Protein AF-A0A847EED9-F1 (afdb_monomer)

Structure (mmCIF, N/CA/C/O backbone):
data_AF-A0A847EED9-F1
#
_entry.id   AF-A0A847EED9-F1
#
loop_
_atom_site.group_PDB
_atom_site.id
_atom_site.type_symbol
_atom_site.label_atom_id
_atom_site.label_alt_id
_atom_site.label_comp_id
_atom_site.label_asym_id
_atom_site.label_entity_id
_atom_site.label_seq_id
_atom_site.pdbx_PDB_ins_code
_atom_site.Cartn_x
_atom_site.Cartn_y
_atom_site.Cartn_z
_atom_site.occupancy
_atom_site.B_iso_or_equiv
_atom_site.auth_seq_id
_atom_site.auth_comp_id
_atom_site.auth_asym_id
_atom_site.auth_atom_id
_atom_site.pdbx_PDB_model_num
ATOM 1 N N . MET A 1 1 ? -28.167 33.997 -49.060 1.00 47.72 1 MET A N 1
ATOM 2 C CA . MET A 1 1 ? -26.849 33.319 -49.126 1.00 47.72 1 MET A CA 1
ATOM 3 C C . MET A 1 1 ? -26.841 32.091 -50.057 1.00 47.72 1 MET A C 1
ATOM 5 O O . MET A 1 1 ? -25.862 31.906 -50.761 1.00 47.72 1 MET A O 1
ATOM 9 N N . LEU A 1 2 ? -27.929 31.310 -50.173 1.00 43.69 2 LEU A N 1
ATOM 10 C CA . LEU A 1 2 ? -28.010 30.098 -51.025 1.00 43.69 2 LEU A CA 1
ATOM 11 C C . LEU A 1 2 ? -28.157 30.315 -52.550 1.00 43.69 2 LEU A C 1
ATOM 13 O O . LEU A 1 2 ? -27.978 29.383 -53.336 1.00 43.69 2 LEU A O 1
ATOM 17 N N . THR A 1 3 ? -28.448 31.530 -53.013 1.00 54.69 3 THR A N 1
ATOM 18 C CA . THR A 1 3 ? -28.672 31.795 -54.445 1.00 54.69 3 THR A CA 1
ATOM 19 C C . THR A 1 3 ? -27.392 31.742 -55.288 1.00 54.69 3 THR A C 1
ATOM 21 O O . THR A 1 3 ? -27.476 31.370 -56.456 1.00 54.69 3 THR A O 1
ATOM 24 N N . LYS A 1 4 ? -26.211 31.985 -54.698 1.00 59.56 4 LYS A N 1
ATOM 25 C CA . LYS A 1 4 ? -24.914 32.047 -55.406 1.00 59.56 4 LYS A CA 1
ATOM 26 C C . LYS A 1 4 ? -24.167 30.708 -55.564 1.00 59.56 4 LYS A C 1
ATOM 28 O O . LYS A 1 4 ? -23.092 30.692 -56.149 1.00 59.56 4 LYS A O 1
ATOM 33 N N . LEU A 1 5 ? -24.707 29.590 -55.073 1.00 63.22 5 LEU A N 1
ATOM 34 C CA . LEU A 1 5 ? -24.049 28.279 -55.188 1.00 63.22 5 LEU A CA 1
ATOM 35 C C . LEU A 1 5 ? -24.226 27.645 -56.581 1.00 63.22 5 LEU A C 1
ATOM 37 O O . LEU A 1 5 ? -25.315 27.699 -57.167 1.00 63.22 5 LEU A O 1
ATOM 41 N N . HIS A 1 6 ? -23.152 27.017 -57.073 1.00 77.81 6 HIS A N 1
ATOM 42 C CA . HIS A 1 6 ? -23.101 26.285 -58.342 1.00 77.81 6 HIS A CA 1
ATOM 43 C C . HIS A 1 6 ? -24.078 25.093 -58.328 1.00 77.81 6 HIS A C 1
ATOM 45 O O . HIS A 1 6 ? -24.335 24.492 -57.282 1.00 77.81 6 HIS A O 1
ATOM 51 N N . LYS A 1 7 ? -24.650 24.746 -59.490 1.00 65.56 7 LYS A N 1
ATOM 52 C CA . LYS A 1 7 ? -25.741 23.753 -59.604 1.00 65.56 7 LYS A CA 1
ATOM 53 C C . LYS A 1 7 ? -25.364 22.372 -59.040 1.00 65.56 7 LYS A C 1
ATOM 55 O O . LYS A 1 7 ? -26.192 21.744 -58.392 1.00 65.56 7 LYS A O 1
ATOM 60 N N . SER A 1 8 ? -24.116 21.940 -59.216 1.00 55.50 8 SER A N 1
ATOM 61 C CA . SER A 1 8 ? -23.589 20.680 -58.670 1.00 55.50 8 SER A CA 1
ATOM 62 C C . SER A 1 8 ? -23.522 20.681 -57.140 1.00 55.50 8 SER A C 1
ATOM 64 O O . SER A 1 8 ? -23.892 19.698 -56.508 1.00 55.50 8 SER A O 1
ATOM 66 N N . THR A 1 9 ? -23.142 21.802 -56.527 1.00 66.12 9 THR A N 1
ATOM 67 C CA . THR A 1 9 ? -23.072 21.943 -55.064 1.00 66.12 9 THR A CA 1
ATOM 68 C C . THR A 1 9 ? -24.460 21.972 -54.427 1.00 66.12 9 THR A C 1
ATOM 70 O O . THR A 1 9 ? -24.655 21.435 -53.341 1.00 66.12 9 THR A O 1
ATOM 73 N N . LYS A 1 10 ? -25.456 22.539 -55.122 1.00 67.56 10 LYS A N 1
ATOM 74 C CA . LYS A 1 10 ? -26.863 22.486 -54.691 1.00 67.56 10 LYS A CA 1
ATOM 75 C C . LYS A 1 10 ? -27.405 21.055 -54.712 1.00 67.56 10 LYS A C 1
ATOM 77 O O . LYS A 1 10 ? -28.091 20.666 -53.777 1.00 67.56 10 LYS A O 1
ATOM 82 N N . ILE A 1 11 ? -27.057 20.269 -55.732 1.00 71.06 11 ILE A N 1
ATOM 83 C CA . ILE A 1 11 ? -27.442 18.853 -55.816 1.00 71.06 11 ILE A CA 1
ATOM 84 C C . ILE A 1 11 ? -26.758 18.046 -54.705 1.00 71.06 11 ILE A C 1
ATOM 86 O O . ILE A 1 11 ? -27.435 17.292 -54.017 1.00 71.06 11 ILE A O 1
ATOM 90 N N . GLY A 1 12 ? -25.461 18.264 -54.462 1.00 77.25 12 GLY A N 1
ATOM 91 C CA . GLY A 1 12 ? -24.739 17.601 -53.369 1.00 77.25 12 GLY A CA 1
ATOM 92 C C . GLY A 1 12 ? -25.342 17.892 -51.993 1.00 77.25 12 GLY A C 1
ATOM 93 O O . GLY A 1 12 ? -25.563 16.973 -51.212 1.00 77.25 12 GLY A O 1
ATOM 94 N N . LEU A 1 13 ? -25.703 19.150 -51.719 1.00 71.25 13 LEU A N 1
ATOM 95 C CA . LEU A 1 13 ? -26.366 19.519 -50.465 1.00 71.25 13 LEU A CA 1
ATOM 96 C C . LEU A 1 13 ? -27.765 18.904 -50.339 1.00 71.25 13 LEU A C 1
ATOM 98 O O . LEU A 1 13 ? -28.113 18.445 -49.259 1.00 71.25 13 LEU A O 1
ATOM 102 N N . VAL A 1 14 ? -28.548 18.836 -51.420 1.00 75.31 14 VAL A N 1
ATOM 103 C CA . VAL A 1 14 ? -29.864 18.171 -51.403 1.00 75.31 14 VAL A CA 1
ATOM 104 C C . VAL A 1 14 ? -29.723 16.672 -51.140 1.00 75.31 14 VAL A C 1
ATOM 106 O O . VAL A 1 14 ? -30.485 16.128 -50.350 1.00 75.31 14 VAL A O 1
ATOM 109 N N . VAL A 1 15 ? -28.725 16.011 -51.730 1.00 77.19 15 VAL A N 1
ATOM 110 C CA . VAL A 1 15 ? -28.451 14.587 -51.483 1.00 77.19 15 VAL A CA 1
ATOM 111 C C . VAL A 1 15 ? -28.025 14.355 -50.033 1.00 77.19 15 VAL A C 1
ATOM 113 O O . VAL A 1 15 ? -28.544 13.446 -49.396 1.00 77.19 15 VAL A O 1
ATOM 116 N N . ILE A 1 16 ? -27.164 15.209 -49.474 1.00 76.75 16 ILE A N 1
ATOM 117 C CA . ILE A 1 16 ? -26.771 15.119 -48.061 1.00 76.75 16 ILE A CA 1
ATOM 118 C C . ILE A 1 16 ? -27.985 15.342 -47.152 1.00 76.75 16 ILE A C 1
ATOM 120 O O . ILE A 1 16 ? -28.212 14.543 -46.256 1.00 76.75 16 ILE A O 1
ATOM 124 N N . PHE A 1 17 ? -28.825 16.349 -47.412 1.00 74.19 17 PHE A N 1
ATOM 125 C CA . PHE A 1 17 ? -30.042 16.572 -46.623 1.00 74.19 17 PHE A CA 1
ATOM 126 C C . PHE A 1 17 ? -31.043 15.412 -46.723 1.00 74.19 17 PHE A C 1
ATOM 128 O O . PHE A 1 17 ? -31.693 15.095 -45.729 1.00 74.19 17 PHE A O 1
ATOM 135 N N . LEU A 1 18 ? -31.145 14.753 -47.880 1.00 74.75 18 LEU A N 1
ATOM 136 C CA . LEU A 1 18 ? -31.983 13.566 -48.051 1.00 74.75 18 LEU A CA 1
ATOM 137 C C . LEU A 1 18 ? -31.418 12.357 -47.300 1.00 74.75 18 LEU A C 1
ATOM 139 O O . LEU A 1 18 ? -32.183 11.648 -46.658 1.00 74.75 18 LEU A O 1
ATOM 143 N N . ILE A 1 19 ? -30.098 12.149 -47.315 1.00 73.69 19 ILE A N 1
ATOM 144 C CA . ILE A 1 19 ? -29.441 11.054 -46.585 1.00 73.69 19 ILE A CA 1
ATOM 145 C C . ILE A 1 19 ? -29.543 11.282 -45.072 1.00 73.69 19 ILE A C 1
ATOM 147 O O . ILE A 1 19 ? -29.953 10.381 -44.345 1.00 73.69 19 ILE A O 1
ATOM 151 N N . THR A 1 20 ? -29.254 12.491 -44.586 1.00 70.62 20 THR A N 1
ATOM 152 C CA . THR A 1 20 ? -29.360 12.813 -43.156 1.00 70.62 20 THR A CA 1
ATOM 153 C C . THR A 1 20 ? -30.815 12.774 -42.688 1.00 70.62 20 THR A C 1
ATOM 155 O O . THR A 1 20 ? -31.099 12.248 -41.616 1.00 70.62 20 THR A O 1
ATOM 158 N N . GLY A 1 21 ? -31.757 13.246 -43.514 1.00 74.56 21 GLY A N 1
ATOM 159 C CA . GLY A 1 21 ? -33.190 13.108 -43.259 1.00 74.56 21 GLY A CA 1
ATOM 160 C C . GLY A 1 21 ? -33.637 11.647 -43.201 1.00 74.56 21 GLY A C 1
ATOM 161 O O . GLY A 1 21 ? -34.423 11.292 -42.331 1.00 74.56 21 GLY A O 1
ATOM 162 N N . PHE A 1 22 ? -33.087 10.783 -44.057 1.00 66.19 22 PHE A N 1
ATOM 163 C CA . PHE A 1 22 ? -33.380 9.350 -44.067 1.00 66.19 22 PHE A CA 1
ATOM 164 C C . PHE A 1 22 ? -32.791 8.615 -42.855 1.00 66.19 22 PHE A C 1
ATOM 166 O O . PHE A 1 22 ? -33.440 7.722 -42.325 1.00 66.19 22 PHE A O 1
ATOM 173 N N . ILE A 1 23 ? -31.611 9.015 -42.368 1.00 63.31 23 ILE A N 1
ATOM 174 C CA . ILE A 1 23 ? -30.997 8.456 -41.150 1.00 63.31 23 ILE A CA 1
ATOM 175 C C . ILE A 1 23 ? -31.768 8.892 -39.897 1.00 63.31 23 ILE A C 1
ATOM 177 O O . ILE A 1 23 ? -32.034 8.079 -39.016 1.00 63.31 23 ILE A O 1
ATOM 181 N N . ILE A 1 24 ? -32.191 10.157 -39.825 1.00 58.66 24 ILE A N 1
ATOM 182 C CA . ILE A 1 24 ? -33.009 10.652 -38.707 1.00 58.66 24 ILE A CA 1
ATOM 183 C C . ILE A 1 24 ? -34.399 9.998 -38.735 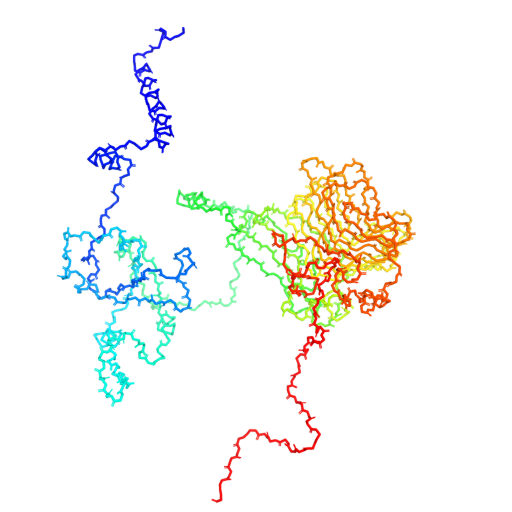1.00 58.66 24 ILE A C 1
ATOM 185 O O . ILE A 1 24 ? -34.910 9.596 -37.688 1.00 58.66 24 ILE A O 1
ATOM 189 N N . PHE A 1 25 ? -34.989 9.830 -39.924 1.00 51.91 25 PHE A N 1
ATOM 190 C CA . PHE A 1 25 ? -36.268 9.143 -40.107 1.00 51.91 25 PHE A CA 1
ATOM 191 C C . PHE A 1 25 ? -36.166 7.638 -39.822 1.00 51.91 25 PHE A C 1
ATOM 193 O O . PHE A 1 25 ? -37.082 7.080 -39.229 1.00 51.91 25 PHE A O 1
ATOM 200 N N . SER A 1 26 ? -35.057 6.969 -40.159 1.00 55.72 26 SER A N 1
ATOM 201 C CA . SER A 1 26 ? -34.864 5.548 -39.842 1.00 55.72 26 SER A CA 1
ATOM 202 C C . SER A 1 26 ? -34.646 5.322 -38.346 1.00 55.72 26 SER A C 1
ATOM 204 O O . SER A 1 26 ? -35.225 4.393 -37.793 1.00 55.72 26 SER A O 1
ATOM 206 N N . GLN A 1 27 ? -33.924 6.206 -37.650 1.00 45.62 27 GLN A N 1
ATOM 207 C CA . GLN A 1 27 ? -33.760 6.104 -36.196 1.00 45.62 27 GLN A CA 1
ATOM 208 C C . GLN A 1 27 ? -35.048 6.406 -35.416 1.00 45.62 27 GLN A C 1
ATOM 210 O O . GLN A 1 27 ? -35.273 5.810 -34.366 1.00 45.62 27 GLN A O 1
ATOM 215 N N . THR A 1 28 ? -35.938 7.256 -35.940 1.00 47.09 28 THR A N 1
ATOM 216 C CA . THR A 1 28 ? -37.274 7.472 -35.348 1.00 47.09 28 THR A CA 1
ATOM 217 C C . THR A 1 28 ? -38.296 6.402 -35.756 1.00 47.09 28 THR A C 1
ATOM 219 O O . THR A 1 28 ? -39.158 6.053 -34.951 1.00 47.09 28 THR A O 1
ATOM 222 N N . ALA A 1 29 ? -38.176 5.807 -36.947 1.00 48.16 29 ALA A N 1
ATOM 223 C CA . ALA A 1 29 ? -39.041 4.719 -37.413 1.00 48.16 29 ALA A CA 1
ATOM 224 C C . ALA A 1 29 ? -38.691 3.347 -36.807 1.00 48.16 29 ALA A C 1
ATOM 226 O O . ALA A 1 29 ? -39.570 2.502 -36.700 1.00 48.16 29 ALA A O 1
ATOM 227 N N . VAL A 1 30 ? -37.466 3.116 -36.322 1.00 49.12 30 VAL A N 1
ATOM 228 C CA . VAL A 1 30 ? -37.114 1.883 -35.580 1.00 49.12 30 VAL A CA 1
ATOM 229 C C . VAL A 1 30 ? -37.884 1.765 -34.246 1.00 49.12 30 VAL A C 1
ATOM 231 O O . VAL A 1 30 ? -38.036 0.666 -33.717 1.00 49.12 30 VAL A O 1
ATOM 234 N N . GLY A 1 31 ? -38.486 2.856 -33.755 1.00 46.38 31 GLY A N 1
ATOM 235 C CA . GLY A 1 31 ? -39.439 2.846 -32.637 1.00 46.38 31 GLY A CA 1
ATOM 236 C C . GLY A 1 31 ? -40.894 2.499 -33.002 1.00 46.38 31 GLY A C 1
ATOM 237 O O . GLY A 1 31 ? -41.704 2.286 -32.101 1.00 46.38 31 GLY A O 1
ATOM 238 N N . GLN A 1 32 ? -41.261 2.410 -34.288 1.00 42.72 32 GLN A N 1
ATOM 239 C CA . GLN A 1 32 ? -42.608 2.018 -34.726 1.00 42.72 32 GLN A CA 1
ATOM 240 C C . GLN A 1 32 ? -42.547 0.946 -35.822 1.00 42.72 32 GLN A C 1
ATOM 242 O O . GLN A 1 32 ? -42.030 1.174 -36.908 1.00 42.72 32 GLN A O 1
ATOM 247 N N . LYS A 1 33 ? -43.118 -0.236 -35.541 1.00 50.81 33 LYS A N 1
ATOM 248 C CA . LYS A 1 33 ? -43.182 -1.398 -36.448 1.00 50.81 33 LYS A CA 1
ATOM 249 C C . LYS A 1 33 ? -43.760 -1.038 -37.827 1.00 50.81 33 LYS A C 1
ATOM 251 O O . LYS A 1 33 ? -44.968 -1.119 -38.041 1.00 50.81 33 LYS A O 1
ATOM 256 N N . LEU A 1 34 ? -42.894 -0.715 -38.780 1.00 47.31 34 LEU A N 1
ATOM 257 C CA . LEU A 1 34 ? -43.220 -0.661 -40.201 1.00 47.31 34 LEU A CA 1
ATOM 258 C C . LEU A 1 34 ? -42.873 -2.012 -40.836 1.00 47.31 34 LEU A C 1
ATOM 260 O O . LEU A 1 34 ? -41.707 -2.389 -40.920 1.00 47.31 34 LEU A O 1
ATOM 264 N N . ASN A 1 35 ? -43.900 -2.741 -41.284 1.00 52.31 35 ASN A N 1
ATOM 265 C CA . ASN A 1 35 ? -43.751 -3.930 -42.128 1.00 52.31 35 ASN A CA 1
ATOM 266 C C . ASN A 1 35 ? -43.331 -3.488 -43.533 1.00 52.31 35 ASN A C 1
ATOM 268 O O . ASN A 1 35 ? -44.175 -3.274 -44.405 1.00 52.31 35 ASN A O 1
ATOM 272 N N . LEU A 1 36 ? -42.029 -3.319 -43.745 1.00 62.88 36 LEU A N 1
ATOM 273 C CA . LEU A 1 36 ? -41.502 -3.157 -45.092 1.00 62.88 36 LEU A CA 1
ATOM 274 C C . LEU A 1 36 ? -41.515 -4.511 -45.822 1.00 62.88 36 LEU A C 1
ATOM 276 O O . LEU A 1 36 ? -41.181 -5.532 -45.218 1.00 62.88 36 LEU A O 1
ATOM 280 N N . PRO A 1 37 ? -41.881 -4.532 -47.113 1.00 69.62 37 PRO A N 1
ATOM 281 C CA . PRO A 1 37 ? -41.704 -5.695 -47.973 1.00 69.62 37 PRO A CA 1
ATOM 282 C C . PRO A 1 37 ? -40.252 -6.209 -47.955 1.00 69.62 37 PRO A C 1
ATOM 284 O O . PRO A 1 37 ? -39.299 -5.427 -48.032 1.00 69.62 37 PRO A O 1
ATOM 287 N N . ASN A 1 38 ? -40.083 -7.531 -47.830 1.00 53.31 38 ASN A N 1
ATOM 288 C CA . ASN A 1 38 ? -38.775 -8.185 -47.672 1.00 53.31 38 ASN A CA 1
ATOM 289 C C . ASN A 1 38 ? -37.797 -7.886 -48.822 1.00 53.31 38 ASN A C 1
ATOM 291 O O . ASN A 1 38 ? -36.589 -7.875 -48.613 1.00 53.31 38 ASN A O 1
ATOM 295 N N . ASP A 1 39 ? -38.296 -7.630 -50.026 1.00 59.59 39 ASP A N 1
ATOM 296 C CA . ASP A 1 39 ? -37.507 -7.292 -51.212 1.00 59.59 39 ASP A CA 1
ATOM 297 C C . ASP A 1 39 ? -36.807 -5.928 -51.096 1.00 59.59 39 ASP A C 1
ATOM 299 O O . ASP A 1 39 ? -35.653 -5.792 -51.511 1.00 59.59 39 ASP A O 1
ATOM 303 N N . ILE A 1 40 ? -37.443 -4.937 -50.464 1.00 56.53 40 ILE A N 1
ATOM 304 C CA . ILE A 1 40 ? -36.841 -3.619 -50.200 1.00 56.53 40 ILE A CA 1
ATOM 305 C C . ILE A 1 40 ? -35.755 -3.743 -49.130 1.00 56.53 40 ILE A C 1
ATOM 307 O O . ILE A 1 40 ? -34.655 -3.219 -49.316 1.00 56.53 40 ILE A O 1
ATOM 311 N N . VAL A 1 41 ? -36.026 -4.480 -48.047 1.00 60.09 41 VAL A N 1
ATOM 312 C CA . VAL A 1 41 ? -35.033 -4.748 -46.991 1.00 60.09 41 VAL A CA 1
ATOM 313 C C . VAL A 1 41 ? -33.804 -5.430 -47.588 1.00 60.09 41 VAL A C 1
ATOM 315 O O . VAL A 1 41 ? -32.681 -4.997 -47.335 1.00 60.09 41 VAL A O 1
ATOM 318 N N . GLN A 1 42 ? -34.006 -6.420 -48.458 1.00 49.91 42 GLN A N 1
ATOM 319 C CA . GLN A 1 42 ? -32.907 -7.168 -49.057 1.00 49.91 42 GLN A CA 1
ATOM 320 C C . GLN A 1 42 ? -32.124 -6.375 -50.100 1.00 49.91 42 GLN A C 1
ATOM 322 O O . GLN A 1 42 ? -30.905 -6.502 -50.184 1.00 49.91 42 GLN A O 1
ATOM 327 N N . THR A 1 43 ? -32.792 -5.502 -50.851 1.00 60.53 43 THR A N 1
ATOM 328 C CA . THR A 1 43 ? -32.127 -4.612 -51.811 1.00 60.53 43 THR A CA 1
ATOM 329 C C . THR A 1 43 ? -31.258 -3.576 -51.098 1.00 60.53 43 THR A C 1
ATOM 331 O O . THR A 1 43 ? -30.122 -3.341 -51.505 1.00 60.53 43 THR A O 1
ATOM 334 N N . VAL A 1 44 ? -31.751 -3.001 -49.996 1.00 53.34 44 VAL A N 1
ATOM 335 C CA . VAL A 1 44 ? -30.980 -2.068 -49.160 1.00 53.34 44 VAL A CA 1
ATOM 336 C C . VAL A 1 44 ? -29.819 -2.790 -48.470 1.00 53.34 44 VAL A C 1
ATOM 338 O O . VAL A 1 44 ? -28.706 -2.270 -48.442 1.00 53.34 44 VAL A O 1
ATOM 341 N N . TRP A 1 45 ? -30.038 -4.015 -47.987 1.00 48.31 45 TRP A N 1
ATOM 342 C CA . TRP A 1 45 ? -28.999 -4.831 -47.354 1.00 48.31 45 TRP A CA 1
ATOM 343 C C . TRP A 1 45 ? -27.865 -5.199 -48.324 1.00 48.31 45 TRP A C 1
ATOM 345 O O . TRP A 1 45 ? -26.691 -5.059 -47.984 1.00 48.31 45 TRP A O 1
ATOM 355 N N . ASN A 1 46 ? -28.206 -5.572 -49.560 1.00 51.22 46 ASN A N 1
ATOM 356 C CA . ASN A 1 46 ? -27.239 -5.889 -50.616 1.00 51.22 46 ASN A CA 1
ATOM 357 C C . ASN A 1 46 ? -26.479 -4.655 -51.136 1.00 51.22 46 ASN A C 1
ATOM 359 O O . ASN A 1 46 ? -25.416 -4.797 -51.731 1.00 51.22 46 ASN A O 1
ATOM 363 N N . PHE A 1 47 ? -27.015 -3.447 -50.936 1.00 51.94 47 PHE A N 1
ATOM 364 C CA . PHE A 1 47 ? -26.365 -2.198 -51.341 1.00 51.94 47 PHE A CA 1
ATOM 365 C C . PHE A 1 47 ? -25.381 -1.671 -50.284 1.00 51.94 47 PHE A C 1
ATOM 367 O O . PHE A 1 47 ? -24.392 -1.031 -50.632 1.00 51.94 47 PHE A O 1
ATOM 374 N N . ILE A 1 48 ? -25.639 -1.934 -48.997 1.00 47.00 48 ILE A N 1
ATOM 375 C CA . ILE A 1 48 ? -24.824 -1.427 -47.879 1.00 47.00 48 ILE A CA 1
ATOM 376 C C . ILE A 1 48 ? -23.645 -2.360 -47.557 1.00 47.00 48 ILE A C 1
ATOM 378 O O . ILE A 1 48 ? -22.623 -1.893 -47.054 1.00 47.00 48 ILE A O 1
ATOM 382 N N . VAL A 1 49 ? -23.746 -3.658 -47.862 1.00 44.50 49 VAL A N 1
ATOM 383 C CA . VAL A 1 49 ? -22.710 -4.649 -47.530 1.00 44.50 49 VAL A CA 1
ATOM 384 C C . VAL A 1 49 ? -22.188 -5.313 -48.810 1.00 44.50 49 VAL A C 1
ATOM 386 O O . VAL A 1 49 ? -22.894 -6.147 -49.377 1.00 44.50 49 VAL A O 1
ATOM 389 N N . PRO A 1 50 ? -20.968 -4.993 -49.284 1.00 41.38 50 PRO A N 1
ATOM 390 C CA . PRO A 1 50 ? -20.366 -5.713 -50.399 1.00 41.38 50 PRO A CA 1
ATOM 391 C C . PRO A 1 50 ? -20.122 -7.171 -49.993 1.00 41.38 50 PRO A C 1
ATOM 393 O O . PRO A 1 50 ? -19.541 -7.439 -48.942 1.00 41.38 50 PRO A O 1
ATOM 396 N N . THR A 1 51 ? -20.568 -8.116 -50.816 1.00 42.41 51 THR A N 1
ATOM 397 C CA . THR A 1 51 ? -20.267 -9.544 -50.661 1.00 42.41 51 THR A CA 1
ATOM 398 C C . THR A 1 51 ? -18.808 -9.812 -51.039 1.00 42.41 51 THR A C 1
ATOM 400 O O . THR A 1 51 ? -18.448 -9.658 -52.207 1.00 42.41 51 THR A O 1
ATOM 403 N N . ASP A 1 52 ? -17.983 -10.214 -50.071 1.00 43.00 52 ASP A N 1
ATOM 404 C CA . ASP A 1 52 ? -16.708 -10.908 -50.326 1.00 43.00 52 ASP A CA 1
ATOM 405 C C . ASP A 1 52 ? -16.997 -12.334 -50.865 1.00 43.00 52 ASP A C 1
ATOM 407 O O . ASP A 1 52 ? -18.101 -12.844 -50.644 1.00 43.00 52 ASP A O 1
ATOM 411 N N . PRO A 1 53 ? -16.076 -12.982 -51.607 1.00 48.38 53 PRO A N 1
ATOM 412 C CA . PRO A 1 53 ? -16.384 -14.145 -52.434 1.00 48.38 53 PRO A CA 1
ATOM 413 C C . PRO A 1 53 ? -16.696 -15.407 -51.610 1.00 48.38 53 PRO A C 1
ATOM 415 O O . PRO A 1 53 ? -16.038 -15.714 -50.619 1.00 48.38 53 PRO A O 1
ATOM 418 N N . ASP A 1 54 ? -17.716 -16.138 -52.062 1.00 54.00 54 ASP A N 1
ATOM 419 C CA . ASP A 1 54 ? -18.362 -17.279 -51.405 1.00 54.00 54 ASP A CA 1
ATOM 420 C C . ASP A 1 54 ? -17.424 -18.454 -51.051 1.00 54.00 54 ASP A C 1
ATOM 422 O O . ASP A 1 54 ? -16.746 -19.000 -51.921 1.00 54.00 54 ASP A O 1
ATOM 426 N N . PHE A 1 55 ? -17.486 -18.928 -49.799 1.00 57.53 55 PHE A N 1
ATOM 427 C CA . PHE A 1 55 ? -16.906 -20.206 -49.355 1.00 57.53 55 PHE A CA 1
ATOM 428 C C . PHE A 1 55 ? -17.740 -21.395 -49.868 1.00 57.53 55 PHE A C 1
ATOM 430 O O . PHE A 1 55 ? -18.903 -21.552 -49.473 1.00 57.53 55 PHE A O 1
ATOM 437 N N . LYS A 1 56 ? -17.168 -22.270 -50.707 1.00 66.31 56 LYS A N 1
ATOM 438 C CA . LYS A 1 56 ? -17.865 -23.449 -51.252 1.00 66.31 56 LYS A CA 1
ATOM 439 C C . LYS A 1 56 ? -17.407 -24.736 -50.574 1.00 66.31 56 LYS A C 1
ATOM 441 O O . LYS A 1 56 ? -16.240 -24.916 -50.246 1.00 66.31 56 LYS A O 1
ATOM 446 N N . ALA A 1 57 ? -18.324 -25.693 -50.422 1.00 58.31 57 ALA A N 1
ATOM 447 C CA . ALA A 1 57 ? -18.032 -26.983 -49.786 1.00 58.31 57 ALA A CA 1
ATOM 448 C C . ALA A 1 57 ? -16.917 -27.782 -50.495 1.00 58.31 57 ALA A C 1
ATOM 450 O O . ALA A 1 57 ? -16.226 -28.582 -49.867 1.00 58.31 57 ALA A O 1
ATOM 451 N N . CYS A 1 58 ? -16.728 -27.561 -51.796 1.00 66.75 58 CYS A N 1
ATOM 452 C CA . CYS A 1 58 ? -15.730 -28.244 -52.615 1.00 66.75 58 CYS A CA 1
ATOM 453 C C . CYS A 1 58 ? -14.339 -27.599 -52.629 1.00 66.75 58 CYS A C 1
ATOM 455 O O . CYS A 1 58 ? -13.406 -28.209 -53.159 1.00 66.75 58 CYS A O 1
ATOM 457 N N . ASP A 1 59 ? -14.168 -26.451 -51.970 1.00 66.31 59 ASP A N 1
ATOM 458 C CA . ASP A 1 59 ? -12.857 -25.824 -51.779 1.00 66.31 59 ASP A CA 1
ATOM 459 C C . ASP A 1 59 ? -11.962 -26.621 -50.801 1.00 66.31 59 ASP A C 1
ATOM 461 O O . ASP A 1 59 ? -10.764 -26.369 -50.717 1.00 66.31 59 ASP A O 1
ATOM 465 N N . TYR A 1 60 ? -12.520 -27.627 -50.107 1.00 60.66 60 TYR A N 1
ATOM 466 C CA . TYR A 1 60 ? -11.861 -28.426 -49.060 1.00 60.66 60 TYR A CA 1
ATOM 467 C C . TYR A 1 60 ? -11.611 -29.900 -49.438 1.00 60.66 60 TYR A C 1
ATOM 469 O O . TYR A 1 60 ? -11.561 -30.779 -48.574 1.00 60.66 60 TYR A O 1
ATOM 477 N N . LYS A 1 61 ? -11.496 -30.218 -50.731 1.00 55.66 61 LYS A N 1
ATOM 478 C CA . LYS A 1 61 ? -11.096 -31.565 -51.185 1.00 55.66 61 LYS A CA 1
ATOM 479 C C . LYS A 1 61 ? -9.591 -31.813 -50.957 1.00 55.66 61 LYS A C 1
ATOM 481 O O . LYS A 1 61 ? -8.846 -30.891 -50.661 1.00 55.66 61 LYS A O 1
ATOM 486 N N . ASP A 1 62 ? -9.144 -33.061 -51.113 1.00 58.06 62 ASP A N 1
ATOM 487 C CA . ASP A 1 62 ? -7.728 -33.483 -51.038 1.00 58.06 62 ASP A CA 1
ATOM 488 C C . ASP A 1 62 ? -7.089 -33.536 -49.634 1.00 58.06 62 ASP A C 1
ATOM 490 O O . ASP A 1 62 ? -5.966 -33.089 -49.414 1.00 58.06 62 ASP A O 1
ATOM 494 N N . GLY A 1 63 ? -7.761 -34.193 -48.684 1.00 50.34 63 GLY A N 1
ATOM 495 C CA . GLY A 1 63 ? -7.165 -34.550 -47.385 1.00 50.34 63 GLY A CA 1
ATOM 496 C C . GLY A 1 63 ? -7.318 -33.493 -46.290 1.00 50.34 63 GLY A C 1
ATOM 497 O O . GLY A 1 63 ? -6.742 -33.653 -45.217 1.00 50.34 63 GLY A O 1
ATOM 498 N N . MET A 1 64 ? -8.116 -32.450 -46.532 1.00 55.31 64 MET A N 1
ATOM 499 C CA . MET A 1 64 ? -8.491 -31.474 -45.511 1.00 55.31 64 MET A CA 1
ATOM 500 C C . MET A 1 64 ? -9.574 -32.040 -44.581 1.00 55.31 64 MET A C 1
ATOM 502 O O . MET A 1 64 ? -10.581 -32.602 -45.024 1.00 55.31 64 MET A O 1
ATOM 506 N N . ILE A 1 65 ? -9.359 -31.872 -43.277 1.00 54.41 65 ILE A N 1
ATOM 507 C CA . ILE A 1 65 ? -10.306 -32.227 -42.220 1.00 54.41 65 ILE A CA 1
ATOM 508 C C . ILE A 1 65 ? -10.929 -30.934 -41.686 1.00 54.41 65 ILE A C 1
ATOM 510 O O . ILE A 1 65 ? -10.215 -29.996 -41.342 1.00 54.41 65 ILE A O 1
ATOM 514 N N . LEU A 1 66 ? -12.260 -30.884 -41.602 1.00 57.78 66 LEU A N 1
ATOM 515 C CA . LEU A 1 66 ? -12.993 -29.746 -41.043 1.00 57.78 66 LEU A CA 1
ATOM 516 C C . LEU A 1 66 ? -13.414 -30.041 -39.603 1.00 57.78 66 LEU A C 1
ATOM 518 O O . LEU A 1 66 ? -14.041 -31.069 -39.343 1.00 57.78 66 LEU A O 1
ATOM 522 N N . LEU A 1 67 ? -13.097 -29.123 -38.687 1.00 52.34 67 LEU A N 1
ATOM 523 C CA . LEU A 1 67 ? -13.559 -29.146 -37.300 1.00 52.34 67 LEU A CA 1
ATOM 524 C C . LEU A 1 67 ? -14.745 -28.188 -37.148 1.00 52.34 67 LEU A C 1
ATOM 526 O O . LEU A 1 67 ? -14.653 -27.003 -37.470 1.00 52.34 67 LEU A O 1
ATOM 530 N N . VAL A 1 68 ? -15.877 -28.716 -36.687 1.00 54.00 68 VAL A N 1
ATOM 531 C CA . VAL A 1 68 ? -17.146 -27.991 -36.549 1.00 54.00 68 VAL A CA 1
ATOM 532 C C . VAL A 1 68 ? -17.547 -27.969 -35.079 1.00 54.00 68 VAL A C 1
ATOM 534 O O . VAL A 1 68 ? -17.694 -29.029 -34.476 1.00 54.00 68 VAL A O 1
ATOM 537 N N . LYS A 1 69 ? -17.767 -26.790 -34.486 1.00 43.78 69 LYS A N 1
ATOM 538 C CA . LYS A 1 69 ? -18.310 -26.681 -33.120 1.00 43.78 69 LYS A CA 1
ATOM 539 C C . LYS A 1 69 ? -19.848 -26.667 -33.191 1.00 43.78 69 LYS A C 1
ATOM 541 O O . LYS A 1 69 ? -20.415 -25.690 -33.693 1.00 43.78 69 LYS A O 1
ATOM 546 N N . PRO A 1 70 ? -20.568 -27.711 -32.738 1.00 40.34 70 PRO A N 1
ATOM 547 C CA . PRO A 1 70 ? -22.017 -27.621 -32.598 1.00 40.34 70 PRO A CA 1
ATOM 548 C C . PRO A 1 70 ? -22.335 -26.611 -31.485 1.00 40.34 70 PRO A C 1
ATOM 550 O O . PRO A 1 70 ? -21.765 -26.655 -30.400 1.00 40.34 70 PRO A O 1
ATOM 553 N N . VAL A 1 71 ? -23.186 -25.628 -31.772 1.00 38.91 71 VAL A N 1
ATOM 554 C CA . VAL A 1 71 ? -23.366 -24.465 -30.892 1.00 38.91 71 VAL A CA 1
ATOM 555 C C . VAL A 1 71 ? -24.262 -24.739 -29.685 1.00 38.91 71 VAL A C 1
ATOM 557 O O . VAL A 1 71 ? -25.361 -25.259 -29.838 1.00 38.91 71 VAL A O 1
ATOM 560 N N . ALA A 1 72 ? -23.782 -24.187 -28.563 1.00 39.41 72 ALA A N 1
ATOM 561 C CA . ALA A 1 72 ? -24.457 -23.700 -27.357 1.00 39.41 72 ALA A CA 1
ATOM 562 C C . ALA A 1 72 ? -24.894 -24.713 -26.292 1.00 39.41 72 ALA A C 1
ATOM 564 O O . ALA A 1 72 ? -26.036 -25.154 -26.286 1.00 39.41 72 ALA A O 1
ATOM 565 N N . THR A 1 73 ? -24.049 -24.841 -25.265 1.00 33.78 73 THR A N 1
ATOM 566 C CA . THR A 1 73 ? -24.418 -24.460 -23.889 1.00 33.78 73 THR A CA 1
ATOM 567 C C . THR A 1 73 ? -23.180 -23.893 -23.180 1.00 33.78 73 THR A C 1
ATOM 569 O O . THR A 1 73 ? -22.243 -24.643 -22.936 1.00 33.78 73 THR A O 1
ATOM 572 N N . GLY A 1 74 ? -23.166 -22.598 -22.848 1.00 35.19 74 GLY A N 1
ATOM 573 C CA . GLY A 1 74 ? -22.187 -22.019 -21.912 1.00 35.19 74 GLY A CA 1
ATOM 574 C C . GLY A 1 74 ? -21.291 -20.915 -22.483 1.00 35.19 74 GLY A C 1
ATOM 575 O O . GLY A 1 74 ? -20.487 -21.156 -23.373 1.00 35.19 74 GLY A O 1
ATOM 576 N N . VAL A 1 75 ? -21.503 -19.705 -21.957 1.00 39.12 75 VAL A N 1
ATOM 577 C CA . VAL A 1 75 ? -20.623 -18.521 -21.874 1.00 39.12 75 VAL A CA 1
ATOM 578 C C . VAL A 1 75 ? -19.204 -18.654 -22.454 1.00 39.12 75 VAL A C 1
ATOM 580 O O . VAL A 1 75 ? -18.294 -19.130 -21.796 1.00 39.12 75 VAL A O 1
ATOM 583 N N . GLY A 1 76 ? -18.982 -18.145 -23.663 1.00 37.56 76 GLY A N 1
ATOM 584 C CA . GLY A 1 76 ? -17.628 -17.968 -24.187 1.00 37.56 76 GLY A CA 1
ATOM 585 C C . GLY A 1 76 ? -17.643 -17.264 -25.536 1.00 37.56 76 GLY A C 1
ATOM 586 O O . GLY A 1 76 ? -18.335 -17.695 -26.458 1.00 37.56 76 GLY A O 1
ATOM 587 N N . GLU A 1 77 ? -16.895 -16.170 -25.653 1.00 38.97 77 GLU A N 1
ATOM 588 C CA . GLU A 1 77 ? -16.793 -15.270 -26.813 1.00 38.97 77 GLU A CA 1
ATOM 589 C C . GLU A 1 77 ? -16.091 -15.909 -28.035 1.00 38.97 77 GLU A C 1
ATOM 591 O O . GLU A 1 77 ? -15.157 -15.356 -28.611 1.00 38.97 77 GLU A O 1
ATOM 596 N N . GLY A 1 78 ? -16.500 -17.113 -28.443 1.00 42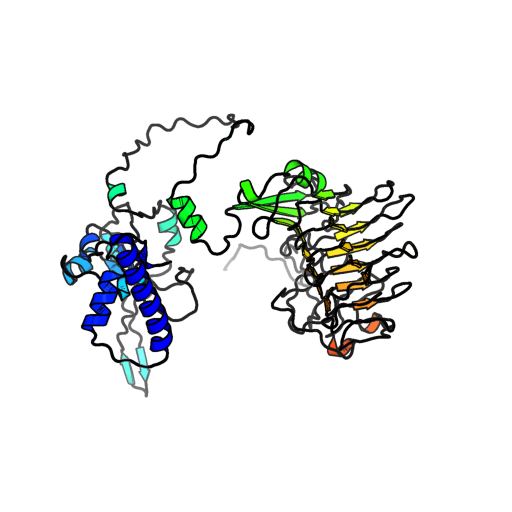.97 78 GLY A N 1
ATOM 597 C CA . GLY A 1 78 ? -15.960 -17.786 -29.629 1.00 42.97 78 GLY A CA 1
ATOM 598 C C . GLY A 1 78 ? -14.538 -18.343 -29.480 1.00 42.97 78 GLY A C 1
ATOM 599 O O . GLY A 1 78 ? -13.919 -18.671 -30.492 1.00 42.97 78 GLY A O 1
ATOM 600 N N . ARG A 1 79 ? -14.012 -18.479 -28.255 1.00 41.25 79 ARG A N 1
ATOM 601 C CA . ARG A 1 79 ? -12.736 -19.168 -27.988 1.00 41.25 79 ARG A CA 1
ATOM 602 C C . ARG A 1 79 ? -12.955 -20.681 -27.809 1.00 41.25 79 ARG A C 1
ATOM 604 O O . ARG A 1 79 ? -14.038 -21.108 -27.405 1.00 41.25 79 ARG A O 1
ATOM 611 N N . TYR A 1 80 ? -11.946 -21.479 -28.172 1.00 45.28 80 TYR A N 1
ATOM 612 C CA . TYR A 1 80 ? -11.897 -22.914 -27.869 1.00 45.28 80 TYR A CA 1
ATOM 613 C C . TYR A 1 80 ? -11.222 -23.110 -26.512 1.00 45.28 80 TYR A C 1
ATOM 615 O O . TYR A 1 80 ? -10.139 -22.567 -26.300 1.00 45.28 80 TYR A O 1
ATOM 623 N N . GLU A 1 81 ? -11.831 -23.892 -25.628 1.00 45.94 81 GLU A N 1
ATOM 624 C CA . GLU A 1 81 ? -11.263 -24.243 -24.322 1.00 45.94 81 GLU A CA 1
ATOM 625 C C . GLU A 1 81 ? -10.959 -25.743 -24.241 1.00 45.94 81 GLU A C 1
ATOM 627 O O . GLU A 1 81 ? -11.523 -26.567 -24.972 1.00 45.94 81 GLU A O 1
ATOM 632 N N . ALA A 1 82 ? -10.033 -26.118 -23.355 1.00 38.22 82 ALA A N 1
ATOM 633 C CA . ALA A 1 82 ? -9.708 -27.517 -23.115 1.00 38.22 82 ALA A CA 1
ATOM 634 C C . ALA A 1 82 ? -10.953 -28.259 -22.594 1.00 38.22 82 ALA A C 1
ATOM 636 O O . ALA A 1 82 ? -11.435 -27.985 -21.502 1.00 38.22 82 ALA A O 1
ATOM 637 N N . GLY A 1 83 ? -11.472 -29.204 -23.386 1.00 41.69 83 GLY A N 1
ATOM 638 C CA . GLY A 1 83 ? -12.702 -29.945 -23.071 1.00 41.69 83 GLY A CA 1
ATOM 639 C C . GLY A 1 83 ? -13.849 -29.735 -24.062 1.00 41.69 83 GLY A C 1
ATOM 640 O O . GLY A 1 83 ? -14.818 -30.490 -24.017 1.00 41.69 83 GLY A O 1
ATOM 641 N N . ASP A 1 84 ? -13.724 -28.788 -24.998 1.00 47.50 84 ASP A N 1
ATOM 642 C CA . ASP A 1 84 ? -14.741 -28.542 -26.023 1.00 47.50 84 ASP A CA 1
ATOM 643 C C . ASP A 1 84 ? -15.023 -29.768 -26.917 1.00 47.50 84 ASP A C 1
ATOM 645 O O . ASP A 1 84 ? -14.120 -30.493 -27.351 1.00 47.50 84 ASP A O 1
ATOM 649 N N . ILE A 1 85 ? -16.304 -29.967 -27.249 1.00 46.22 85 ILE A N 1
ATOM 650 C CA . ILE A 1 85 ? -16.756 -30.987 -28.202 1.00 46.22 85 ILE A CA 1
ATOM 651 C C . ILE A 1 85 ? -16.688 -30.406 -29.616 1.00 46.22 85 ILE A C 1
ATOM 653 O O . ILE A 1 85 ? -17.363 -29.425 -29.932 1.00 46.22 85 ILE A O 1
ATOM 657 N N . VAL A 1 86 ? -15.913 -31.050 -30.488 1.00 51.28 86 VAL A N 1
ATOM 658 C CA . VAL A 1 86 ? -15.829 -30.720 -31.916 1.00 51.28 86 VAL A CA 1
ATOM 659 C C . VAL A 1 86 ? -16.258 -31.911 -32.766 1.00 51.28 86 VAL A C 1
ATOM 661 O O . VAL A 1 86 ? -15.911 -33.059 -32.489 1.00 51.28 86 VAL A O 1
ATOM 664 N N . GLU A 1 87 ? -17.028 -31.645 -33.814 1.00 54.47 87 GLU A N 1
ATOM 665 C CA . GLU A 1 87 ? -17.376 -32.618 -34.841 1.00 54.47 87 GLU A CA 1
ATOM 666 C C . GLU A 1 87 ? -16.329 -32.570 -35.960 1.00 54.47 87 GLU A C 1
ATOM 668 O O . GLU A 1 87 ? -16.063 -31.515 -36.532 1.00 54.47 87 GLU A O 1
ATOM 673 N N . ILE A 1 88 ? -15.751 -33.723 -36.295 1.00 58.72 88 ILE A N 1
ATOM 674 C CA . ILE A 1 88 ? -14.775 -33.863 -37.378 1.00 58.72 88 ILE A CA 1
ATOM 675 C C . ILE A 1 88 ? -15.493 -34.321 -38.653 1.00 58.72 88 ILE A C 1
ATOM 677 O O . ILE A 1 88 ? -16.182 -35.346 -38.642 1.00 58.72 88 ILE A O 1
ATOM 681 N N . ARG A 1 89 ? -15.336 -33.588 -39.763 1.00 62.59 89 ARG A N 1
ATOM 682 C CA . ARG A 1 89 ? -15.924 -33.935 -41.069 1.00 62.59 89 ARG A CA 1
ATOM 683 C C . ARG A 1 89 ? -14.866 -34.084 -42.164 1.00 62.59 89 ARG A C 1
ATOM 685 O O . ARG A 1 89 ? -13.892 -33.340 -42.225 1.00 62.59 89 ARG A O 1
ATOM 692 N N . ASP A 1 90 ? -15.107 -35.041 -43.059 1.00 66.38 90 ASP A N 1
ATOM 693 C CA . ASP A 1 90 ? -14.307 -35.286 -44.266 1.00 66.38 90 ASP A CA 1
ATOM 694 C C . ASP A 1 90 ? -14.733 -34.314 -45.378 1.00 66.38 90 ASP A C 1
ATOM 696 O O . ASP A 1 90 ? -15.875 -34.367 -45.854 1.00 66.38 90 ASP A O 1
ATOM 700 N N . GLY A 1 91 ? -13.813 -33.441 -45.799 1.00 65.69 91 GLY A N 1
ATOM 701 C CA . GLY A 1 91 ? -14.059 -32.439 -46.839 1.00 65.69 91 GLY A CA 1
ATOM 702 C C . GLY A 1 91 ? -14.472 -33.038 -48.188 1.00 65.69 91 GLY A C 1
ATOM 703 O O . GLY A 1 91 ? -15.294 -32.463 -48.901 1.00 65.69 91 GLY A O 1
ATOM 704 N N . THR A 1 92 ? -14.019 -34.254 -48.508 1.00 66.75 92 THR A N 1
ATOM 705 C CA . THR A 1 92 ? -14.404 -34.958 -49.743 1.00 66.75 92 THR A CA 1
ATOM 706 C C . THR A 1 92 ? -15.873 -35.378 -49.703 1.00 66.75 92 THR A C 1
ATOM 708 O O . THR A 1 92 ? -16.591 -35.247 -50.695 1.00 66.75 92 THR A O 1
ATOM 711 N N . LYS A 1 93 ? -16.356 -35.855 -48.547 1.00 69.94 93 LYS A N 1
ATOM 712 C CA . LYS A 1 93 ? -17.772 -36.220 -48.371 1.00 69.94 93 LYS A CA 1
ATOM 713 C C . LYS A 1 93 ? -18.678 -34.991 -48.406 1.00 69.94 93 LYS A C 1
ATOM 715 O O . LYS A 1 93 ? -19.719 -35.043 -49.054 1.00 69.94 93 LYS A O 1
ATOM 720 N N . LEU A 1 94 ? -18.261 -33.891 -47.777 1.00 64.88 94 LEU A N 1
ATOM 721 C CA . LEU A 1 94 ? -18.965 -32.603 -47.819 1.00 64.88 94 LEU A CA 1
ATOM 722 C C . LEU A 1 94 ? -19.082 -32.063 -49.250 1.00 64.88 94 LEU A C 1
ATOM 724 O O . LEU A 1 94 ? -20.181 -31.724 -49.687 1.00 64.88 94 LEU A O 1
ATOM 728 N N . CYS A 1 95 ? -17.982 -32.059 -50.006 1.00 68.31 95 CYS A N 1
ATOM 729 C CA . CYS A 1 95 ? -17.994 -31.657 -51.412 1.00 68.31 95 CYS A CA 1
ATOM 730 C C . CYS A 1 95 ? -18.952 -32.520 -52.247 1.00 68.31 95 CYS A C 1
ATOM 732 O O . CYS A 1 95 ? -19.771 -31.992 -52.995 1.00 68.31 95 CYS A O 1
ATOM 734 N N . ASN A 1 96 ? -18.915 -33.845 -52.075 1.00 73.25 96 ASN A N 1
ATOM 735 C CA . ASN A 1 96 ? -19.811 -34.749 -52.800 1.00 73.25 96 ASN A CA 1
ATOM 736 C C . ASN A 1 96 ? -21.291 -34.559 -52.423 1.00 73.25 96 ASN A C 1
ATOM 738 O O . ASN A 1 96 ? -22.161 -34.782 -53.261 1.00 73.25 96 ASN A O 1
ATOM 742 N N . GLN A 1 97 ? -21.583 -34.159 -51.181 1.00 68.06 97 GLN A N 1
ATOM 743 C CA . GLN A 1 97 ? -22.947 -33.960 -50.690 1.00 68.06 97 GLN A CA 1
ATOM 744 C C . GLN A 1 97 ? -23.556 -32.625 -51.143 1.00 68.06 97 GLN A C 1
ATOM 746 O O . GLN A 1 97 ? -24.729 -32.587 -51.508 1.00 68.06 97 GLN A O 1
ATOM 751 N N . PHE A 1 98 ? -22.784 -31.535 -51.114 1.00 65.00 98 PHE A N 1
ATOM 752 C CA . PHE A 1 98 ? -23.303 -30.181 -51.349 1.00 65.00 98 PHE A CA 1
ATOM 753 C C . PHE A 1 98 ? -22.930 -29.601 -52.724 1.00 65.00 98 PHE A C 1
ATOM 755 O O . PHE A 1 98 ? -23.606 -28.691 -53.211 1.00 65.00 98 PHE A O 1
ATOM 762 N N . GLY A 1 99 ? -21.913 -30.161 -53.385 1.00 66.44 99 GLY A N 1
ATOM 763 C CA . GLY A 1 99 ? -21.424 -29.730 -54.693 1.00 66.44 99 GLY A CA 1
ATOM 764 C C . GLY A 1 99 ? -20.801 -28.325 -54.707 1.00 66.44 99 GLY A C 1
ATOM 765 O O . GLY A 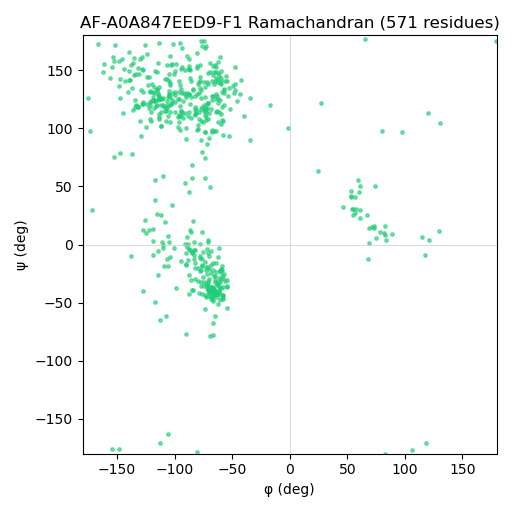1 99 ? -20.809 -27.590 -53.726 1.00 66.44 99 GLY A O 1
ATOM 766 N N . ASP A 1 100 ? -20.289 -27.922 -55.873 1.00 63.62 100 ASP A N 1
ATOM 767 C CA . ASP A 1 100 ? -19.589 -26.638 -56.101 1.00 63.62 100 ASP A CA 1
ATOM 768 C C . ASP A 1 100 ? -20.516 -25.407 -56.236 1.00 63.62 100 ASP A C 1
ATOM 770 O O . ASP A 1 100 ? -20.072 -24.289 -56.531 1.00 63.62 100 ASP A O 1
ATOM 774 N N . ARG A 1 101 ? -21.834 -25.615 -56.126 1.00 51.16 101 ARG A N 1
ATOM 775 C CA . ARG A 1 101 ? -22.849 -24.604 -56.473 1.00 51.16 101 ARG A CA 1
ATOM 776 C C . ARG A 1 101 ? -23.576 -24.007 -55.276 1.00 51.16 101 ARG A C 1
ATOM 778 O O . ARG A 1 101 ? -24.151 -22.937 -55.437 1.00 51.16 101 ARG A O 1
ATOM 785 N N . ASN A 1 102 ? -23.542 -24.661 -54.117 1.00 52.12 102 ASN A N 1
ATOM 786 C CA . ASN A 1 102 ? -24.209 -24.167 -52.919 1.00 52.12 102 ASN A CA 1
ATOM 787 C C . ASN A 1 102 ? -23.157 -23.684 -51.910 1.00 52.12 102 ASN A C 1
ATOM 789 O O . ASN A 1 102 ? -22.369 -24.507 -51.436 1.00 52.12 102 ASN A O 1
ATOM 793 N N . PRO A 1 103 ? -23.110 -22.378 -51.585 1.00 56.69 103 PRO A N 1
ATOM 794 C CA . PRO A 1 103 ? -22.296 -21.901 -50.476 1.00 56.69 103 PRO A CA 1
ATOM 795 C C . PRO A 1 103 ? -22.791 -22.540 -49.174 1.00 56.69 103 PRO A C 1
ATOM 797 O O . PRO A 1 103 ? -23.992 -22.784 -49.011 1.00 56.69 103 PRO A O 1
ATOM 800 N N . LEU A 1 104 ? -21.870 -22.822 -48.250 1.00 56.38 104 LEU A N 1
ATOM 801 C CA . LEU A 1 104 ? -22.250 -23.232 -46.896 1.00 56.38 104 LEU A CA 1
ATOM 802 C C . LEU A 1 104 ? -23.148 -22.143 -46.294 1.00 56.38 104 LEU A C 1
ATOM 804 O O . LEU A 1 104 ? -22.936 -20.950 -46.532 1.00 56.38 104 LEU A O 1
ATOM 808 N N . SER A 1 105 ? -24.186 -22.532 -45.553 1.00 53.94 105 SER A N 1
ATOM 809 C CA . SER A 1 105 ? -25.135 -21.550 -45.023 1.00 53.94 105 SER A CA 1
ATOM 810 C C . SER A 1 105 ? -24.413 -20.549 -44.107 1.00 53.94 105 SER A C 1
ATOM 812 O O . SER A 1 105 ? -23.440 -20.901 -43.439 1.00 53.94 105 SER A O 1
ATOM 814 N N . ARG A 1 106 ? -24.885 -19.293 -44.020 1.00 46.44 106 ARG A N 1
ATOM 815 C CA . ARG A 1 106 ? -24.237 -18.271 -43.167 1.00 46.44 106 ARG A CA 1
ATOM 816 C C . ARG A 1 106 ? -24.175 -18.687 -41.691 1.00 46.44 106 ARG A C 1
ATOM 818 O O . ARG A 1 106 ? -23.377 -18.136 -40.957 1.00 46.44 106 ARG A O 1
ATOM 825 N N . LEU A 1 107 ? -24.987 -19.657 -41.253 1.00 46.34 107 LEU A N 1
ATOM 826 C CA . LEU A 1 107 ? -24.926 -20.224 -39.903 1.00 46.34 107 LEU A CA 1
ATOM 827 C C . LEU A 1 107 ? -23.737 -21.184 -39.714 1.00 46.34 107 LEU A C 1
ATOM 829 O O . LEU A 1 107 ? -23.255 -21.330 -38.595 1.00 46.34 107 LEU A O 1
ATOM 833 N N . GLU A 1 108 ? -23.286 -21.837 -40.784 1.00 51.19 108 GLU A N 1
ATOM 834 C CA . GLU A 1 108 ? -22.152 -22.763 -40.793 1.00 51.19 108 GLU A CA 1
ATOM 835 C C . GLU A 1 108 ? -20.828 -22.008 -40.946 1.00 51.19 108 GLU A C 1
ATOM 837 O O . GLU A 1 108 ? -19.879 -22.312 -40.233 1.00 51.19 108 GLU A O 1
ATOM 842 N N . THR A 1 109 ? -20.761 -20.957 -41.769 1.00 51.56 109 THR A N 1
ATOM 843 C CA . THR A 1 109 ? -19.513 -20.195 -41.975 1.00 51.56 109 THR A CA 1
ATOM 844 C C . THR A 1 109 ? -19.015 -19.447 -40.735 1.00 51.56 109 THR A C 1
ATOM 846 O O . THR A 1 109 ? -17.811 -19.276 -40.591 1.00 51.56 109 THR A O 1
ATOM 849 N N . VAL A 1 110 ? -19.890 -19.057 -39.798 1.00 44.91 110 VAL A N 1
ATOM 850 C CA . VAL A 1 110 ? -19.465 -18.453 -38.510 1.00 44.91 110 VAL A CA 1
ATOM 851 C C . VAL A 1 110 ? -19.076 -19.491 -37.449 1.00 44.91 110 VAL A C 1
ATOM 853 O O . VAL A 1 110 ? -18.526 -19.124 -36.417 1.00 44.91 110 VAL A O 1
ATOM 856 N N . LYS A 1 111 ? -19.384 -20.777 -37.669 1.00 48.00 111 LYS A N 1
ATOM 857 C CA . LYS A 1 111 ? -19.170 -21.878 -36.704 1.00 48.00 111 LYS A CA 1
ATOM 858 C C . LYS A 1 111 ? -18.062 -22.847 -37.125 1.00 48.00 111 LYS A C 1
ATOM 860 O O . LYS A 1 111 ? -17.759 -23.794 -36.399 1.00 48.00 111 LYS A O 1
ATOM 865 N N . LEU A 1 112 ? -17.487 -22.629 -38.303 1.00 48.28 112 LEU A N 1
ATOM 866 C CA . LEU A 1 112 ? -16.451 -23.456 -38.901 1.00 48.28 112 LEU A CA 1
ATOM 867 C C . LEU A 1 112 ? -15.117 -22.721 -38.826 1.00 48.28 112 LEU A C 1
ATOM 869 O O . LEU A 1 112 ? -14.982 -21.623 -39.361 1.00 48.28 112 LEU A O 1
ATOM 873 N N . LEU A 1 113 ? -14.118 -23.347 -38.205 1.00 47.28 113 LEU A N 1
ATOM 874 C CA . LEU A 1 113 ? -12.730 -22.925 -38.349 1.00 47.28 113 LEU A CA 1
ATOM 875 C C . LEU A 1 113 ? -12.024 -23.972 -39.225 1.00 47.28 113 LEU A C 1
ATOM 877 O O . LEU A 1 113 ? -11.800 -25.092 -38.761 1.00 47.28 113 LEU A O 1
ATOM 881 N N . PRO A 1 114 ? -11.707 -23.677 -40.497 1.00 49.75 114 PRO A N 1
ATOM 882 C CA . PRO A 1 114 ? -10.940 -24.607 -41.309 1.00 49.75 114 PRO A CA 1
ATOM 883 C C . PRO A 1 114 ? -9.495 -24.637 -40.798 1.00 49.75 114 PRO A C 1
ATOM 885 O O . PRO A 1 114 ? -8.823 -23.607 -40.753 1.00 49.75 114 PRO A O 1
ATOM 888 N N . LEU A 1 115 ? -9.016 -25.816 -40.408 1.00 46.44 115 LEU A N 1
ATOM 889 C CA . LEU A 1 115 ? -7.619 -26.056 -40.052 1.00 46.44 115 LEU A CA 1
ATOM 890 C C . LEU A 1 115 ? -6.957 -26.842 -41.187 1.00 46.44 115 LEU A C 1
ATOM 892 O O . LEU A 1 115 ? -7.477 -27.867 -41.628 1.00 46.44 115 LEU A O 1
ATOM 896 N N . TYR A 1 116 ? -5.828 -26.339 -41.689 1.00 44.81 116 TYR A N 1
ATOM 897 C CA . TYR A 1 116 ? -5.037 -27.023 -42.709 1.00 44.81 116 TYR A CA 1
ATOM 898 C C . TYR A 1 116 ? -3.976 -27.889 -42.038 1.00 44.81 116 TYR A C 1
ATOM 900 O O . TYR A 1 116 ? -3.249 -27.417 -41.169 1.00 44.81 116 TYR A O 1
ATOM 908 N N . TYR A 1 117 ? -3.884 -29.150 -42.456 1.00 46.16 117 TYR A N 1
ATOM 909 C CA . TYR A 1 117 ? -2.849 -30.065 -41.993 1.00 46.16 117 TYR A CA 1
ATOM 910 C C . TYR A 1 117 ? -1.930 -30.404 -43.180 1.00 46.16 117 TYR A C 1
ATOM 912 O O . TYR A 1 117 ? -2.370 -31.087 -44.108 1.00 46.16 117 TYR A O 1
ATOM 920 N N . PRO A 1 118 ? -0.682 -29.900 -43.210 1.00 37.97 118 PRO A N 1
ATOM 921 C CA . PRO A 1 118 ? 0.167 -29.958 -44.404 1.00 37.97 118 PRO A CA 1
ATOM 922 C C . PRO A 1 118 ? 0.715 -31.361 -44.717 1.00 37.97 118 PRO A C 1
ATOM 924 O O . PRO A 1 118 ? 1.089 -31.637 -45.859 1.00 37.97 118 PRO A O 1
ATOM 927 N N . ALA A 1 119 ? 0.736 -32.279 -43.746 1.00 48.91 119 ALA A N 1
ATOM 928 C CA . ALA A 1 119 ? 1.154 -33.661 -43.962 1.00 48.91 119 ALA A CA 1
ATOM 929 C C . ALA A 1 119 ? -0.056 -34.553 -44.285 1.00 48.91 119 ALA A C 1
ATOM 931 O O . ALA A 1 119 ? -1.001 -34.643 -43.507 1.00 48.91 119 ALA A O 1
ATOM 932 N N . LYS A 1 120 ? -0.037 -35.257 -45.426 1.00 53.50 120 LYS A N 1
ATOM 933 C CA . LYS A 1 120 ? -1.114 -36.191 -45.800 1.00 53.50 120 LYS A CA 1
ATOM 934 C C . LYS A 1 120 ? -1.263 -37.280 -44.732 1.00 53.50 120 LYS A C 1
ATOM 936 O O . LYS A 1 120 ? -0.442 -38.195 -44.676 1.00 53.50 120 LYS A O 1
ATOM 941 N N . LEU A 1 121 ? -2.330 -37.216 -43.935 1.00 52.41 121 LEU A N 1
ATOM 942 C CA . LEU A 1 121 ? -2.729 -38.330 -43.080 1.00 52.41 121 LEU A CA 1
ATOM 943 C C . LEU A 1 121 ? -2.951 -39.565 -43.959 1.00 52.41 121 LEU A C 1
ATOM 945 O O . LEU A 1 121 ? -3.587 -39.505 -45.016 1.00 52.41 121 LEU A O 1
ATOM 949 N N . THR A 1 122 ? -2.405 -40.703 -43.543 1.00 61.88 122 THR A N 1
ATOM 950 C CA . THR A 1 122 ? -2.639 -41.965 -44.246 1.00 61.88 122 THR A CA 1
ATOM 951 C C . THR A 1 122 ? -4.118 -42.346 -44.149 1.00 61.88 122 THR A C 1
ATOM 953 O O . THR A 1 122 ? -4.805 -41.999 -43.187 1.00 61.88 122 THR A O 1
ATOM 956 N N . LYS A 1 123 ? -4.628 -43.122 -45.116 1.00 56.81 123 LYS A N 1
ATOM 957 C CA . LYS A 1 123 ? -6.017 -43.621 -45.074 1.00 56.81 123 LYS A CA 1
ATOM 958 C C . LYS A 1 123 ? -6.341 -44.366 -43.768 1.00 56.81 123 LYS A C 1
ATOM 960 O O . LYS A 1 123 ? -7.482 -44.313 -43.329 1.00 56.81 123 LYS A O 1
ATOM 965 N N . GLY A 1 124 ? -5.348 -45.015 -43.148 1.00 60.19 124 GLY A N 1
ATOM 966 C CA . GLY A 1 124 ? -5.484 -45.672 -41.844 1.00 60.19 124 GLY A CA 1
ATOM 967 C C . GLY A 1 124 ? -5.680 -44.685 -40.691 1.00 60.19 124 GLY A C 1
ATOM 968 O O . GLY A 1 124 ? -6.594 -44.863 -39.901 1.00 60.19 124 GLY A O 1
ATOM 969 N N . GLN A 1 125 ? -4.909 -43.594 -40.649 1.00 57.38 125 GLN A N 1
ATOM 970 C CA . GLN A 1 125 ? -5.058 -42.543 -39.629 1.00 57.38 125 GLN A CA 1
ATOM 971 C C . GLN A 1 125 ? -6.393 -41.800 -39.752 1.00 57.38 125 GLN A C 1
ATOM 973 O O . GLN A 1 125 ? -7.026 -41.498 -38.745 1.00 57.38 125 GLN A O 1
ATOM 978 N N . ILE A 1 126 ? -6.849 -41.548 -40.984 1.00 55.06 126 ILE A N 1
ATOM 979 C CA . ILE A 1 126 ? -8.174 -40.963 -41.237 1.00 55.06 126 ILE A CA 1
ATOM 980 C C . ILE A 1 126 ? -9.279 -41.929 -40.783 1.00 55.06 126 ILE A C 1
ATOM 982 O O . ILE A 1 126 ? -10.251 -41.501 -40.165 1.00 55.06 126 ILE A O 1
ATOM 986 N N . ALA A 1 127 ? -9.137 -43.230 -41.058 1.00 59.72 127 ALA A N 1
ATOM 987 C CA . ALA A 1 127 ? -10.098 -44.239 -40.621 1.00 59.72 127 ALA A CA 1
ATOM 988 C C . ALA A 1 127 ? -10.142 -44.380 -39.091 1.00 59.72 127 ALA A C 1
ATOM 990 O O . ALA A 1 127 ? -11.235 -44.454 -38.539 1.00 59.72 127 ALA A O 1
ATOM 991 N N . ASP A 1 128 ? -8.994 -44.341 -38.409 1.00 59.78 128 ASP A N 1
ATOM 992 C CA . ASP A 1 128 ? -8.923 -44.375 -36.943 1.00 59.78 128 ASP A CA 1
ATOM 993 C C . ASP A 1 128 ? -9.569 -43.133 -36.311 1.00 59.78 128 ASP A C 1
ATOM 995 O O . ASP A 1 128 ? -10.373 -43.276 -35.390 1.00 59.78 128 ASP A O 1
ATOM 999 N N . LEU A 1 129 ? -9.303 -41.935 -36.853 1.00 53.06 129 LEU A N 1
ATOM 1000 C CA . LEU A 1 129 ? -9.924 -40.671 -36.421 1.00 53.06 129 LEU A CA 1
ATOM 1001 C C . LEU A 1 129 ? -11.451 -40.660 -36.590 1.00 53.06 129 LEU A C 1
ATOM 1003 O O . LEU A 1 129 ? -12.151 -40.022 -35.808 1.00 53.06 129 LEU A O 1
ATOM 1007 N N . MET A 1 130 ? -11.962 -41.348 -37.613 1.00 51.50 130 MET A N 1
ATOM 1008 C CA . MET A 1 130 ? -13.385 -41.366 -37.968 1.00 51.50 130 MET A CA 1
ATOM 1009 C C . MET A 1 130 ? -14.126 -42.619 -37.478 1.00 51.50 130 MET A C 1
ATOM 1011 O O . MET A 1 130 ? -15.339 -42.720 -37.681 1.00 51.50 130 MET A O 1
ATOM 1015 N N . SER A 1 131 ? -13.432 -43.579 -36.859 1.00 53.03 131 SER A N 1
ATOM 1016 C CA . SER A 1 131 ? -14.046 -44.802 -36.343 1.00 53.03 131 SER A CA 1
ATOM 1017 C C . SER A 1 131 ? -14.843 -44.499 -35.070 1.00 53.03 131 SER A C 1
ATOM 1019 O O . SER A 1 131 ? -14.288 -44.146 -34.034 1.00 53.03 131 SER A O 1
ATOM 1021 N N . SER A 1 132 ? -16.170 -44.600 -35.149 1.00 48.06 132 SER A N 1
ATOM 1022 C CA . SER A 1 132 ? -17.042 -44.589 -33.973 1.00 48.06 132 SER A CA 1
ATOM 1023 C C . SER A 1 132 ? -17.193 -46.014 -33.447 1.00 48.06 132 SER A C 1
ATOM 1025 O O . SER A 1 132 ? -17.535 -46.911 -34.220 1.00 48.06 132 SER A O 1
ATOM 1027 N N . GLU A 1 133 ? -16.975 -46.220 -32.152 1.00 45.59 133 GLU A N 1
ATOM 1028 C CA . GLU A 1 133 ? -17.302 -47.476 -31.474 1.00 45.59 133 GLU A CA 1
ATOM 1029 C C . GLU A 1 133 ? -18.794 -47.461 -31.105 1.00 45.59 133 GLU A C 1
ATOM 1031 O O . GLU A 1 133 ? -19.287 -46.483 -30.542 1.00 45.59 133 GLU A O 1
ATOM 1036 N N . VAL A 1 134 ? -19.538 -48.505 -31.484 1.00 44.88 134 VAL A N 1
ATOM 1037 C CA . VAL A 1 134 ? -20.942 -48.661 -31.080 1.00 44.88 134 VAL A CA 1
ATOM 1038 C C . VAL A 1 134 ? -20.938 -49.261 -29.681 1.00 44.88 134 VAL A C 1
ATOM 1040 O O . VAL A 1 134 ? -20.531 -50.407 -29.507 1.00 44.88 134 VAL A O 1
ATOM 1043 N N . VAL A 1 135 ? -21.363 -48.485 -28.686 1.00 44.50 135 VAL A N 1
ATOM 1044 C CA . VAL A 1 135 ? -21.567 -48.986 -27.325 1.00 44.50 135 VAL A CA 1
ATOM 1045 C C . VAL A 1 135 ? -23.044 -49.330 -27.179 1.00 44.50 135 VAL A C 1
ATOM 1047 O O . VAL A 1 135 ? -23.899 -48.448 -27.189 1.00 44.50 135 VAL A O 1
ATOM 1050 N N . THR A 1 136 ? -23.352 -50.619 -27.074 1.00 45.03 136 THR A N 1
ATOM 1051 C CA . THR A 1 136 ? -24.681 -51.099 -26.681 1.00 45.03 136 THR A CA 1
ATOM 1052 C C . THR A 1 136 ? -24.789 -51.059 -25.162 1.00 45.03 136 THR A C 1
ATOM 1054 O O . THR A 1 136 ? -24.110 -51.826 -24.477 1.00 45.03 136 THR A O 1
ATOM 1057 N N . GLU A 1 137 ? -25.634 -50.177 -24.633 1.00 51.28 137 GLU A N 1
ATOM 1058 C CA . GLU A 1 137 ? -26.031 -50.193 -23.224 1.00 51.28 137 GLU A CA 1
ATOM 1059 C C . GLU A 1 137 ? -27.355 -50.950 -23.076 1.00 51.28 137 GLU A C 1
ATOM 1061 O O . GLU A 1 137 ? -28.277 -50.793 -23.880 1.00 51.28 137 GLU A O 1
ATOM 1066 N N . ARG A 1 138 ? -27.439 -51.792 -22.043 1.00 47.97 138 ARG A N 1
ATOM 1067 C CA . ARG A 1 138 ? -28.668 -52.492 -21.661 1.00 47.97 138 ARG A CA 1
ATOM 1068 C C . ARG A 1 138 ? -29.267 -51.794 -20.457 1.00 47.97 138 ARG A C 1
ATOM 1070 O O . ARG A 1 138 ? -28.596 -51.658 -19.436 1.00 47.97 138 ARG A O 1
ATOM 1077 N N . GLU A 1 139 ? -30.520 -51.385 -20.578 1.00 50.31 139 GLU A N 1
ATOM 1078 C CA . GLU A 1 139 ? -31.273 -50.782 -19.486 1.00 50.31 139 GLU A CA 1
ATOM 1079 C C . GLU A 1 139 ? -32.480 -51.675 -19.179 1.00 50.31 139 GLU A C 1
ATOM 1081 O O . GLU A 1 139 ? -33.201 -52.107 -20.081 1.00 50.31 139 GLU A O 1
ATOM 1086 N N . VAL A 1 140 ? -32.671 -52.012 -17.901 1.00 45.69 140 VAL A N 1
ATOM 1087 C CA . VAL A 1 140 ? -33.815 -52.815 -17.449 1.00 45.69 140 VAL A CA 1
ATOM 1088 C C . VAL A 1 140 ? -34.888 -51.856 -16.965 1.00 45.69 140 VAL A C 1
ATOM 1090 O O . VAL A 1 140 ? -34.722 -51.210 -15.929 1.00 45.69 140 VAL A O 1
ATOM 1093 N N . VAL A 1 141 ? -35.997 -51.784 -17.694 1.00 48.09 141 VAL A N 1
ATOM 1094 C CA . VAL A 1 141 ? -37.154 -50.961 -17.330 1.00 48.09 141 VAL A CA 1
ATOM 1095 C C . VAL A 1 141 ? -38.334 -51.901 -17.101 1.00 48.09 141 VAL A C 1
ATOM 1097 O O . VAL A 1 141 ? -38.656 -52.720 -17.951 1.00 48.09 141 VAL A O 1
ATOM 1100 N N . GLU A 1 142 ? -38.939 -51.835 -15.912 1.00 53.25 142 GLU A N 1
ATOM 1101 C CA . GLU A 1 142 ? -40.087 -52.672 -15.503 1.00 53.25 142 GLU A CA 1
ATOM 1102 C C . GLU A 1 142 ? -39.876 -54.201 -15.587 1.00 53.25 142 GLU A C 1
ATOM 1104 O O . GLU A 1 142 ? -40.828 -54.970 -15.684 1.00 53.25 142 GLU A O 1
ATOM 1109 N N . GLY A 1 143 ? -38.632 -54.670 -15.466 1.00 58.56 143 GLY A N 1
ATOM 1110 C CA . GLY A 1 143 ? -38.323 -56.105 -15.412 1.00 58.56 143 GLY A CA 1
ATOM 1111 C C . GLY A 1 143 ? -38.206 -56.793 -16.774 1.00 58.56 143 GLY A C 1
ATOM 1112 O O . GLY A 1 143 ? -37.961 -57.998 -16.806 1.00 58.56 143 GLY A O 1
ATOM 1113 N N . GLU A 1 144 ? -38.301 -56.045 -17.876 1.00 38.94 144 GLU A N 1
ATOM 1114 C CA . GLU A 1 144 ? -37.882 -56.498 -19.204 1.00 38.94 144 GLU A CA 1
ATOM 1115 C C . GLU A 1 144 ? -36.554 -55.824 -19.595 1.00 38.94 144 GLU A C 1
ATOM 1117 O O . GLU A 1 144 ? -36.365 -54.616 -19.428 1.00 38.94 144 GLU A O 1
ATOM 1122 N N . GLU A 1 145 ? -35.597 -56.623 -20.079 1.00 45.91 145 GLU A N 1
ATOM 1123 C CA . GLU A 1 145 ? -34.360 -56.111 -20.679 1.00 45.91 145 GLU A CA 1
ATOM 1124 C C . GLU A 1 145 ? -34.687 -55.521 -22.052 1.00 45.91 145 GLU A C 1
ATOM 1126 O O . GLU A 1 145 ? -35.090 -56.249 -22.961 1.00 45.91 145 GLU A O 1
ATOM 1131 N N . ILE A 1 146 ? -34.482 -54.213 -22.218 1.00 48.41 146 ILE A N 1
ATOM 1132 C CA . ILE A 1 146 ? -34.614 -53.550 -23.515 1.00 48.41 146 ILE A CA 1
ATOM 1133 C C . ILE A 1 146 ? -33.221 -53.093 -23.954 1.00 48.41 146 ILE A C 1
ATOM 1135 O O . ILE A 1 146 ? -32.538 -52.331 -23.268 1.00 48.41 146 ILE A O 1
ATOM 1139 N N . GLU A 1 147 ? -32.778 -53.595 -25.105 1.00 42.69 147 GLU A N 1
ATOM 1140 C CA . GLU A 1 147 ? -31.490 -53.246 -25.703 1.00 42.69 147 GLU A CA 1
ATOM 1141 C C . GLU A 1 147 ? -31.680 -52.001 -26.582 1.00 42.69 147 GLU A C 1
ATOM 1143 O O . GLU A 1 147 ? -32.402 -52.038 -27.580 1.00 42.69 147 GLU A O 1
ATOM 1148 N N . PHE A 1 148 ? -31.065 -50.879 -26.200 1.00 42.50 148 PHE A N 1
ATOM 1149 C CA . PHE A 1 148 ? -31.090 -49.651 -26.994 1.00 42.50 148 PHE A CA 1
ATOM 1150 C C . PHE A 1 148 ? -29.727 -49.431 -27.655 1.00 42.50 148 PHE A C 1
ATOM 1152 O O . PHE A 1 148 ? -28.718 -49.200 -26.989 1.00 42.50 148 PHE A O 1
ATOM 1159 N N . GLU A 1 149 ? -29.691 -49.435 -28.990 1.00 40.75 149 GLU A N 1
ATOM 1160 C CA . GLU A 1 149 ? -28.525 -48.961 -29.738 1.00 40.75 149 GLU A CA 1
ATOM 1161 C C . GLU A 1 149 ? -28.462 -47.429 -29.674 1.00 40.75 149 GLU A C 1
ATOM 1163 O O . GLU A 1 149 ? -29.117 -46.714 -30.436 1.00 40.75 149 GLU A O 1
ATOM 1168 N N . LYS A 1 150 ? -27.659 -46.901 -28.748 1.00 42.94 150 LYS A N 1
ATOM 1169 C CA . LYS A 1 150 ? -27.292 -45.484 -28.724 1.00 42.94 150 LYS A CA 1
ATOM 1170 C C . LYS A 1 150 ? -25.990 -45.296 -29.497 1.00 42.94 150 LYS A C 1
ATOM 1172 O O . LYS A 1 150 ? -24.913 -45.644 -29.023 1.00 42.94 150 LYS A O 1
ATOM 1177 N N . THR A 1 151 ? -26.057 -44.679 -30.674 1.00 34.94 151 THR A N 1
ATOM 1178 C CA . THR A 1 151 ? -24.855 -44.266 -31.416 1.00 34.94 151 THR A CA 1
ATOM 1179 C C . THR A 1 151 ? -24.216 -43.040 -30.747 1.00 34.94 151 THR A C 1
ATOM 1181 O O . THR A 1 151 ? -24.345 -41.916 -31.231 1.00 34.94 151 THR A O 1
ATOM 1184 N N . LEU A 1 152 ? -23.540 -43.221 -29.607 1.00 36.12 152 LEU A N 1
ATOM 1185 C CA . LEU A 1 152 ? -22.705 -42.178 -29.005 1.00 36.12 152 LEU A CA 1
ATOM 1186 C C . LEU A 1 152 ? -21.330 -42.155 -29.685 1.00 36.12 152 LEU A C 1
ATOM 1188 O O . LEU A 1 152 ? -20.543 -43.087 -29.564 1.00 36.12 152 LEU A O 1
ATOM 1192 N N . LYS A 1 153 ? -20.999 -41.051 -30.362 1.00 39.94 153 LYS A N 1
ATOM 1193 C CA . LYS A 1 153 ? -19.624 -40.774 -30.805 1.00 39.94 153 LYS A CA 1
ATOM 1194 C C . LYS A 1 153 ? -18.792 -40.301 -29.604 1.00 39.94 153 LYS A C 1
ATOM 1196 O O . LYS A 1 153 ? -18.605 -39.100 -29.433 1.00 39.94 153 LYS A O 1
ATOM 1201 N N . MET A 1 154 ? -18.316 -41.217 -28.759 1.00 33.97 154 MET A N 1
ATOM 1202 C CA . MET A 1 154 ? -17.340 -40.905 -27.705 1.00 33.97 154 MET A CA 1
ATOM 1203 C C . MET A 1 154 ? -16.014 -41.648 -27.894 1.00 33.97 154 MET A C 1
ATOM 1205 O O . MET A 1 154 ? -15.952 -42.717 -28.494 1.00 33.97 154 MET A O 1
ATOM 1209 N N . ARG A 1 155 ? -14.946 -40.985 -27.431 1.00 36.38 155 ARG A N 1
ATOM 1210 C CA . ARG A 1 155 ? -13.521 -41.251 -27.680 1.00 36.38 155 ARG A CA 1
ATOM 1211 C C . ARG A 1 155 ? -13.134 -42.720 -27.482 1.00 36.38 155 ARG A C 1
ATOM 1213 O O . ARG A 1 155 ? -13.300 -43.266 -26.394 1.00 36.38 155 ARG A O 1
ATOM 1220 N N . LYS A 1 156 ? -12.436 -43.290 -28.468 1.00 32.47 156 LYS A N 1
ATOM 1221 C CA . LYS A 1 156 ? -11.521 -44.411 -28.220 1.00 32.47 156 LYS A CA 1
ATOM 1222 C C . LYS A 1 156 ? -10.454 -43.903 -27.238 1.00 32.47 156 LYS A C 1
ATOM 1224 O O . LYS A 1 156 ? -9.861 -42.853 -27.477 1.00 32.47 156 LYS A O 1
ATOM 1229 N N . LYS A 1 157 ? -10.290 -44.594 -26.108 1.00 31.50 157 LYS A N 1
ATOM 1230 C CA . LYS A 1 157 ? -9.307 -44.345 -25.033 1.00 31.50 157 LYS A CA 1
ATOM 1231 C C . LYS A 1 157 ? -8.131 -43.433 -25.420 1.00 31.50 157 LYS A C 1
ATOM 1233 O O . LYS A 1 157 ? -7.311 -43.811 -26.249 1.00 31.50 157 LYS A O 1
ATOM 1238 N N . GLY A 1 158 ? -7.995 -42.310 -24.713 1.00 34.16 158 GLY A N 1
ATOM 1239 C CA . GLY A 1 158 ? -6.691 -41.723 -24.383 1.00 34.16 158 GLY A CA 1
ATOM 1240 C C . GLY A 1 158 ? -5.754 -41.367 -25.539 1.00 34.16 158 GLY A C 1
ATOM 1241 O O . GLY A 1 158 ? -4.545 -41.413 -25.339 1.00 34.16 158 GLY A O 1
ATOM 1242 N N . ILE A 1 159 ? -6.262 -41.006 -26.720 1.00 36.34 159 ILE A N 1
ATOM 1243 C CA . ILE A 1 159 ? -5.427 -40.288 -27.687 1.00 36.34 159 ILE A CA 1
ATOM 1244 C C . ILE A 1 159 ? -5.412 -38.828 -27.247 1.00 36.34 159 ILE A C 1
ATOM 1246 O O . ILE A 1 159 ? -6.360 -38.079 -27.477 1.00 36.34 159 ILE A O 1
ATOM 1250 N N . ASP A 1 160 ? -4.344 -38.454 -26.552 1.00 40.16 160 ASP A N 1
ATOM 1251 C CA . ASP A 1 160 ? -4.010 -37.061 -26.311 1.00 40.16 160 ASP A CA 1
ATOM 1252 C C . ASP A 1 160 ? -3.627 -36.412 -27.649 1.00 40.16 160 ASP A C 1
ATOM 1254 O O . ASP A 1 160 ? -2.504 -36.537 -28.145 1.00 40.16 160 ASP A O 1
ATOM 1258 N N . TYR A 1 161 ? -4.600 -35.745 -28.267 1.00 40.31 161 TYR A N 1
ATOM 1259 C CA . TYR A 1 161 ? -4.424 -35.057 -29.544 1.00 40.31 161 TYR A CA 1
ATOM 1260 C C . TYR A 1 161 ? -3.349 -33.968 -29.471 1.00 40.31 161 TYR A C 1
ATOM 1262 O O . TYR A 1 161 ? -2.749 -33.649 -30.493 1.00 40.31 161 TYR A O 1
ATOM 1270 N N . THR A 1 162 ? -3.039 -33.467 -28.274 1.00 40.59 162 THR A N 1
ATOM 1271 C CA . THR A 1 162 ? -1.970 -32.496 -28.027 1.00 40.59 162 THR A CA 1
ATOM 1272 C C . THR A 1 162 ? -0.606 -33.064 -28.417 1.00 40.59 162 THR A C 1
ATOM 1274 O O . THR A 1 162 ? 0.197 -32.356 -29.007 1.00 40.59 162 THR A O 1
ATOM 1277 N N . THR A 1 163 ? -0.358 -34.364 -28.227 1.00 40.19 163 THR A N 1
ATOM 1278 C CA . THR A 1 163 ? 0.911 -35.000 -28.626 1.00 40.19 163 THR A CA 1
ATOM 1279 C C . THR A 1 163 ? 1.053 -35.122 -30.155 1.00 40.19 163 THR A C 1
ATOM 1281 O O . THR A 1 163 ? 2.142 -34.945 -30.697 1.00 40.19 163 THR A O 1
ATOM 1284 N N . ILE A 1 164 ? -0.045 -35.369 -30.880 1.00 41.84 164 ILE A N 1
ATOM 1285 C CA . ILE A 1 164 ? -0.050 -35.450 -32.357 1.00 41.84 164 ILE A CA 1
ATOM 1286 C C . ILE A 1 164 ? 0.061 -34.051 -32.988 1.00 41.84 164 ILE A C 1
ATOM 1288 O O . ILE A 1 164 ? 0.709 -33.885 -34.026 1.00 41.84 164 ILE A O 1
ATOM 1292 N N . LEU A 1 165 ? -0.565 -33.055 -32.354 1.00 43.59 165 LEU A N 1
ATOM 1293 C CA . LEU A 1 165 ? -0.590 -31.659 -32.790 1.00 43.59 165 LEU A CA 1
ATOM 1294 C C . LEU A 1 165 ? 0.695 -30.901 -32.415 1.00 43.59 165 LEU A C 1
ATOM 1296 O O . LEU A 1 165 ? 1.122 -30.060 -33.188 1.00 43.59 165 LEU A O 1
ATOM 1300 N N . ASN A 1 166 ? 1.358 -31.232 -31.301 1.00 42.94 166 ASN A N 1
ATOM 1301 C CA . ASN A 1 166 ? 2.636 -30.623 -30.899 1.00 42.94 166 ASN A CA 1
ATOM 1302 C C . ASN A 1 166 ? 3.846 -31.213 -31.639 1.00 42.94 166 ASN A C 1
ATOM 1304 O O . ASN A 1 166 ? 4.899 -30.585 -31.689 1.00 42.94 166 ASN A O 1
ATOM 1308 N N . ALA A 1 167 ? 3.722 -32.418 -32.204 1.00 39.50 167 ALA A N 1
ATOM 1309 C CA . ALA A 1 167 ? 4.796 -33.052 -32.969 1.00 39.50 167 ALA A CA 1
ATOM 1310 C C . ALA A 1 167 ? 4.941 -32.496 -34.399 1.00 39.50 167 ALA A C 1
ATOM 1312 O O . ALA A 1 167 ? 5.897 -32.853 -35.083 1.00 39.50 167 ALA A O 1
ATOM 1313 N N . ASN A 1 168 ? 4.002 -31.668 -34.875 1.00 41.16 168 ASN A N 1
ATOM 1314 C CA . ASN A 1 168 ? 4.018 -31.120 -36.232 1.00 41.16 168 ASN A CA 1
ATOM 1315 C C . ASN A 1 168 ? 3.508 -29.673 -36.252 1.00 41.16 168 ASN A C 1
ATOM 1317 O O . ASN A 1 168 ? 2.543 -29.341 -35.578 1.00 41.16 168 ASN A O 1
ATOM 1321 N N . GLU A 1 169 ? 4.139 -28.823 -37.057 1.00 36.00 169 GLU A N 1
ATOM 1322 C CA . GLU A 1 169 ? 3.836 -27.391 -37.133 1.00 36.00 169 GLU A CA 1
ATOM 1323 C C . GLU A 1 169 ? 2.437 -27.145 -37.737 1.00 36.00 169 GLU A C 1
ATOM 1325 O O . GLU A 1 169 ? 2.120 -27.627 -38.829 1.00 36.00 169 GLU A O 1
ATOM 1330 N N . ILE A 1 170 ? 1.578 -26.415 -37.016 1.00 37.59 170 ILE A N 1
ATOM 1331 C CA . ILE A 1 170 ? 0.232 -26.038 -37.471 1.00 37.59 170 ILE A CA 1
ATOM 1332 C C . ILE A 1 170 ? 0.266 -24.571 -37.894 1.00 37.59 170 ILE A C 1
ATOM 1334 O O . ILE A 1 170 ? 0.270 -23.675 -37.051 1.00 37.59 170 ILE A O 1
ATOM 1338 N N . GLU A 1 171 ? 0.243 -24.312 -39.199 1.00 39.69 171 GLU A N 1
ATOM 1339 C CA . GLU A 1 171 ? 0.141 -22.949 -39.722 1.00 39.69 171 GLU A CA 1
ATOM 1340 C C . GLU A 1 171 ? -1.311 -22.551 -40.015 1.00 39.69 171 GLU A C 1
ATOM 1342 O O . GLU A 1 171 ? -2.058 -23.233 -40.724 1.00 39.69 171 GLU A O 1
ATOM 1347 N N . LYS A 1 172 ? -1.709 -21.380 -39.507 1.00 40.31 172 LYS A N 1
ATOM 1348 C CA . LYS A 1 172 ? -2.988 -20.749 -39.840 1.00 40.31 172 LYS A CA 1
ATOM 1349 C C . LYS A 1 172 ? -2.875 -20.047 -41.194 1.00 40.31 172 LYS A C 1
ATOM 1351 O O . LYS A 1 172 ? -2.359 -18.935 -41.286 1.00 40.31 172 LYS A O 1
ATOM 1356 N N . VAL A 1 173 ? -3.413 -20.663 -42.241 1.00 36.78 173 VAL A N 1
ATOM 1357 C CA . VAL A 1 173 ? -3.429 -20.067 -43.584 1.00 36.78 173 VAL A CA 1
ATOM 1358 C C . VAL A 1 173 ? -4.554 -19.033 -43.669 1.00 36.78 173 VAL A C 1
ATOM 1360 O O . VAL A 1 173 ? -5.731 -19.371 -43.564 1.00 36.78 173 VAL A O 1
ATOM 1363 N N . SER A 1 174 ? -4.199 -17.758 -43.828 1.00 41.28 174 SER A N 1
ATOM 1364 C CA . SER A 1 174 ? -5.166 -16.649 -43.852 1.00 41.28 174 SER A CA 1
ATOM 1365 C C . SER A 1 174 ? -5.617 -16.244 -45.264 1.00 41.28 174 SER A C 1
ATOM 1367 O O . SER A 1 174 ? -6.641 -15.573 -45.383 1.00 41.28 174 SER A O 1
ATOM 1369 N N . LYS A 1 175 ? -4.924 -16.689 -46.330 1.00 40.09 175 LYS A N 1
ATOM 1370 C CA . LYS A 1 175 ? -5.325 -16.537 -47.745 1.00 40.09 175 LYS A CA 1
ATOM 1371 C C . LYS A 1 175 ? -4.853 -17.723 -48.601 1.00 40.09 175 LYS A C 1
ATOM 1373 O O . LYS A 1 175 ? -3.749 -18.224 -48.426 1.00 40.09 175 LYS A O 1
ATOM 1378 N N . LEU A 1 176 ? -5.669 -18.152 -49.570 1.00 38.22 176 LEU A N 1
ATOM 1379 C CA . LEU A 1 176 ? -5.391 -19.320 -50.432 1.00 38.22 176 LEU A CA 1
ATOM 1380 C C . LEU A 1 176 ? -4.212 -19.100 -51.409 1.00 38.22 176 LEU A C 1
ATOM 1382 O O . LEU A 1 176 ? -3.580 -20.045 -51.874 1.00 38.22 176 LEU A O 1
ATOM 1386 N N . GLU A 1 177 ? -3.914 -17.847 -51.742 1.00 42.47 177 GLU A N 1
ATOM 1387 C CA . GLU A 1 177 ? -2.883 -17.457 -52.713 1.00 42.47 177 GLU A CA 1
ATOM 1388 C C . GLU A 1 177 ? -1.443 -17.566 -52.179 1.00 42.47 177 GLU A C 1
ATOM 1390 O O . GLU A 1 177 ? -0.510 -17.729 -52.972 1.00 42.47 177 GLU A O 1
ATOM 1395 N N . ASP A 1 178 ? -1.269 -17.631 -50.857 1.00 41.34 178 ASP A N 1
ATOM 1396 C CA . ASP A 1 178 ? 0.033 -17.824 -50.206 1.00 41.34 178 ASP A C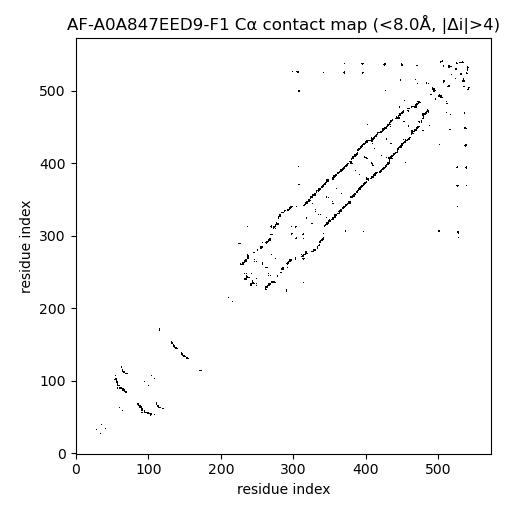A 1
ATOM 1397 C C . ASP A 1 178 ? 0.524 -19.286 -50.281 1.00 41.34 178 ASP A C 1
ATOM 1399 O O . ASP A 1 178 ? 1.726 -19.548 -50.238 1.00 41.34 178 ASP A O 1
ATOM 1403 N N . ILE A 1 179 ? -0.375 -20.244 -50.548 1.00 44.50 179 ILE A N 1
ATOM 1404 C CA . ILE A 1 179 ? -0.052 -21.677 -50.712 1.00 44.50 179 ILE A CA 1
ATOM 1405 C C . ILE A 1 179 ? 0.831 -21.927 -51.950 1.00 44.50 179 ILE A C 1
ATOM 1407 O O . ILE A 1 179 ? 1.608 -22.879 -51.991 1.00 44.50 179 ILE A O 1
ATOM 1411 N N . LYS A 1 180 ? 0.754 -21.071 -52.978 1.00 37.91 180 LYS A N 1
ATOM 1412 C CA . LYS A 1 180 ? 1.513 -21.244 -54.233 1.00 37.91 180 LYS A CA 1
ATOM 1413 C C . LYS A 1 180 ? 2.925 -20.647 -54.201 1.00 37.91 180 LYS A C 1
ATOM 1415 O O . LYS A 1 180 ? 3.642 -20.780 -55.192 1.00 37.91 180 LYS A O 1
ATOM 1420 N N . ARG A 1 181 ? 3.318 -19.959 -53.122 1.00 34.16 181 ARG A N 1
ATOM 1421 C CA . ARG A 1 181 ? 4.568 -19.177 -53.052 1.00 34.16 181 ARG A CA 1
ATOM 1422 C C . ARG A 1 181 ? 5.497 -19.530 -51.894 1.00 34.16 181 ARG A C 1
ATOM 1424 O O . ARG A 1 181 ? 6.485 -18.826 -51.714 1.00 34.16 181 ARG A O 1
ATOM 1431 N N . LEU A 1 182 ? 5.257 -20.614 -51.163 1.00 34.16 182 LEU A N 1
ATOM 1432 C CA . LEU A 1 182 ? 6.257 -21.111 -50.219 1.00 34.16 182 LEU A CA 1
ATOM 1433 C C . LEU A 1 182 ? 7.387 -21.803 -51.005 1.00 34.16 182 LEU A C 1
ATOM 1435 O O . LEU A 1 182 ? 7.125 -22.798 -51.688 1.00 34.16 182 LEU A O 1
ATOM 1439 N N . PRO A 1 183 ? 8.633 -21.286 -50.990 1.00 29.50 183 PRO A N 1
ATOM 1440 C CA . PRO A 1 183 ? 9.753 -22.014 -51.562 1.00 29.50 183 PRO A CA 1
ATOM 1441 C C . PRO A 1 183 ? 9.996 -23.277 -50.732 1.00 29.50 183 PRO A C 1
ATOM 1443 O O . PRO A 1 183 ? 9.958 -23.245 -49.504 1.00 29.50 183 PRO A O 1
ATOM 1446 N N . VAL A 1 184 ? 10.272 -24.390 -51.409 1.00 34.06 184 VAL A N 1
ATOM 1447 C CA . VAL A 1 184 ? 10.782 -25.603 -50.763 1.00 34.06 184 VAL A CA 1
ATOM 1448 C C . VAL A 1 184 ? 12.134 -25.247 -50.145 1.00 34.06 184 VAL A C 1
ATOM 1450 O O . VAL A 1 184 ? 13.110 -25.045 -50.867 1.00 34.06 184 VAL A O 1
ATOM 1453 N N . ILE A 1 185 ? 12.180 -25.108 -48.822 1.00 26.88 185 ILE A N 1
ATOM 1454 C CA . ILE A 1 185 ? 13.430 -24.916 -48.088 1.00 26.88 185 ILE A CA 1
ATOM 1455 C C . ILE A 1 185 ? 14.159 -26.262 -48.073 1.00 26.88 185 ILE A C 1
ATOM 1457 O O . ILE A 1 185 ? 13.668 -27.244 -47.518 1.00 26.88 185 ILE A O 1
ATOM 1461 N N . ASP A 1 186 ? 15.326 -26.311 -48.714 1.00 32.91 186 ASP A N 1
ATOM 1462 C CA . ASP A 1 186 ? 16.252 -27.438 -48.624 1.00 32.91 186 ASP A CA 1
ATOM 1463 C C . ASP A 1 186 ? 16.915 -27.430 -47.238 1.00 32.91 186 ASP A C 1
ATOM 1465 O O . ASP A 1 186 ? 17.729 -26.559 -46.920 1.00 32.91 186 ASP A O 1
ATOM 1469 N N . LEU A 1 187 ? 16.550 -28.399 -46.398 1.00 37.31 187 LEU A N 1
ATOM 1470 C CA . LEU A 1 187 ? 17.031 -28.528 -45.019 1.00 37.31 187 LEU A CA 1
ATOM 1471 C C . LEU A 1 187 ? 18.511 -28.956 -44.913 1.00 37.31 187 LEU A C 1
ATOM 1473 O O . LEU A 1 187 ? 19.024 -29.084 -43.805 1.00 37.31 187 LEU A O 1
ATOM 1477 N N . ASN A 1 188 ? 19.234 -29.130 -46.027 1.00 35.47 188 ASN A N 1
ATOM 1478 C CA . ASN A 1 188 ? 20.665 -29.466 -46.016 1.00 35.47 188 ASN A CA 1
ATOM 1479 C C . ASN A 1 188 ? 21.611 -28.254 -45.852 1.00 35.47 188 ASN A C 1
ATOM 1481 O O . ASN A 1 188 ? 22.831 -28.430 -45.860 1.00 35.47 188 ASN A O 1
ATOM 1485 N N . ILE A 1 189 ? 21.096 -27.027 -45.689 1.00 40.94 189 ILE A N 1
ATOM 1486 C CA . ILE A 1 189 ? 21.907 -25.802 -45.523 1.00 40.94 189 ILE A CA 1
ATOM 1487 C C . ILE A 1 189 ? 21.667 -25.153 -44.150 1.00 40.94 189 ILE A C 1
ATOM 1489 O O . ILE A 1 189 ? 21.361 -23.968 -44.044 1.00 40.94 189 ILE A O 1
ATOM 1493 N N . ILE A 1 190 ? 21.852 -25.911 -43.070 1.00 31.70 190 ILE A N 1
ATOM 1494 C CA . ILE A 1 190 ? 22.032 -25.330 -41.733 1.00 31.70 190 ILE A CA 1
ATOM 1495 C C . ILE A 1 190 ? 23.469 -25.612 -41.299 1.00 31.70 190 ILE A C 1
ATOM 1497 O O . ILE A 1 190 ? 23.816 -26.724 -40.912 1.00 31.70 190 ILE A O 1
ATOM 1501 N N . LYS A 1 191 ? 24.332 -24.596 -41.399 1.00 39.03 191 LYS A N 1
ATOM 1502 C CA . LYS A 1 191 ? 25.606 -24.589 -40.671 1.00 39.03 191 LYS A CA 1
ATOM 1503 C C . LYS A 1 191 ? 25.314 -24.186 -39.229 1.00 39.03 191 LYS A C 1
ATOM 1505 O O . LYS A 1 191 ? 24.641 -23.183 -39.004 1.00 39.03 191 LYS A O 1
ATOM 1510 N N . GLU A 1 192 ? 25.826 -24.967 -38.283 1.00 40.31 192 GLU A N 1
ATOM 1511 C CA . GLU A 1 192 ? 25.721 -24.721 -36.844 1.00 40.31 192 GLU A CA 1
ATOM 1512 C C . GLU A 1 192 ? 26.078 -23.271 -36.478 1.00 40.31 192 GLU A C 1
ATOM 1514 O O . GLU A 1 192 ? 27.094 -22.717 -36.914 1.00 40.31 192 GLU A O 1
ATOM 1519 N N . LYS A 1 193 ? 25.226 -22.655 -35.656 1.00 31.05 193 LYS A N 1
ATOM 1520 C CA . LYS A 1 193 ? 25.427 -21.315 -35.104 1.00 31.05 193 LYS A CA 1
ATOM 1521 C C . LYS A 1 193 ? 26.497 -21.402 -34.008 1.00 31.05 193 LYS A C 1
ATOM 1523 O O . LYS A 1 193 ? 26.318 -22.130 -33.036 1.00 31.05 193 LYS A O 1
ATOM 1528 N N . LYS A 1 194 ? 27.611 -20.679 -34.160 1.00 43.84 194 LYS A N 1
ATOM 1529 C CA . LYS A 1 194 ? 28.637 -20.571 -33.108 1.00 43.84 194 LYS A CA 1
ATOM 1530 C C . LYS A 1 194 ? 28.117 -19.752 -31.919 1.00 43.84 194 LYS A C 1
ATOM 1532 O O . LYS A 1 194 ? 27.302 -18.847 -32.092 1.00 43.84 194 LYS A O 1
ATOM 1537 N N . SER A 1 195 ? 28.590 -20.090 -30.721 1.00 37.91 195 SER A N 1
ATOM 1538 C CA . SER A 1 195 ? 28.087 -19.634 -29.417 1.00 37.91 195 SER A CA 1
ATOM 1539 C C . SER A 1 195 ? 28.466 -18.197 -29.018 1.00 37.91 195 SER A C 1
ATOM 1541 O O . SER A 1 195 ? 28.280 -17.823 -27.865 1.00 37.91 195 SER A O 1
ATOM 1543 N N . ASP A 1 196 ? 29.020 -17.388 -29.921 1.00 46.16 196 ASP A N 1
ATOM 1544 C CA . ASP A 1 196 ? 29.720 -16.141 -29.586 1.00 46.16 196 ASP A CA 1
ATOM 1545 C C . ASP A 1 196 ? 29.236 -14.879 -30.331 1.00 46.16 196 ASP A C 1
ATOM 1547 O O . ASP A 1 196 ? 29.858 -13.823 -30.224 1.00 46.16 196 ASP A O 1
ATOM 1551 N N . GLN A 1 197 ? 28.087 -14.906 -31.015 1.00 35.03 197 GLN A N 1
ATOM 1552 C CA . GLN A 1 197 ? 27.505 -13.686 -31.598 1.00 35.03 197 GLN A CA 1
ATOM 1553 C C . GLN A 1 197 ? 26.451 -13.037 -30.688 1.00 35.03 197 GLN A C 1
ATOM 1555 O O . GLN A 1 197 ? 25.280 -13.412 -30.707 1.00 35.03 197 GLN A O 1
ATOM 1560 N N . LYS A 1 198 ? 26.861 -12.002 -29.939 1.00 40.59 198 LYS A N 1
ATOM 1561 C CA . LYS A 1 198 ? 25.948 -10.994 -29.375 1.00 40.59 198 LYS A CA 1
ATOM 1562 C C . LYS A 1 198 ? 25.525 -10.022 -30.479 1.00 40.59 198 LYS A C 1
ATOM 1564 O O . LYS A 1 198 ? 26.377 -9.422 -31.133 1.00 40.59 198 LYS A O 1
ATOM 1569 N N . ALA A 1 199 ? 24.219 -9.842 -30.667 1.00 32.34 199 ALA A N 1
ATOM 1570 C CA . ALA A 1 199 ? 23.688 -8.760 -31.484 1.00 32.34 199 ALA A CA 1
ATOM 1571 C C . ALA A 1 199 ? 23.848 -7.443 -30.712 1.00 32.34 199 ALA A C 1
ATOM 1573 O O . ALA A 1 199 ? 23.044 -7.116 -29.847 1.00 32.34 199 ALA A O 1
ATOM 1574 N N . VAL A 1 200 ? 24.919 -6.704 -30.996 1.00 38.97 200 VAL A N 1
ATOM 1575 C CA . VAL A 1 200 ? 25.010 -5.290 -30.629 1.00 38.97 200 VAL A CA 1
ATOM 1576 C C . VAL A 1 200 ? 24.438 -4.510 -31.802 1.00 38.97 200 VAL A C 1
ATOM 1578 O O . VAL A 1 200 ? 25.112 -4.322 -32.813 1.00 38.97 200 VAL A O 1
ATOM 1581 N N . VAL A 1 201 ? 23.187 -4.078 -31.680 1.00 32.97 201 VAL A N 1
ATOM 1582 C CA . VAL A 1 201 ? 22.672 -2.973 -32.489 1.00 32.97 201 VAL A CA 1
ATOM 1583 C C . VAL A 1 201 ? 22.545 -1.783 -31.548 1.00 32.97 201 VAL A C 1
ATOM 1585 O O . VAL A 1 201 ? 21.801 -1.820 -30.576 1.00 32.97 201 VAL A O 1
ATOM 1588 N N . SER A 1 202 ? 23.346 -0.752 -31.805 1.00 36.34 202 SER A N 1
ATOM 1589 C CA . SER A 1 202 ? 23.241 0.550 -31.149 1.00 36.34 202 SER A CA 1
ATOM 1590 C C . SER A 1 202 ? 21.878 1.168 -31.478 1.00 36.34 202 SER A C 1
ATOM 1592 O O . SER A 1 202 ? 21.573 1.384 -32.649 1.00 36.34 202 SER A O 1
ATOM 1594 N N . MET A 1 203 ? 21.077 1.470 -30.451 1.00 46.75 203 MET A N 1
ATOM 1595 C CA . MET A 1 203 ? 19.710 2.005 -30.571 1.00 46.75 203 MET A CA 1
ATOM 1596 C C . MET A 1 203 ? 19.636 3.444 -31.120 1.00 46.75 203 MET A C 1
ATOM 1598 O O . MET A 1 203 ? 18.543 3.950 -31.354 1.00 46.75 203 MET A O 1
ATOM 1602 N N . ALA A 1 204 ? 20.774 4.115 -31.328 1.00 37.06 204 ALA A N 1
ATOM 1603 C CA . ALA A 1 204 ? 20.817 5.532 -31.696 1.00 37.06 204 ALA A CA 1
ATOM 1604 C C . ALA A 1 204 ? 20.287 5.846 -33.113 1.00 37.06 204 ALA A C 1
ATOM 1606 O O . ALA A 1 204 ? 19.933 6.991 -33.371 1.00 37.06 204 ALA A O 1
ATOM 1607 N N . ASP A 1 205 ? 20.177 4.844 -33.996 1.00 33.25 205 ASP A N 1
ATOM 1608 C CA . ASP A 1 205 ? 19.768 5.022 -35.401 1.00 33.25 205 ASP A CA 1
ATOM 1609 C C . ASP A 1 205 ? 18.519 4.200 -35.796 1.00 33.25 205 ASP A C 1
ATOM 1611 O O . ASP A 1 205 ? 18.209 4.057 -36.982 1.00 33.25 205 ASP A O 1
ATOM 1615 N N . TYR A 1 206 ? 17.788 3.625 -34.830 1.00 44.88 206 TYR A N 1
ATOM 1616 C CA . TYR A 1 206 ? 16.596 2.828 -35.140 1.00 44.88 206 TYR A CA 1
ATOM 1617 C C . TYR A 1 206 ? 15.415 3.727 -35.528 1.00 44.88 206 TYR A C 1
ATOM 1619 O O . TYR A 1 206 ? 14.770 4.347 -34.685 1.00 44.88 206 TYR A O 1
ATOM 1627 N N . VAL A 1 207 ? 15.106 3.760 -36.824 1.00 38.94 207 VAL A N 1
ATOM 1628 C CA . VAL A 1 207 ? 13.835 4.279 -37.339 1.00 38.94 207 VAL A CA 1
ATOM 1629 C C . VAL A 1 207 ? 12.892 3.084 -37.503 1.00 38.94 207 VAL A C 1
ATOM 1631 O O . VAL A 1 207 ? 13.141 2.253 -38.383 1.00 38.94 207 VAL A O 1
ATOM 1634 N N . PRO A 1 208 ? 11.831 2.948 -36.684 1.00 47.53 208 PRO A N 1
ATOM 1635 C CA . PRO A 1 208 ? 10.888 1.852 -36.846 1.00 47.53 208 PRO A CA 1
ATOM 1636 C C . PRO A 1 208 ? 10.246 1.922 -38.240 1.00 47.53 208 PRO A C 1
ATOM 1638 O O . PRO A 1 208 ? 9.913 3.018 -38.707 1.00 47.53 208 PRO A O 1
ATOM 1641 N N . PRO A 1 209 ? 10.070 0.783 -38.932 1.00 49.75 209 PRO A N 1
ATOM 1642 C CA . PRO A 1 209 ? 9.425 0.774 -40.235 1.00 49.75 209 PRO A CA 1
ATOM 1643 C C . PRO A 1 209 ? 8.003 1.331 -40.125 1.00 49.75 209 PRO A C 1
ATOM 1645 O O . PRO A 1 209 ? 7.295 1.105 -39.141 1.00 49.75 209 PRO A O 1
ATOM 1648 N N . GLU A 1 210 ? 7.580 2.066 -41.153 1.00 52.75 210 GLU A N 1
ATOM 1649 C CA . GLU A 1 210 ? 6.249 2.659 -41.201 1.00 52.75 210 GLU A CA 1
ATOM 1650 C C . GLU A 1 210 ? 5.186 1.554 -41.063 1.00 52.75 210 GLU A C 1
ATOM 1652 O O . GLU A 1 210 ? 5.142 0.618 -41.867 1.00 52.75 210 GLU A O 1
ATOM 1657 N N . LYS A 1 211 ? 4.339 1.639 -40.024 1.00 59.72 211 LYS A N 1
ATOM 1658 C CA . LYS A 1 211 ? 3.280 0.647 -39.780 1.00 59.72 211 LYS A CA 1
ATOM 1659 C C . LYS A 1 211 ? 2.426 0.487 -41.040 1.00 59.72 211 LYS A C 1
ATOM 1661 O O . LYS A 1 211 ? 1.895 1.470 -41.572 1.00 59.72 211 LYS A O 1
ATOM 1666 N N . THR A 1 212 ? 2.249 -0.753 -41.490 1.00 77.38 212 THR A N 1
ATOM 1667 C CA . THR A 1 212 ? 1.375 -1.065 -42.627 1.00 77.38 212 THR A CA 1
ATOM 1668 C C . THR A 1 212 ? -0.074 -0.680 -42.313 1.00 77.38 212 THR A C 1
ATOM 1670 O O . THR A 1 212 ? -0.486 -0.616 -41.152 1.00 77.38 212 THR A O 1
ATOM 1673 N N . ASN A 1 213 ? -0.889 -0.461 -43.349 1.00 55.06 213 ASN A N 1
ATOM 1674 C CA . ASN A 1 213 ? -2.317 -0.152 -43.181 1.00 55.06 213 ASN A CA 1
ATOM 1675 C C . ASN A 1 213 ? -3.072 -1.242 -42.399 1.00 55.06 213 ASN A C 1
ATOM 1677 O O . ASN A 1 213 ? -4.063 -0.944 -41.741 1.00 55.06 213 ASN A O 1
ATOM 1681 N N . TRP A 1 214 ? -2.575 -2.483 -42.424 1.00 45.19 214 TRP A N 1
ATOM 1682 C CA . TRP A 1 214 ? -3.122 -3.582 -41.637 1.00 45.19 214 TRP A CA 1
ATOM 1683 C C . TRP A 1 214 ? -2.801 -3.453 -40.145 1.00 45.19 214 TRP A C 1
ATOM 1685 O O . TRP A 1 214 ? -3.705 -3.579 -39.330 1.00 45.19 214 TRP A O 1
ATOM 1695 N N . GLN A 1 215 ? -1.559 -3.124 -39.775 1.00 54.22 215 GLN A N 1
ATOM 1696 C CA . GLN A 1 215 ? -1.197 -2.872 -38.372 1.00 54.22 215 GLN A CA 1
ATOM 1697 C C . GLN A 1 215 ? -1.977 -1.683 -37.801 1.00 54.22 215 GLN A C 1
ATOM 1699 O O . GLN A 1 215 ? -2.522 -1.784 -36.712 1.00 54.22 215 GLN A O 1
ATOM 1704 N N . LYS A 1 216 ? -2.153 -0.611 -38.583 1.00 62.88 216 LYS A N 1
ATOM 1705 C CA . LYS A 1 216 ? -2.999 0.531 -38.194 1.00 62.88 216 LYS A CA 1
ATOM 1706 C C . LYS A 1 216 ? -4.465 0.126 -37.984 1.00 62.88 216 LYS A C 1
ATOM 1708 O O . LYS A 1 216 ? -5.096 0.594 -37.048 1.00 62.88 216 LYS A O 1
ATOM 1713 N N . PHE A 1 217 ? -5.010 -0.748 -38.832 1.00 50.50 217 PHE A N 1
ATOM 1714 C CA . PHE A 1 217 ? -6.385 -1.245 -38.709 1.00 50.50 217 PHE A CA 1
ATOM 1715 C C . PHE A 1 217 ? -6.568 -2.202 -37.519 1.00 50.50 217 PHE A C 1
ATOM 1717 O O . PHE A 1 217 ? -7.564 -2.107 -36.810 1.00 50.50 217 PHE A O 1
ATOM 1724 N N . VAL A 1 218 ? -5.597 -3.081 -37.257 1.00 54.66 218 VAL A N 1
ATOM 1725 C CA . VAL A 1 218 ? -5.584 -3.962 -36.077 1.00 54.66 218 VAL A CA 1
ATOM 1726 C C . VAL A 1 218 ? -5.476 -3.147 -34.783 1.00 54.66 218 VAL A C 1
ATOM 1728 O O . VAL A 1 218 ? -6.194 -3.444 -33.831 1.00 54.66 218 VAL A O 1
ATOM 1731 N N . ASP A 1 219 ? -4.663 -2.089 -34.772 1.00 52.88 219 ASP A N 1
ATOM 1732 C CA . ASP A 1 219 ? -4.541 -1.159 -33.641 1.00 52.88 219 ASP A CA 1
ATOM 1733 C C . ASP A 1 219 ? -5.855 -0.383 -33.391 1.00 52.88 219 ASP A C 1
ATOM 1735 O O . ASP A 1 219 ? -6.197 -0.110 -32.246 1.00 52.88 219 ASP A O 1
ATOM 1739 N N . ILE A 1 220 ? -6.637 -0.084 -34.441 1.00 53.06 220 ILE A N 1
ATOM 1740 C CA . ILE A 1 220 ? -7.955 0.581 -34.344 1.00 53.06 220 ILE A CA 1
ATOM 1741 C C . ILE A 1 220 ? -9.066 -0.377 -33.878 1.00 53.06 220 ILE A C 1
ATOM 1743 O O . ILE A 1 220 ? -10.011 0.048 -33.217 1.00 53.06 220 ILE A O 1
ATOM 1747 N N . MET A 1 221 ? -8.982 -1.661 -34.236 1.00 43.75 221 MET A N 1
ATOM 1748 C CA . MET A 1 221 ? -10.020 -2.664 -33.946 1.00 43.75 221 MET A CA 1
ATOM 1749 C C . MET A 1 221 ? -9.827 -3.384 -32.604 1.00 43.75 221 MET A C 1
ATOM 1751 O O . MET A 1 221 ? -10.695 -4.155 -32.194 1.00 43.75 221 MET A O 1
ATOM 1755 N N . ARG A 1 222 ? -8.706 -3.155 -31.913 1.00 48.06 222 ARG A N 1
ATOM 1756 C CA . ARG A 1 222 ? -8.476 -3.656 -30.556 1.00 48.06 222 ARG A CA 1
ATOM 1757 C C . ARG A 1 222 ? -9.150 -2.719 -29.540 1.00 48.06 222 ARG A C 1
ATOM 1759 O O . ARG A 1 222 ? -8.762 -1.556 -29.462 1.00 48.06 222 ARG A O 1
ATOM 1766 N N . PRO A 1 223 ? -10.129 -3.182 -28.741 1.00 44.81 223 PRO A N 1
ATOM 1767 C CA . PRO A 1 223 ? -10.657 -2.381 -27.641 1.00 44.81 223 PRO A CA 1
ATOM 1768 C C . PRO A 1 223 ? -9.524 -2.176 -26.634 1.00 44.81 223 PRO A C 1
ATOM 1770 O O . PRO A 1 223 ? -9.046 -3.175 -26.108 1.00 44.81 223 PRO A O 1
ATOM 1773 N N . THR A 1 224 ? -9.053 -0.929 -26.456 1.00 51.16 224 THR A N 1
ATOM 1774 C CA . THR A 1 224 ? -7.991 -0.514 -25.504 1.00 51.16 224 THR A CA 1
ATOM 1775 C C . THR A 1 224 ? -7.053 -1.664 -25.148 1.00 51.16 224 THR A C 1
ATOM 1777 O O . THR A 1 224 ? -7.077 -2.167 -24.026 1.00 51.16 224 THR A O 1
ATOM 1780 N N . ALA A 1 225 ? -6.329 -2.177 -26.148 1.00 51.00 225 ALA A N 1
ATOM 1781 C CA . ALA A 1 225 ? -5.499 -3.344 -25.913 1.00 51.00 225 ALA A CA 1
ATOM 1782 C C . ALA A 1 225 ? -4.436 -2.981 -24.882 1.00 51.00 225 ALA A C 1
ATOM 1784 O O . ALA A 1 225 ? -3.702 -2.003 -25.038 1.00 51.00 225 ALA A O 1
ATOM 1785 N N . TYR A 1 226 ? -4.395 -3.782 -23.822 1.00 61.19 226 TYR A N 1
ATOM 1786 C CA . TYR A 1 226 ? -3.222 -3.915 -22.979 1.00 61.19 226 TYR A CA 1
ATOM 1787 C C . TYR A 1 226 ? -1.978 -4.111 -23.852 1.00 61.19 226 TYR A C 1
ATOM 1789 O O . TYR A 1 226 ? -2.088 -4.618 -24.974 1.00 61.19 226 TYR A O 1
ATOM 1797 N N . ALA A 1 227 ? -0.831 -3.688 -23.326 1.00 64.94 227 ALA A N 1
ATOM 1798 C CA . ALA A 1 227 ? 0.458 -3.813 -23.986 1.00 64.94 227 ALA A CA 1
ATOM 1799 C C . ALA A 1 227 ? 0.651 -5.186 -24.658 1.00 64.94 227 ALA A C 1
ATOM 1801 O O . ALA A 1 227 ? 0.232 -6.218 -24.121 1.00 64.94 227 ALA A O 1
ATOM 1802 N N . LEU A 1 228 ? 1.275 -5.202 -25.836 1.00 65.88 228 LEU A N 1
ATOM 1803 C CA . LEU A 1 228 ? 1.502 -6.418 -26.619 1.00 65.88 228 LEU A CA 1
ATOM 1804 C C . LEU A 1 228 ? 2.359 -7.461 -25.898 1.00 65.88 228 LEU A C 1
ATOM 1806 O O . LEU A 1 228 ? 2.203 -8.655 -26.169 1.00 65.88 228 LEU A O 1
ATOM 1810 N N . THR A 1 229 ? 3.254 -7.030 -25.010 1.00 85.50 229 THR A N 1
ATOM 1811 C CA . THR A 1 229 ? 4.158 -7.915 -24.267 1.00 85.50 229 THR A CA 1
ATOM 1812 C C . THR A 1 229 ? 4.183 -7.612 -22.769 1.00 85.50 229 THR A C 1
ATOM 1814 O O . THR A 1 229 ? 3.976 -6.482 -22.337 1.00 85.50 229 THR A O 1
ATOM 1817 N N . ALA A 1 230 ? 4.463 -8.632 -21.959 1.00 90.44 230 ALA A N 1
ATOM 1818 C CA . ALA A 1 230 ? 4.740 -8.482 -20.534 1.00 90.44 230 ALA A CA 1
ATOM 1819 C C . ALA A 1 230 ? 6.173 -8.947 -20.265 1.00 90.44 230 ALA A C 1
ATOM 1821 O O . ALA A 1 230 ? 6.532 -10.075 -20.607 1.00 90.44 230 ALA A O 1
ATOM 1822 N N . THR A 1 231 ? 6.968 -8.070 -19.666 1.00 96.12 231 THR A N 1
ATOM 1823 C CA . THR A 1 231 ? 8.346 -8.328 -19.253 1.00 96.12 231 THR A CA 1
ATOM 1824 C C . THR A 1 231 ? 8.358 -8.507 -17.739 1.00 96.12 231 THR A C 1
ATOM 1826 O O . THR A 1 231 ? 7.814 -7.673 -17.012 1.00 96.12 231 THR A O 1
ATOM 1829 N N . VAL A 1 232 ? 8.958 -9.597 -17.263 1.00 97.00 232 VAL A N 1
ATOM 1830 C CA . VAL A 1 232 ? 9.163 -9.863 -15.835 1.00 97.00 232 VAL A CA 1
ATOM 1831 C C . VAL A 1 232 ? 10.660 -9.854 -15.571 1.00 97.00 232 VAL A C 1
ATOM 1833 O O . VAL A 1 232 ? 11.413 -10.487 -16.307 1.00 97.00 232 VAL A O 1
ATOM 1836 N N . VAL A 1 233 ? 11.055 -9.108 -14.548 1.00 97.81 233 VAL A N 1
ATOM 1837 C CA . VAL A 1 233 ? 12.416 -8.985 -14.040 1.00 97.81 233 VAL A CA 1
ATOM 1838 C C . VAL A 1 233 ? 12.394 -9.440 -12.591 1.00 97.81 233 VAL A C 1
ATOM 1840 O O . VAL A 1 233 ? 11.631 -8.891 -11.790 1.00 97.81 233 VAL A O 1
ATOM 1843 N N . THR A 1 234 ? 13.222 -10.422 -12.252 1.00 97.75 234 THR A N 1
ATOM 1844 C CA . THR A 1 234 ? 13.308 -10.923 -10.878 1.00 97.75 234 THR A CA 1
ATOM 1845 C C . THR A 1 234 ? 14.363 -10.145 -10.102 1.00 97.75 234 THR A C 1
ATOM 1847 O O . THR A 1 234 ? 15.511 -10.003 -10.531 1.00 97.75 234 THR A O 1
ATOM 1850 N N . VAL A 1 235 ? 13.977 -9.647 -8.935 1.00 98.19 235 VAL A N 1
ATOM 1851 C CA . VAL A 1 235 ? 14.853 -8.997 -7.967 1.00 98.19 235 VAL A CA 1
ATOM 1852 C C . VAL A 1 235 ? 14.992 -9.929 -6.778 1.00 98.19 235 VAL A C 1
ATOM 1854 O O . VAL A 1 235 ? 14.004 -10.189 -6.107 1.00 98.19 235 VAL A O 1
ATOM 1857 N N . ASP A 1 236 ? 16.205 -10.386 -6.487 1.00 96.75 236 ASP A N 1
ATOM 1858 C CA . ASP A 1 236 ? 16.468 -11.215 -5.310 1.00 96.75 236 ASP A CA 1
ATOM 1859 C C . ASP A 1 236 ? 17.704 -10.723 -4.565 1.00 96.75 236 ASP A C 1
ATOM 1861 O O . ASP A 1 236 ? 18.810 -10.724 -5.109 1.00 96.75 236 ASP A O 1
ATOM 1865 N N . THR A 1 237 ? 17.534 -10.342 -3.301 1.00 93.25 237 THR A N 1
ATOM 1866 C CA . THR A 1 237 ? 18.631 -9.860 -2.447 1.00 93.25 237 THR A CA 1
ATOM 1867 C C . THR A 1 237 ? 19.692 -10.926 -2.172 1.00 93.25 237 THR A C 1
ATOM 1869 O O . THR A 1 237 ? 20.854 -10.574 -1.960 1.00 93.25 237 THR A O 1
ATOM 1872 N N . GLY A 1 238 ? 19.337 -12.212 -2.276 1.00 89.88 238 GLY A N 1
ATOM 1873 C CA . GLY A 1 238 ? 20.276 -13.337 -2.226 1.00 89.88 238 GLY A CA 1
ATOM 1874 C C . GLY A 1 238 ? 21.098 -13.524 -3.511 1.00 89.88 238 GLY A C 1
ATOM 1875 O O . GLY A 1 238 ? 22.029 -14.333 -3.548 1.00 89.88 238 GLY A O 1
ATOM 1876 N N . GLY A 1 239 ? 20.798 -12.756 -4.565 1.00 87.94 239 GLY A N 1
ATOM 1877 C CA . GLY A 1 239 ? 21.549 -12.712 -5.818 1.00 87.94 239 GLY A CA 1
ATOM 1878 C C . GLY A 1 239 ? 21.210 -13.816 -6.820 1.00 87.94 239 GLY A C 1
ATOM 1879 O O . GLY A 1 239 ? 22.003 -14.038 -7.738 1.00 87.94 239 GLY A O 1
ATOM 1880 N N . THR A 1 240 ? 20.082 -14.521 -6.663 1.00 90.75 240 THR A N 1
ATOM 1881 C CA . THR A 1 240 ? 19.653 -15.560 -7.620 1.00 90.75 240 THR A CA 1
ATOM 1882 C C . THR A 1 240 ? 18.766 -15.032 -8.754 1.00 90.75 240 THR A C 1
ATOM 1884 O O . THR A 1 240 ? 18.646 -15.698 -9.783 1.00 90.75 240 THR A O 1
ATOM 1887 N N . GLY A 1 241 ? 18.205 -13.829 -8.594 1.00 93.44 241 GLY A N 1
ATOM 1888 C CA . GLY A 1 241 ? 17.412 -13.116 -9.598 1.00 93.44 241 GLY A CA 1
ATOM 1889 C C . GLY A 1 241 ? 18.258 -12.384 -10.647 1.00 93.44 241 GLY A C 1
ATOM 1890 O O . GLY A 1 241 ? 19.491 -12.400 -10.608 1.00 93.44 241 GLY A O 1
ATOM 1891 N N . ASP A 1 242 ? 17.590 -11.695 -11.576 1.00 97.56 242 ASP A N 1
ATOM 1892 C CA . ASP A 1 242 ? 18.237 -10.870 -12.608 1.00 97.56 242 ASP A CA 1
ATOM 1893 C C . ASP A 1 242 ? 19.033 -9.708 -11.992 1.00 97.56 242 ASP A C 1
ATOM 1895 O O . ASP A 1 242 ? 20.079 -9.302 -12.512 1.00 97.56 242 ASP A O 1
ATOM 1899 N N . TYR A 1 243 ? 18.551 -9.191 -10.858 1.00 98.00 243 TYR A N 1
ATOM 1900 C CA . TYR A 1 243 ? 19.175 -8.114 -10.094 1.00 98.00 243 TYR A CA 1
ATOM 1901 C C . TYR A 1 243 ? 19.216 -8.436 -8.601 1.00 98.00 243 TYR A C 1
ATOM 1903 O O . TYR A 1 243 ? 18.287 -9.018 -8.049 1.00 98.00 243 TYR A O 1
ATOM 1911 N N . ALA A 1 244 ? 20.275 -7.973 -7.932 1.00 95.75 244 ALA A N 1
ATOM 1912 C CA . ALA A 1 244 ? 20.462 -8.141 -6.489 1.00 95.75 244 ALA A CA 1
ATOM 1913 C C . ALA A 1 244 ? 19.759 -7.068 -5.628 1.00 95.75 244 ALA A C 1
ATOM 1915 O O . ALA A 1 244 ? 19.796 -7.131 -4.403 1.00 95.75 244 ALA A O 1
ATOM 1916 N N . SER A 1 245 ? 19.176 -6.038 -6.249 1.00 96.94 245 SER A N 1
ATOM 1917 C CA . SER A 1 245 ? 18.380 -5.018 -5.559 1.00 96.94 245 SER A CA 1
ATOM 1918 C C . SER A 1 245 ? 17.363 -4.385 -6.497 1.00 96.94 245 SER A C 1
ATOM 1920 O O . SER A 1 245 ? 17.580 -4.287 -7.712 1.00 96.94 245 SER A O 1
ATOM 1922 N N . LEU A 1 246 ? 16.259 -3.909 -5.926 1.00 98.12 246 LEU A N 1
ATOM 1923 C CA . LEU A 1 246 ? 15.190 -3.265 -6.679 1.00 98.12 246 LEU A CA 1
ATOM 1924 C C . LEU A 1 246 ? 15.668 -1.945 -7.276 1.00 98.12 246 LEU A C 1
ATOM 1926 O O . LEU A 1 246 ? 15.324 -1.630 -8.411 1.00 98.12 246 LEU A O 1
ATOM 1930 N N . ASN A 1 247 ? 16.514 -1.198 -6.559 1.00 97.56 247 ASN A N 1
ATOM 1931 C CA . ASN A 1 247 ? 17.122 0.018 -7.096 1.00 97.56 247 ASN A CA 1
ATOM 1932 C C . ASN A 1 247 ? 17.912 -0.273 -8.386 1.00 97.56 247 ASN A C 1
ATOM 1934 O O . ASN A 1 247 ? 17.726 0.422 -9.385 1.00 97.56 247 ASN A O 1
ATOM 1938 N N . ALA A 1 248 ? 18.744 -1.322 -8.393 1.00 97.75 248 ALA A N 1
ATOM 1939 C CA . ALA A 1 248 ? 19.534 -1.682 -9.567 1.00 97.75 248 ALA A CA 1
ATOM 1940 C C . ALA A 1 248 ? 18.647 -2.073 -10.758 1.00 97.75 248 ALA A C 1
ATOM 1942 O O . ALA A 1 248 ? 18.904 -1.623 -11.876 1.00 97.75 248 ALA A O 1
ATOM 1943 N N . ALA A 1 249 ? 17.589 -2.851 -10.510 1.00 98.25 249 ALA A N 1
ATOM 1944 C CA . ALA A 1 249 ? 16.626 -3.242 -11.535 1.00 98.25 249 ALA A CA 1
ATOM 1945 C C . ALA A 1 249 ? 15.893 -2.024 -12.117 1.00 98.25 249 ALA A C 1
ATOM 1947 O O . ALA A 1 249 ? 15.892 -1.810 -13.327 1.00 98.25 249 ALA A O 1
ATOM 1948 N N . VAL A 1 250 ? 15.340 -1.169 -11.252 1.00 97.94 250 VAL A N 1
ATOM 1949 C CA . VAL A 1 250 ? 14.591 0.032 -11.649 1.00 97.94 250 VAL A CA 1
ATOM 1950 C C . VAL A 1 250 ? 15.449 0.996 -12.470 1.00 97.94 250 VAL A C 1
ATOM 1952 O O . VAL A 1 250 ? 14.945 1.596 -13.417 1.00 97.94 250 VAL A O 1
ATOM 1955 N N . VAL A 1 251 ? 16.736 1.144 -12.153 1.00 97.50 251 VAL A N 1
ATOM 1956 C CA . VAL A 1 251 ? 17.643 2.006 -12.924 1.00 97.50 251 VAL A CA 1
ATOM 1957 C C . VAL A 1 251 ? 18.009 1.379 -14.270 1.00 97.50 251 VAL A C 1
ATOM 1959 O O . VAL A 1 251 ? 18.033 2.079 -15.282 1.00 97.50 251 VAL A O 1
ATOM 1962 N N . ALA A 1 252 ? 18.309 0.079 -14.299 1.00 97.88 252 ALA A N 1
ATOM 1963 C CA . ALA A 1 252 ? 18.762 -0.604 -15.510 1.00 97.88 252 ALA A CA 1
ATOM 1964 C C . ALA A 1 252 ? 17.653 -0.772 -16.558 1.00 97.88 252 ALA A C 1
ATOM 1966 O O . ALA A 1 252 ? 17.932 -0.736 -17.756 1.00 97.88 252 ALA A O 1
ATOM 1967 N N . GLU A 1 253 ? 16.408 -0.917 -16.109 1.00 97.69 253 GLU A N 1
ATOM 1968 C CA . GLU A 1 253 ? 15.252 -1.179 -16.966 1.00 97.69 253 GLU A CA 1
ATOM 1969 C C . GLU A 1 253 ? 14.539 0.102 -17.449 1.00 97.69 253 GLU A C 1
ATOM 1971 O O . GLU A 1 253 ? 13.570 0.023 -18.207 1.00 97.69 253 GLU A O 1
ATOM 1976 N N . ALA A 1 254 ? 15.010 1.294 -17.068 1.00 96.69 254 ALA A N 1
ATOM 1977 C CA . ALA A 1 254 ? 14.368 2.566 -17.403 1.00 96.69 254 ALA A CA 1
ATOM 1978 C C . ALA A 1 254 ? 14.236 2.799 -18.922 1.00 96.69 254 ALA A C 1
ATOM 1980 O O . ALA A 1 254 ? 15.233 2.889 -19.644 1.00 96.69 254 ALA A O 1
ATOM 1981 N N . ARG A 1 255 ? 12.991 2.922 -19.409 1.00 95.50 255 ARG A N 1
ATOM 1982 C CA . ARG A 1 255 ? 12.653 3.184 -20.822 1.00 95.50 255 ARG A CA 1
ATOM 1983 C C . ARG A 1 255 ? 11.194 3.604 -21.017 1.00 95.50 255 ARG A C 1
ATOM 1985 O O . ARG A 1 255 ? 10.369 3.540 -20.108 1.00 95.50 255 ARG A O 1
ATOM 1992 N N . ASP A 1 256 ? 10.857 4.004 -22.240 1.00 95.88 256 ASP A N 1
ATOM 1993 C CA . ASP A 1 256 ? 9.474 4.254 -22.648 1.00 95.88 256 ASP A CA 1
ATOM 1994 C C . ASP A 1 256 ? 8.740 2.925 -22.911 1.00 95.88 256 ASP A C 1
ATOM 1996 O O . ASP A 1 256 ? 8.968 2.260 -23.929 1.00 95.88 256 ASP A O 1
ATOM 2000 N N . LEU A 1 257 ? 7.852 2.542 -21.987 1.00 95.00 257 LEU A N 1
ATOM 2001 C CA . LEU A 1 257 ? 7.072 1.306 -22.088 1.00 95.00 257 LEU A CA 1
ATOM 2002 C C . LEU A 1 257 ? 5.977 1.410 -23.156 1.00 95.00 257 LEU A C 1
ATOM 2004 O O . LEU A 1 257 ? 5.540 0.397 -23.691 1.00 95.00 257 LEU A O 1
ATOM 2008 N N . THR A 1 258 ? 5.557 2.627 -23.511 1.00 93.69 258 THR A N 1
ATOM 2009 C CA . THR A 1 258 ? 4.532 2.866 -24.536 1.00 93.69 258 THR A CA 1
ATOM 2010 C C . THR A 1 258 ? 5.088 2.697 -25.947 1.00 93.69 258 THR A C 1
ATOM 2012 O O . THR A 1 258 ? 4.405 2.178 -26.826 1.00 93.69 258 THR A O 1
ATOM 2015 N N . VAL A 1 259 ? 6.349 3.082 -26.163 1.00 94.50 259 VAL A N 1
ATOM 2016 C CA . VAL A 1 259 ? 7.069 2.825 -27.421 1.00 94.50 259 VAL A CA 1
ATOM 2017 C C . VAL A 1 259 ? 7.421 1.347 -27.553 1.00 94.50 259 VAL A C 1
ATOM 2019 O O . VAL A 1 259 ? 7.361 0.801 -28.655 1.00 94.50 259 VAL A O 1
ATOM 2022 N N . SER A 1 260 ? 7.771 0.714 -26.434 1.00 91.69 260 SER A N 1
ATOM 2023 C CA . SER A 1 260 ? 8.113 -0.711 -26.378 1.00 91.69 260 SER A CA 1
ATOM 2024 C C . SER A 1 260 ? 6.882 -1.623 -26.412 1.00 91.69 260 SER A C 1
ATOM 2026 O O . SER A 1 260 ? 7.033 -2.821 -26.630 1.00 91.69 260 SER A O 1
ATOM 2028 N N . ASP A 1 261 ? 5.679 -1.056 -26.256 1.00 93.06 261 ASP A N 1
ATOM 2029 C CA . ASP A 1 261 ? 4.398 -1.770 -26.209 1.00 93.06 261 ASP A CA 1
ATOM 2030 C C . ASP A 1 261 ? 4.409 -2.901 -25.163 1.00 93.06 261 ASP A C 1
ATOM 2032 O O . ASP A 1 261 ? 4.010 -4.039 -25.426 1.00 93.06 261 ASP A O 1
ATOM 2036 N N . GLU A 1 262 ? 4.921 -2.591 -23.962 1.00 93.25 262 GLU A N 1
ATOM 2037 C CA . GLU A 1 262 ? 5.070 -3.555 -22.871 1.00 93.25 262 GLU A CA 1
ATOM 2038 C C . GLU A 1 262 ? 4.506 -3.108 -21.507 1.00 93.25 262 GLU A C 1
ATOM 2040 O O . GLU A 1 262 ? 4.342 -1.924 -21.207 1.00 93.25 262 GLU A O 1
ATOM 2045 N N . GLN A 1 263 ? 4.260 -4.093 -20.645 1.00 95.00 263 GLN A N 1
ATOM 2046 C CA . GLN A 1 263 ? 4.177 -3.921 -19.194 1.00 95.00 263 GLN A CA 1
ATOM 2047 C C . GLN A 1 263 ? 5.443 -4.475 -18.552 1.00 95.00 263 GLN A C 1
ATOM 2049 O O . GLN A 1 263 ? 5.908 -5.544 -18.946 1.00 95.00 263 GLN A O 1
ATOM 2054 N N . LEU A 1 264 ? 5.959 -3.790 -17.535 1.00 97.50 264 LEU A N 1
ATOM 2055 C CA . LEU A 1 264 ? 7.154 -4.216 -16.816 1.00 97.50 264 LEU A CA 1
ATOM 2056 C C . LEU A 1 264 ? 6.796 -4.608 -15.385 1.00 97.50 264 LEU A C 1
ATOM 2058 O O . LEU A 1 264 ? 6.204 -3.820 -14.648 1.00 97.50 264 LEU A O 1
ATOM 2062 N N . THR A 1 265 ? 7.168 -5.821 -14.995 1.00 98.25 265 THR A N 1
ATOM 2063 C CA . THR A 1 265 ? 7.004 -6.333 -13.636 1.00 98.25 265 THR A CA 1
ATOM 2064 C C . THR A 1 265 ? 8.366 -6.554 -12.994 1.00 98.25 265 THR A C 1
ATOM 2066 O O . THR A 1 265 ? 9.180 -7.285 -13.541 1.00 98.25 265 THR A O 1
ATOM 2069 N N . PHE A 1 266 ? 8.580 -5.960 -11.826 1.00 98.56 266 PHE A N 1
ATOM 2070 C CA . PHE A 1 266 ? 9.648 -6.302 -10.896 1.00 98.56 266 PHE A CA 1
ATOM 2071 C C . PHE A 1 266 ? 9.069 -7.254 -9.849 1.00 98.56 266 PHE A C 1
ATOM 2073 O O . PHE A 1 266 ? 8.270 -6.832 -9.009 1.00 98.56 266 PHE A O 1
ATOM 2080 N N . GLU A 1 267 ? 9.410 -8.537 -9.951 1.00 98.19 267 GLU A N 1
ATOM 2081 C CA . GLU A 1 267 ? 9.042 -9.573 -8.983 1.00 98.19 267 GLU A CA 1
ATOM 2082 C C . GLU A 1 267 ? 10.142 -9.673 -7.930 1.00 98.19 267 GLU A C 1
ATOM 2084 O O . GLU A 1 267 ? 11.280 -10.000 -8.253 1.00 98.19 267 GLU A O 1
ATOM 2089 N N . CYS A 1 268 ? 9.815 -9.303 -6.694 1.00 98.38 268 CYS A N 1
ATOM 2090 C CA . CYS A 1 268 ? 10.777 -9.192 -5.609 1.00 98.38 268 CYS A CA 1
ATOM 2091 C C . CYS A 1 268 ? 10.748 -10.422 -4.694 1.00 98.38 268 CYS A C 1
ATOM 2093 O O . CYS A 1 268 ? 9.689 -10.811 -4.201 1.00 98.38 268 CYS A O 1
ATOM 2095 N N . GLU A 1 269 ? 11.929 -10.963 -4.416 1.00 96.81 269 GLU A N 1
ATOM 2096 C CA . GLU A 1 269 ? 12.187 -12.171 -3.632 1.00 96.81 269 GLU A CA 1
ATOM 2097 C C . GLU A 1 269 ? 13.365 -11.934 -2.670 1.00 96.81 269 GLU A C 1
ATOM 2099 O O . GLU A 1 269 ? 14.195 -11.050 -2.889 1.00 96.81 269 GLU A O 1
ATOM 2104 N N . ALA A 1 270 ? 13.448 -12.696 -1.581 1.00 94.31 270 ALA A N 1
ATOM 2105 C CA . ALA A 1 270 ? 14.588 -12.673 -0.665 1.00 94.31 270 ALA A CA 1
ATOM 2106 C C . ALA A 1 270 ? 14.970 -14.100 -0.274 1.00 94.31 270 ALA A C 1
ATOM 2108 O O . ALA A 1 270 ? 14.685 -14.566 0.831 1.00 94.31 270 ALA A O 1
ATOM 2109 N N . SER A 1 271 ? 15.665 -14.787 -1.179 1.00 90.88 271 SER A N 1
ATOM 2110 C CA . SER A 1 271 ? 16.000 -16.209 -1.038 1.00 90.88 271 SER A CA 1
ATOM 2111 C C . SER A 1 271 ? 16.858 -16.536 0.195 1.00 90.88 271 SER A C 1
ATOM 2113 O O . SER A 1 271 ? 16.840 -17.668 0.684 1.00 90.88 271 SER A O 1
ATOM 2115 N N . ASP A 1 272 ? 17.588 -15.554 0.730 1.00 89.81 272 ASP A N 1
ATOM 2116 C CA . ASP A 1 272 ? 18.411 -15.664 1.938 1.00 89.81 272 ASP A CA 1
ATOM 2117 C C . ASP A 1 272 ? 17.864 -14.865 3.140 1.00 89.81 272 ASP A C 1
ATOM 2119 O O . ASP A 1 272 ? 18.490 -14.834 4.204 1.00 89.81 272 ASP A O 1
ATOM 2123 N N . GLY A 1 273 ? 16.706 -14.215 2.986 1.00 91.50 273 GLY A N 1
ATOM 2124 C CA . GLY A 1 273 ? 16.119 -13.334 3.992 1.00 91.50 273 GLY A CA 1
ATOM 2125 C C . GLY A 1 273 ? 16.896 -12.032 4.222 1.00 91.50 273 GLY A C 1
ATOM 2126 O O . GLY A 1 273 ? 16.650 -11.350 5.222 1.00 91.50 273 GLY A O 1
ATOM 2127 N N . THR A 1 274 ? 17.826 -11.642 3.348 1.00 94.06 274 THR A N 1
ATOM 2128 C CA . THR A 1 274 ? 18.526 -10.354 3.437 1.00 94.06 274 THR A CA 1
ATOM 2129 C C . THR A 1 274 ? 17.599 -9.210 3.018 1.00 94.06 274 THR A C 1
ATOM 2131 O O . THR A 1 274 ? 16.884 -9.297 2.022 1.00 94.06 274 THR A O 1
ATOM 2134 N N . ALA A 1 275 ? 17.604 -8.111 3.779 1.00 95.56 275 ALA A N 1
ATOM 2135 C CA . ALA A 1 275 ? 16.843 -6.912 3.428 1.00 95.56 275 ALA A CA 1
ATOM 2136 C C . ALA A 1 275 ? 17.467 -6.181 2.230 1.00 95.56 275 ALA A C 1
ATOM 2138 O O . ALA A 1 275 ? 18.685 -6.001 2.179 1.00 95.56 275 ALA A O 1
ATOM 2139 N N . ASP A 1 276 ? 16.630 -5.670 1.328 1.00 96.81 276 ASP A N 1
ATOM 2140 C CA . ASP A 1 276 ? 17.052 -4.679 0.341 1.00 96.81 276 ASP A CA 1
ATOM 2141 C C . ASP A 1 276 ? 17.151 -3.327 1.049 1.00 96.81 276 ASP A C 1
ATOM 2143 O O . ASP A 1 276 ? 16.160 -2.829 1.585 1.00 96.81 276 ASP A O 1
ATOM 2147 N N . THR A 1 277 ? 18.349 -2.750 1.126 1.00 95.31 277 THR A N 1
ATOM 2148 C CA . THR A 1 277 ? 18.589 -1.530 1.912 1.00 95.31 277 THR A CA 1
ATOM 2149 C C . THR A 1 277 ? 18.739 -0.264 1.079 1.00 95.31 277 THR A C 1
ATOM 2151 O O . THR A 1 277 ? 18.993 0.814 1.618 1.00 95.31 277 THR A O 1
ATOM 2154 N N . THR A 1 278 ? 18.599 -0.372 -0.244 1.00 93.25 278 THR A N 1
ATOM 2155 C CA . THR A 1 278 ? 18.853 0.756 -1.142 1.00 93.25 278 THR A CA 1
ATOM 2156 C C . THR A 1 278 ? 17.555 1.480 -1.469 1.00 93.25 278 THR A C 1
ATOM 2158 O O . THR A 1 278 ? 16.669 0.908 -2.094 1.00 93.25 278 THR A O 1
ATOM 2161 N N . SER A 1 279 ? 17.464 2.763 -1.109 1.00 93.88 279 SER A N 1
ATOM 2162 C CA . SER A 1 279 ? 16.350 3.642 -1.495 1.00 93.88 279 SER A CA 1
ATOM 2163 C C . SER A 1 279 ? 16.055 3.564 -3.003 1.00 93.88 279 SER A C 1
ATOM 2165 O O . SER A 1 279 ? 16.979 3.581 -3.820 1.00 93.88 279 SER A O 1
ATOM 2167 N N . VAL A 1 280 ? 14.780 3.498 -3.394 1.00 96.12 280 VAL A N 1
ATOM 2168 C CA . VAL A 1 280 ? 14.368 3.302 -4.798 1.00 96.12 280 VAL A CA 1
ATOM 2169 C C . VAL A 1 280 ? 13.730 4.564 -5.371 1.00 96.12 280 VAL A C 1
ATOM 2171 O O . VAL A 1 280 ? 12.746 5.064 -4.833 1.00 96.12 280 VAL A O 1
ATOM 2174 N N . ASP A 1 281 ? 14.246 5.035 -6.506 1.00 95.62 281 ASP A N 1
ATOM 2175 C CA . ASP A 1 281 ? 13.665 6.122 -7.299 1.00 95.62 281 ASP A CA 1
ATOM 2176 C C . ASP A 1 281 ? 13.142 5.573 -8.636 1.00 95.62 281 ASP A C 1
ATOM 2178 O O . ASP A 1 281 ? 13.905 5.353 -9.579 1.00 95.62 281 ASP A O 1
ATOM 2182 N N . VAL A 1 282 ? 11.827 5.374 -8.744 1.00 95.62 282 VAL A N 1
ATOM 2183 C CA . VAL A 1 282 ? 11.165 4.923 -9.976 1.00 95.62 282 VAL A CA 1
ATOM 2184 C C . VAL A 1 282 ? 11.052 6.106 -10.931 1.00 95.62 282 VAL A C 1
ATOM 2186 O O . VAL A 1 282 ? 10.103 6.881 -10.887 1.00 95.62 282 VAL A O 1
ATOM 2189 N N . THR A 1 283 ? 12.068 6.295 -11.768 1.00 94.44 283 THR A N 1
ATOM 2190 C CA . THR A 1 283 ? 12.177 7.414 -12.716 1.00 94.44 283 THR A CA 1
A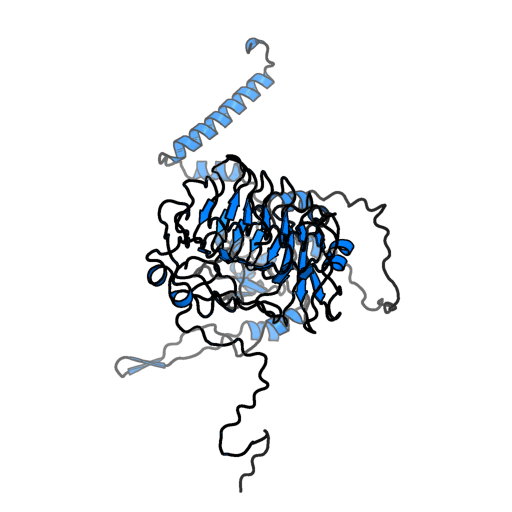TOM 2191 C C . THR A 1 283 ? 12.728 6.933 -14.057 1.00 94.44 283 THR A C 1
ATOM 2193 O O . THR A 1 283 ? 13.244 5.826 -14.162 1.00 94.44 283 THR A O 1
ATOM 2196 N N . GLY A 1 284 ? 12.608 7.757 -15.102 1.00 94.38 284 GLY A N 1
ATOM 2197 C CA . GLY A 1 284 ? 13.129 7.422 -16.435 1.00 94.38 284 GLY A CA 1
ATOM 2198 C C . GLY A 1 284 ? 12.205 6.541 -17.280 1.00 94.38 284 GLY A C 1
ATOM 2199 O O . GLY A 1 284 ? 12.597 6.131 -18.370 1.00 94.38 284 GLY A O 1
ATOM 2200 N N . TYR A 1 285 ? 10.975 6.301 -16.816 1.00 94.75 285 TYR A N 1
ATOM 2201 C CA . TYR A 1 285 ? 9.951 5.588 -17.572 1.00 94.75 285 TYR A CA 1
ATOM 2202 C C . TYR A 1 285 ? 8.921 6.533 -18.179 1.00 94.75 285 TYR A C 1
ATOM 2204 O O . TYR A 1 285 ? 8.676 7.629 -17.675 1.00 94.75 285 TYR A O 1
ATOM 2212 N N . THR A 1 286 ? 8.287 6.072 -19.252 1.00 94.50 286 THR A N 1
ATOM 2213 C CA . THR A 1 286 ? 7.031 6.635 -19.761 1.00 94.50 286 THR A CA 1
ATOM 2214 C C . THR A 1 286 ? 5.975 5.540 -19.709 1.00 94.50 286 THR A C 1
ATOM 2216 O O . THR A 1 286 ? 6.190 4.450 -20.241 1.00 94.50 286 THR A O 1
ATOM 2219 N N . THR A 1 287 ? 4.866 5.819 -19.025 1.00 93.38 287 THR A N 1
ATOM 2220 C CA . THR A 1 287 ? 3.796 4.853 -18.722 1.00 93.38 287 THR A CA 1
ATOM 2221 C C . THR A 1 287 ? 2.427 5.395 -19.132 1.00 93.38 287 THR A C 1
ATOM 2223 O O . THR A 1 287 ? 2.252 6.599 -19.323 1.00 93.38 287 THR A O 1
ATOM 2226 N N . ASN A 1 288 ? 1.442 4.511 -19.281 1.00 91.38 288 ASN A N 1
ATOM 2227 C CA . ASN A 1 288 ? 0.032 4.870 -19.423 1.00 91.38 288 ASN A CA 1
ATOM 2228 C C . ASN A 1 288 ? -0.871 3.774 -18.813 1.00 91.38 288 ASN A C 1
ATOM 2230 O O . ASN A 1 288 ? -0.382 2.783 -18.273 1.00 91.38 288 ASN A O 1
ATOM 2234 N N . SER A 1 289 ? -2.193 3.914 -18.931 1.00 89.12 289 SER A N 1
ATOM 2235 C CA . SER A 1 289 ? -3.162 2.973 -18.344 1.00 89.12 289 SER A CA 1
ATOM 2236 C C . SER A 1 289 ? -3.045 1.525 -18.832 1.00 89.12 289 SER A C 1
ATOM 2238 O O . SER A 1 289 ? -3.493 0.614 -18.135 1.00 89.12 289 SER A O 1
ATOM 2240 N N . THR A 1 290 ? -2.434 1.288 -19.996 1.00 92.12 290 THR A N 1
ATOM 2241 C CA . THR A 1 290 ? -2.210 -0.053 -20.556 1.00 92.12 290 THR A CA 1
ATOM 2242 C C . THR A 1 290 ? -0.751 -0.525 -20.485 1.00 92.12 290 THR A C 1
ATOM 2244 O O . THR A 1 290 ? -0.518 -1.727 -20.641 1.00 92.12 290 THR A O 1
ATOM 2247 N N . HIS A 1 291 ? 0.192 0.380 -20.185 1.00 93.81 291 HIS A N 1
ATOM 2248 C CA . HIS A 1 291 ? 1.646 0.173 -20.123 1.00 93.81 291 HIS A CA 1
ATOM 2249 C C . HIS A 1 291 ? 2.181 0.696 -18.790 1.00 93.81 291 HIS A C 1
ATOM 2251 O O . HIS A 1 291 ? 2.468 1.886 -18.640 1.00 93.81 291 HIS A O 1
ATOM 2257 N N . TYR A 1 292 ? 2.275 -0.183 -17.802 1.00 94.62 292 TYR A N 1
ATOM 2258 C CA . TYR A 1 292 ? 2.544 0.187 -16.418 1.00 94.62 292 TYR A CA 1
ATOM 2259 C C . TYR A 1 292 ? 3.767 -0.532 -15.858 1.00 94.62 292 TYR A C 1
ATOM 2261 O O . TYR A 1 292 ? 4.203 -1.560 -16.384 1.00 94.62 292 TYR A O 1
ATOM 2269 N N . ILE A 1 293 ? 4.261 -0.002 -14.742 1.00 97.06 293 ILE A N 1
ATOM 2270 C CA . ILE A 1 293 ? 5.248 -0.666 -13.893 1.00 97.06 293 ILE A CA 1
ATOM 2271 C C . ILE A 1 293 ? 4.496 -1.359 -12.759 1.00 97.06 293 ILE A C 1
ATOM 2273 O O . ILE A 1 293 ? 3.650 -0.749 -12.104 1.00 97.06 293 ILE A O 1
ATOM 2277 N N . LYS A 1 294 ? 4.800 -2.630 -12.511 1.00 97.81 294 LYS A N 1
ATOM 2278 C CA . LYS A 1 294 ? 4.318 -3.386 -11.355 1.00 97.81 294 LYS A CA 1
ATOM 2279 C C . LYS A 1 294 ? 5.516 -3.809 -10.518 1.00 97.81 294 LYS A C 1
ATOM 2281 O O . LYS A 1 294 ? 6.349 -4.560 -10.997 1.00 97.81 294 LYS A O 1
ATOM 2286 N N . ILE A 1 295 ? 5.597 -3.348 -9.282 1.00 98.50 295 ILE A N 1
ATOM 2287 C CA . ILE A 1 295 ? 6.573 -3.807 -8.295 1.00 98.50 295 ILE A CA 1
ATOM 2288 C C . ILE A 1 295 ? 5.796 -4.651 -7.298 1.00 98.50 295 ILE A C 1
ATOM 2290 O O . ILE A 1 295 ? 4.850 -4.150 -6.683 1.00 98.50 295 ILE A O 1
ATOM 2294 N N . TRP A 1 296 ? 6.124 -5.933 -7.179 1.00 98.00 296 TRP A N 1
ATOM 2295 C CA . TRP A 1 296 ? 5.341 -6.823 -6.331 1.00 98.00 296 TRP A CA 1
ATOM 2296 C C . TRP A 1 296 ? 6.114 -8.014 -5.785 1.00 98.00 296 TRP A C 1
ATOM 2298 O O . TRP A 1 296 ? 7.129 -8.415 -6.342 1.00 98.00 296 TRP A O 1
ATOM 2308 N N . THR A 1 297 ? 5.571 -8.611 -4.733 1.00 97.81 297 THR A N 1
ATOM 2309 C CA . THR A 1 297 ? 5.831 -10.007 -4.367 1.00 97.81 297 THR A CA 1
ATOM 2310 C C . THR A 1 297 ? 4.715 -10.876 -4.938 1.00 97.81 297 THR A C 1
ATOM 2312 O O . THR A 1 297 ? 3.535 -10.499 -4.947 1.00 97.81 297 THR A O 1
ATOM 2315 N N . ASN A 1 298 ? 5.084 -12.048 -5.437 1.00 94.81 298 ASN A N 1
ATOM 2316 C CA . ASN A 1 298 ? 4.130 -13.005 -5.971 1.00 94.81 298 ASN A CA 1
ATOM 2317 C C . ASN A 1 298 ? 3.313 -13.632 -4.827 1.00 94.81 298 ASN A C 1
ATOM 2319 O O . ASN A 1 298 ? 3.910 -14.247 -3.946 1.00 94.81 298 ASN A O 1
ATOM 2323 N N . PRO A 1 299 ? 1.970 -13.523 -4.821 1.00 91.75 299 PRO A N 1
ATOM 2324 C CA . PRO A 1 299 ? 1.138 -14.078 -3.753 1.00 91.75 299 PRO A CA 1
ATOM 2325 C C . PRO A 1 299 ? 1.160 -15.611 -3.711 1.00 91.75 299 PRO A C 1
ATOM 2327 O O . PRO A 1 299 ? 0.891 -16.195 -2.672 1.00 91.75 299 PRO A O 1
ATOM 2330 N N . ALA A 1 300 ? 1.514 -16.278 -4.816 1.00 88.50 300 ALA A N 1
ATOM 2331 C CA . ALA A 1 300 ? 1.742 -17.723 -4.825 1.00 88.50 300 ALA A CA 1
ATOM 2332 C C . ALA A 1 300 ? 3.177 -18.107 -4.404 1.00 88.50 300 ALA A C 1
ATOM 2334 O O . ALA A 1 300 ? 3.486 -19.295 -4.291 1.00 88.50 300 ALA A O 1
ATOM 2335 N N . GLY A 1 301 ? 4.063 -17.121 -4.235 1.00 87.38 301 GLY A N 1
ATOM 2336 C CA . GLY A 1 301 ? 5.459 -17.299 -3.851 1.00 87.38 301 GLY A CA 1
ATOM 2337 C C . GLY A 1 301 ? 5.660 -17.297 -2.337 1.00 87.38 301 GLY A C 1
ATOM 2338 O O . GLY A 1 301 ? 4.822 -16.830 -1.569 1.00 87.38 301 GLY A O 1
ATOM 2339 N N . SER A 1 302 ? 6.811 -17.802 -1.893 1.00 90.62 302 SER A N 1
ATOM 2340 C CA . SER A 1 302 ? 7.173 -17.827 -0.471 1.00 90.62 302 SER A CA 1
ATOM 2341 C C . SER A 1 302 ? 7.566 -16.466 0.090 1.00 90.62 302 SER A C 1
ATOM 2343 O O . SER A 1 302 ? 7.623 -16.327 1.306 1.00 90.62 302 SER A O 1
ATOM 2345 N N . ASP A 1 303 ? 7.852 -15.485 -0.760 1.00 93.81 303 ASP A N 1
ATOM 2346 C CA . ASP A 1 303 ? 8.424 -14.185 -0.392 1.00 93.81 303 ASP A CA 1
ATOM 2347 C C . ASP A 1 303 ? 7.371 -13.127 -0.053 1.00 93.81 303 ASP A C 1
ATOM 2349 O O . ASP A 1 303 ? 7.706 -12.008 0.339 1.00 93.81 303 ASP A O 1
ATOM 2353 N N . ARG A 1 304 ? 6.092 -13.486 -0.178 1.00 95.94 304 ARG A N 1
ATOM 2354 C CA . ARG A 1 304 ? 4.956 -12.685 0.264 1.00 95.94 304 ARG A CA 1
ATOM 2355 C C . ARG A 1 304 ? 4.778 -12.790 1.785 1.00 95.94 304 ARG A C 1
ATOM 2357 O O . ARG A 1 304 ? 4.973 -13.856 2.371 1.00 95.94 304 ARG A O 1
ATOM 2364 N N . HIS A 1 305 ? 4.429 -11.673 2.424 1.00 96.81 305 HIS A N 1
ATOM 2365 C CA . HIS A 1 305 ? 4.033 -11.641 3.834 1.00 96.81 305 HIS A CA 1
ATOM 2366 C C . HIS A 1 305 ? 2.591 -12.134 4.022 1.00 96.81 305 HIS A C 1
ATOM 2368 O O . HIS A 1 305 ? 1.760 -11.974 3.132 1.00 96.81 305 HIS A O 1
ATOM 2374 N N . ASP A 1 306 ? 2.293 -12.638 5.213 1.00 96.06 306 ASP A N 1
ATOM 2375 C CA . ASP A 1 306 ? 1.010 -13.250 5.588 1.00 96.06 306 ASP A CA 1
ATOM 2376 C C . ASP A 1 306 ? 0.284 -12.321 6.577 1.00 96.06 306 ASP A C 1
ATOM 2378 O O . ASP A 1 306 ? 0.210 -12.602 7.765 1.00 96.06 306 ASP A O 1
ATOM 2382 N N . GLY A 1 307 ? 0.011 -11.080 6.152 1.00 97.19 307 GLY A N 1
ATOM 2383 C CA . GLY A 1 307 ? -0.591 -10.041 7.010 1.00 97.19 307 GLY A CA 1
ATOM 2384 C C . GLY A 1 307 ? 0.289 -9.508 8.159 1.00 97.19 307 GLY A C 1
ATOM 2385 O O . GLY A 1 307 ? 0.011 -8.449 8.720 1.00 97.19 307 GLY A O 1
ATOM 2386 N N . VAL A 1 308 ? 1.405 -10.172 8.472 1.00 97.75 308 VAL A N 1
ATOM 2387 C CA . VAL A 1 308 ? 2.323 -9.832 9.571 1.00 97.75 308 VAL A CA 1
ATOM 2388 C C . VAL A 1 308 ? 3.737 -9.626 9.044 1.00 97.75 308 VAL A C 1
ATOM 2390 O O . VAL A 1 308 ? 4.181 -10.308 8.120 1.00 97.75 308 VAL A O 1
ATOM 2393 N N . TRP A 1 309 ? 4.465 -8.676 9.642 1.00 98.19 309 TRP A N 1
ATOM 2394 C CA . TRP A 1 309 ? 5.853 -8.438 9.261 1.00 98.19 309 TRP A CA 1
ATOM 2395 C C . TRP A 1 309 ? 6.732 -9.663 9.550 1.00 98.19 309 TRP A C 1
ATOM 2397 O O . TRP A 1 309 ? 6.815 -10.115 10.691 1.00 98.19 309 TRP A O 1
ATOM 2407 N N . ASP A 1 310 ? 7.474 -10.120 8.545 1.00 97.25 310 ASP A N 1
ATOM 2408 C CA . ASP A 1 310 ? 8.376 -11.265 8.610 1.00 97.25 310 ASP A CA 1
ATOM 2409 C C . ASP A 1 310 ? 9.729 -10.922 7.959 1.00 97.25 310 ASP A C 1
ATOM 2411 O O . ASP A 1 310 ? 9.835 -10.622 6.766 1.00 97.25 310 ASP A O 1
ATOM 2415 N N . ASP A 1 311 ? 10.796 -10.969 8.763 1.00 95.75 311 ASP A N 1
ATOM 2416 C CA . ASP A 1 311 ? 12.166 -10.676 8.329 1.00 95.75 311 ASP A CA 1
ATOM 2417 C C . ASP A 1 311 ? 12.773 -11.766 7.426 1.00 95.75 311 ASP A C 1
ATOM 2419 O O . ASP A 1 311 ? 13.887 -11.595 6.938 1.00 95.75 311 ASP A O 1
ATOM 2423 N N . THR A 1 312 ? 12.077 -12.878 7.184 1.00 95.62 312 THR A N 1
ATOM 2424 C CA . THR A 1 312 ? 12.488 -13.897 6.205 1.00 95.62 312 THR A CA 1
ATOM 2425 C C . THR A 1 312 ? 11.974 -13.619 4.794 1.00 95.62 312 THR A C 1
ATOM 2427 O O . THR A 1 312 ? 12.456 -14.231 3.848 1.00 95.62 312 THR A O 1
ATOM 2430 N N . LYS A 1 313 ? 11.028 -12.688 4.634 1.00 96.94 313 LYS A N 1
ATOM 2431 C CA . LYS A 1 313 ? 10.425 -12.323 3.345 1.00 96.94 313 LYS A CA 1
ATOM 2432 C C . LYS A 1 313 ? 11.148 -11.140 2.702 1.00 96.94 313 LYS A C 1
ATOM 2434 O O . LYS A 1 313 ? 11.924 -10.432 3.366 1.00 96.94 313 LYS A O 1
ATOM 2439 N N . TYR A 1 314 ? 10.838 -10.865 1.430 1.00 98.00 314 TYR A N 1
ATOM 2440 C CA . TYR A 1 314 ? 11.353 -9.665 0.776 1.00 98.00 314 TYR A CA 1
ATOM 2441 C C . TYR A 1 314 ? 10.907 -8.413 1.530 1.00 98.00 314 TYR A C 1
ATOM 2443 O O . TYR A 1 314 ? 9.735 -8.243 1.884 1.00 98.00 314 TYR A O 1
ATOM 2451 N N . ARG A 1 315 ? 11.871 -7.531 1.795 1.00 97.88 315 ARG A N 1
ATOM 2452 C CA . ARG A 1 315 ? 11.635 -6.257 2.468 1.00 97.88 315 ARG A CA 1
ATOM 2453 C C . ARG A 1 315 ? 12.609 -5.202 1.985 1.00 97.88 315 ARG A C 1
ATOM 2455 O O . ARG A 1 315 ? 13.809 -5.454 1.901 1.00 97.88 315 ARG A O 1
ATOM 2462 N N . LEU A 1 316 ? 12.072 -4.015 1.737 1.00 97.62 316 LEU A N 1
ATOM 2463 C CA . LEU A 1 316 ? 12.825 -2.831 1.358 1.00 97.62 316 LEU A CA 1
ATOM 2464 C C . LEU A 1 316 ? 12.918 -1.897 2.570 1.00 97.62 316 LEU A C 1
ATOM 2466 O O . LEU A 1 316 ? 11.908 -1.385 3.053 1.00 97.62 316 LEU A O 1
ATOM 2470 N N . ILE A 1 317 ? 14.118 -1.697 3.104 1.00 95.56 317 ILE A N 1
ATOM 2471 C CA . ILE A 1 317 ? 14.348 -0.940 4.336 1.00 95.56 317 ILE A CA 1
ATOM 2472 C C . ILE A 1 317 ? 15.303 0.208 4.053 1.00 95.56 317 ILE A C 1
ATOM 2474 O O . ILE A 1 317 ? 16.471 0.004 3.755 1.00 95.56 317 ILE A O 1
ATOM 2478 N N . ASN A 1 318 ? 14.844 1.438 4.237 1.00 92.62 318 ASN A N 1
ATOM 2479 C CA . ASN A 1 318 ? 15.747 2.575 4.195 1.00 92.62 318 ASN A CA 1
ATOM 2480 C C . ASN A 1 318 ? 16.466 2.721 5.544 1.00 92.62 318 ASN A C 1
ATOM 2482 O O . ASN A 1 318 ? 15.836 3.059 6.548 1.00 92.62 318 ASN A O 1
ATOM 2486 N N . THR A 1 319 ? 17.783 2.506 5.539 1.00 91.19 319 THR A N 1
ATOM 2487 C CA . THR A 1 319 ? 18.679 2.713 6.692 1.00 91.19 319 THR A CA 1
ATOM 2488 C C . THR A 1 319 ? 19.549 3.972 6.569 1.00 91.19 319 THR A C 1
ATOM 2490 O O . THR A 1 319 ? 20.468 4.184 7.365 1.00 91.19 319 THR A O 1
ATOM 2493 N N . ASP A 1 320 ? 19.315 4.805 5.551 1.00 85.44 320 ASP A N 1
ATOM 2494 C CA . ASP A 1 320 ? 20.131 5.981 5.268 1.00 85.44 320 ASP A CA 1
ATOM 2495 C C . ASP A 1 320 ? 20.076 6.985 6.428 1.00 85.44 320 ASP A C 1
ATOM 2497 O O . ASP A 1 320 ? 19.048 7.244 7.050 1.00 85.44 320 ASP A O 1
ATOM 2501 N N . SER A 1 321 ? 21.208 7.628 6.711 1.00 86.12 321 SER A N 1
ATOM 2502 C CA . SER A 1 321 ? 21.274 8.744 7.671 1.00 86.12 321 SER A CA 1
ATOM 2503 C C . SER A 1 321 ? 21.018 10.106 7.012 1.00 86.12 321 SER A C 1
ATOM 2505 O O . SER A 1 321 ? 21.153 11.162 7.640 1.00 86.12 321 SER A O 1
ATOM 2507 N N . VAL A 1 322 ? 20.640 10.102 5.732 1.00 86.25 322 VAL A N 1
ATOM 2508 C CA . VAL A 1 322 ? 20.340 11.308 4.965 1.00 86.25 322 VAL A CA 1
ATOM 2509 C C . VAL A 1 322 ? 18.897 11.730 5.229 1.00 86.25 322 VAL A C 1
ATOM 2511 O O . VAL A 1 322 ? 17.970 10.927 5.224 1.00 86.25 322 VAL A O 1
ATOM 2514 N N . SER A 1 323 ? 18.718 13.022 5.488 1.00 84.94 323 SER A N 1
ATOM 2515 C CA . SER A 1 323 ? 17.411 13.625 5.758 1.00 84.94 323 SER A CA 1
ATOM 2516 C C . SER A 1 323 ? 16.538 13.701 4.515 1.00 84.94 323 SER A C 1
ATOM 2518 O O . SER A 1 323 ? 17.058 13.954 3.430 1.00 84.94 323 SER A O 1
ATOM 2520 N N . TYR A 1 324 ? 15.219 13.577 4.701 1.00 85.44 324 TYR A N 1
ATOM 2521 C CA . TYR A 1 324 ? 14.226 13.623 3.621 1.00 85.44 324 TYR A CA 1
ATOM 2522 C C . TYR A 1 324 ? 14.398 12.512 2.578 1.00 85.44 324 TYR A C 1
ATOM 2524 O O . TYR A 1 324 ? 14.066 12.693 1.405 1.00 85.44 324 TYR A O 1
ATOM 2532 N N . THR A 1 325 ? 14.927 11.366 3.006 1.00 88.94 325 THR A N 1
ATOM 2533 C CA . THR A 1 325 ? 14.983 10.164 2.179 1.00 88.94 325 THR A CA 1
ATOM 2534 C C . THR A 1 325 ? 13.644 9.438 2.182 1.00 88.94 325 THR A C 1
ATOM 2536 O O . THR A 1 325 ? 12.737 9.731 2.972 1.00 88.94 325 THR A O 1
ATOM 2539 N N . ARG A 1 326 ? 13.501 8.527 1.221 1.00 92.50 326 ARG A N 1
ATOM 2540 C CA . ARG A 1 326 ? 12.302 7.725 0.988 1.00 92.50 326 ARG A CA 1
ATOM 2541 C C . ARG A 1 326 ? 12.724 6.277 0.844 1.00 92.50 326 ARG A C 1
ATOM 2543 O O . ARG A 1 326 ? 13.800 6.021 0.312 1.00 92.50 326 ARG A O 1
ATOM 2550 N N . VAL A 1 327 ? 11.894 5.346 1.291 1.00 96.06 327 VAL A N 1
ATOM 2551 C CA . VAL A 1 327 ? 12.084 3.929 0.954 1.00 96.06 327 VAL A CA 1
ATOM 2552 C C . VAL A 1 327 ? 11.855 3.750 -0.544 1.00 96.06 327 VAL A C 1
ATOM 2554 O O . VAL A 1 327 ? 12.707 3.208 -1.244 1.00 96.06 327 VAL A O 1
ATOM 2557 N N . LEU A 1 328 ? 10.747 4.303 -1.044 1.00 96.25 328 LEU A N 1
ATOM 2558 C CA . LEU A 1 328 ? 10.394 4.279 -2.456 1.00 96.25 328 LEU A CA 1
ATOM 2559 C C . LEU A 1 328 ? 9.794 5.623 -2.888 1.00 96.25 328 LEU A C 1
ATOM 2561 O O . LEU A 1 328 ? 8.896 6.174 -2.252 1.00 96.25 328 LEU A O 1
ATOM 2565 N N . ASN A 1 329 ? 10.303 6.160 -3.987 1.00 94.94 329 ASN A N 1
ATOM 2566 C CA . ASN A 1 329 ? 9.844 7.392 -4.606 1.00 94.94 329 ASN A CA 1
ATOM 2567 C C . ASN A 1 329 ? 9.394 7.107 -6.042 1.00 94.94 329 ASN A C 1
ATOM 2569 O O . ASN A 1 329 ? 10.187 6.654 -6.864 1.00 94.94 329 ASN A O 1
ATOM 2573 N N . VAL A 1 330 ? 8.130 7.380 -6.350 1.00 93.94 330 VAL A N 1
ATOM 2574 C CA . VAL A 1 330 ? 7.573 7.246 -7.701 1.00 93.94 330 VAL A CA 1
ATOM 2575 C C . VAL A 1 330 ? 7.658 8.599 -8.390 1.00 93.94 330 VAL A C 1
ATOM 2577 O O . VAL A 1 330 ? 7.055 9.570 -7.935 1.00 93.94 330 VAL A O 1
ATOM 2580 N N . GLY A 1 331 ? 8.456 8.677 -9.451 1.00 89.69 331 GLY A N 1
ATOM 2581 C CA . GLY A 1 331 ? 8.770 9.894 -10.188 1.00 89.69 331 GLY A CA 1
ATOM 2582 C C . GLY A 1 331 ? 7.645 10.414 -11.083 1.00 89.69 331 GLY A C 1
ATOM 2583 O O . GLY A 1 331 ? 6.601 9.794 -11.259 1.00 89.69 331 GLY A O 1
ATOM 2584 N N . ALA A 1 332 ? 7.874 11.576 -11.695 1.00 82.50 332 ALA A N 1
ATOM 2585 C CA . ALA A 1 332 ? 6.984 12.092 -12.733 1.00 82.50 332 ALA A CA 1
ATOM 2586 C C . ALA A 1 332 ? 7.027 11.200 -13.990 1.00 82.50 332 ALA A C 1
ATOM 2588 O O . ALA A 1 332 ? 8.095 10.701 -14.354 1.00 82.50 332 ALA A O 1
ATOM 2589 N N . ASN A 1 333 ? 5.890 11.062 -14.685 1.00 82.81 333 ASN A N 1
ATOM 2590 C CA . ASN A 1 333 ? 5.687 10.212 -15.875 1.00 82.81 333 ASN A CA 1
ATOM 2591 C C . ASN A 1 333 ? 5.718 8.691 -15.614 1.00 82.81 333 ASN A C 1
ATOM 2593 O O . ASN A 1 333 ? 5.520 7.894 -16.538 1.00 82.81 333 ASN A O 1
ATOM 2597 N N . THR A 1 334 ? 5.891 8.269 -14.359 1.00 86.19 334 THR A N 1
ATOM 2598 C CA . THR A 1 334 ? 5.741 6.870 -13.918 1.00 86.19 334 THR A CA 1
ATOM 2599 C C . THR A 1 334 ? 4.405 6.673 -13.203 1.00 86.19 334 THR A C 1
ATOM 2601 O O . THR A 1 334 ? 4.288 5.932 -12.230 1.00 86.19 334 THR A O 1
ATOM 2604 N N . ASP A 1 335 ? 3.403 7.407 -13.668 1.00 79.25 335 ASP A N 1
ATOM 2605 C CA . ASP A 1 335 ? 2.137 7.657 -12.993 1.00 79.25 335 ASP A CA 1
ATOM 2606 C C . ASP A 1 335 ? 1.317 6.382 -12.775 1.00 79.25 335 ASP A C 1
ATOM 2608 O O . ASP A 1 335 ? 0.715 6.191 -11.720 1.00 79.25 335 ASP A O 1
ATOM 2612 N N . TYR A 1 336 ? 1.415 5.446 -13.717 1.00 90.19 336 TYR A N 1
ATOM 2613 C CA . TYR A 1 336 ? 0.771 4.141 -13.649 1.00 90.19 336 TYR A CA 1
ATOM 2614 C C . TYR A 1 336 ? 1.702 3.119 -12.991 1.00 90.19 336 TYR A C 1
ATOM 2616 O O . TYR A 1 336 ? 1.992 2.075 -13.565 1.00 90.19 336 TYR A O 1
ATOM 2624 N N . THR A 1 337 ? 2.225 3.419 -11.803 1.00 94.62 337 THR A N 1
ATOM 2625 C CA . THR A 1 337 ? 3.012 2.456 -11.014 1.00 94.62 337 THR A CA 1
ATOM 2626 C C . THR A 1 337 ? 2.117 1.742 -10.006 1.00 94.62 337 THR A C 1
ATOM 2628 O O . THR A 1 337 ? 1.320 2.369 -9.305 1.00 94.62 337 THR A O 1
ATOM 2631 N N . LYS A 1 338 ? 2.259 0.416 -9.924 1.00 96.88 338 LYS A N 1
ATOM 2632 C CA . LYS A 1 338 ? 1.562 -0.450 -8.968 1.00 96.88 338 LYS A CA 1
ATOM 2633 C C . LYS A 1 338 ? 2.570 -1.041 -7.989 1.00 96.88 338 LYS A C 1
ATOM 2635 O O . LYS A 1 338 ? 3.533 -1.657 -8.435 1.00 96.88 338 LYS A O 1
ATOM 2640 N N . ILE A 1 339 ? 2.340 -0.886 -6.689 1.00 98.25 339 ILE A N 1
ATOM 2641 C CA . ILE A 1 339 ? 3.194 -1.426 -5.621 1.00 98.25 339 ILE A CA 1
ATOM 2642 C C . ILE A 1 339 ? 2.345 -2.366 -4.767 1.00 98.25 339 ILE A C 1
ATOM 2644 O O . ILE A 1 339 ? 1.371 -1.921 -4.148 1.00 98.25 339 ILE A O 1
ATOM 2648 N N . ILE A 1 340 ? 2.667 -3.662 -4.795 1.00 98.50 340 ILE A N 1
ATOM 2649 C CA . ILE A 1 340 ? 1.771 -4.710 -4.296 1.00 98.50 340 ILE A CA 1
ATOM 2650 C C . ILE A 1 340 ? 2.504 -5.734 -3.423 1.00 98.50 340 ILE A C 1
ATOM 2652 O O . ILE A 1 340 ? 3.429 -6.382 -3.901 1.00 98.50 340 ILE A O 1
ATOM 2656 N N . GLY A 1 341 ? 2.051 -5.962 -2.188 1.00 98.31 341 GLY A N 1
ATOM 2657 C CA . GLY A 1 341 ? 2.539 -7.091 -1.381 1.00 98.31 341 GLY A CA 1
ATOM 2658 C C . GLY A 1 341 ? 3.897 -6.919 -0.714 1.00 98.31 341 GLY A C 1
ATOM 2659 O O . GLY A 1 341 ? 4.503 -7.900 -0.280 1.00 98.31 341 GLY A O 1
ATOM 2660 N N . LEU A 1 342 ? 4.450 -5.710 -0.718 1.00 98.31 342 LEU A N 1
ATOM 2661 C CA . LEU A 1 342 ? 5.788 -5.475 -0.198 1.00 98.31 342 LEU A CA 1
ATOM 2662 C C . LEU A 1 342 ? 5.761 -5.182 1.298 1.00 98.31 342 LEU A C 1
ATOM 2664 O O . LEU A 1 342 ? 4.854 -4.534 1.821 1.00 98.31 342 LEU A O 1
ATOM 2668 N N . GLN A 1 343 ? 6.859 -5.540 1.954 1.00 98.56 343 GLN A N 1
ATOM 2669 C CA . GLN A 1 343 ? 7.209 -5.013 3.263 1.00 98.56 343 GLN A CA 1
ATOM 2670 C C . GLN A 1 343 ? 8.191 -3.852 3.105 1.00 98.56 343 GLN A C 1
ATOM 2672 O O . GLN A 1 343 ? 9.246 -3.999 2.484 1.00 98.56 343 GLN A O 1
ATOM 2677 N N . MET A 1 344 ? 7.864 -2.692 3.669 1.00 98.12 344 MET A N 1
ATOM 2678 C CA . MET A 1 344 ? 8.685 -1.485 3.577 1.00 98.12 344 MET A CA 1
ATOM 2679 C C . MET A 1 344 ? 8.943 -0.862 4.950 1.00 98.12 344 MET A C 1
ATOM 2681 O O . MET A 1 344 ? 8.028 -0.692 5.756 1.00 98.12 344 MET A O 1
ATOM 2685 N N . GLY A 1 345 ? 10.200 -0.511 5.229 1.00 96.56 345 GLY A N 1
ATOM 2686 C CA . GLY A 1 345 ? 10.630 -0.022 6.541 1.00 96.56 345 GLY A CA 1
ATOM 2687 C C . GLY A 1 345 ? 11.390 1.299 6.483 1.00 96.56 345 GLY A C 1
ATOM 2688 O O . GLY A 1 345 ? 12.355 1.425 5.732 1.00 96.56 345 GLY A O 1
ATOM 2689 N N . VAL A 1 346 ? 11.005 2.265 7.322 1.00 94.94 346 VAL A N 1
ATOM 2690 C CA . VAL A 1 346 ? 11.818 3.464 7.588 1.00 94.94 346 VAL A CA 1
ATOM 2691 C C . VAL A 1 346 ? 12.621 3.245 8.866 1.00 94.94 346 VAL A C 1
ATOM 2693 O O . VAL A 1 346 ? 12.103 3.398 9.975 1.00 94.94 346 VAL A O 1
ATOM 2696 N N . ASP A 1 347 ? 13.899 2.916 8.693 1.00 92.19 347 ASP A N 1
ATOM 2697 C CA . ASP A 1 347 ? 14.886 2.681 9.753 1.00 92.19 347 ASP A CA 1
ATOM 2698 C C . ASP A 1 347 ? 16.023 3.720 9.678 1.00 92.19 347 ASP A C 1
ATOM 2700 O O . ASP A 1 347 ? 17.211 3.437 9.837 1.00 92.19 347 ASP A O 1
ATOM 2704 N N . SER A 1 348 ? 15.654 4.963 9.356 1.00 82.88 348 SER A N 1
ATOM 2705 C CA . SER A 1 348 ? 16.603 6.037 9.068 1.00 82.88 348 SER A CA 1
ATOM 2706 C C . SER A 1 348 ? 17.043 6.733 10.364 1.00 82.88 348 SER A C 1
ATOM 2708 O O . SER A 1 348 ? 16.221 7.276 11.109 1.00 82.88 348 SER A O 1
ATOM 2710 N N . ASN A 1 349 ? 18.353 6.832 10.597 1.00 82.81 349 ASN A N 1
ATOM 2711 C CA . ASN A 1 349 ? 18.929 7.641 11.685 1.00 82.81 349 ASN A CA 1
ATOM 2712 C C . ASN A 1 349 ? 19.104 9.125 11.301 1.00 82.81 349 ASN A C 1
ATOM 2714 O O . ASN A 1 349 ? 19.912 9.845 11.894 1.00 82.81 349 ASN A O 1
ATOM 2718 N N . ALA A 1 350 ? 18.376 9.591 10.285 1.00 82.25 350 ALA A N 1
ATOM 2719 C CA . ALA A 1 350 ? 18.533 10.917 9.708 1.00 82.25 350 ALA A CA 1
ATOM 2720 C C . ALA A 1 350 ? 18.289 12.062 10.702 1.00 82.25 350 ALA A C 1
ATOM 2722 O O . ALA A 1 350 ? 17.684 11.889 11.751 1.00 82.25 350 ALA A O 1
ATOM 2723 N N . THR A 1 351 ? 18.759 13.278 10.419 1.00 81.69 351 THR A N 1
ATOM 2724 C CA . THR A 1 351 ? 18.490 14.431 11.302 1.00 81.69 351 THR A CA 1
ATOM 2725 C C . THR A 1 351 ? 17.015 14.831 11.272 1.00 81.69 351 THR A C 1
ATOM 2727 O O . THR A 1 351 ? 16.430 15.032 12.339 1.00 81.69 351 THR A O 1
ATOM 2730 N N . TYR A 1 352 ? 16.429 14.893 10.074 1.00 83.75 352 TYR A N 1
ATOM 2731 C CA . TYR A 1 352 ? 15.008 15.150 9.836 1.00 83.75 352 TYR A CA 1
ATOM 2732 C C . TYR A 1 352 ? 14.252 13.859 9.514 1.00 83.75 352 TYR A C 1
ATOM 2734 O O . TYR A 1 352 ? 14.854 12.801 9.366 1.00 83.75 352 TYR A O 1
ATOM 2742 N N . TRP A 1 353 ? 12.929 13.965 9.430 1.00 84.62 353 TRP A N 1
ATOM 2743 C CA . TRP A 1 353 ? 12.049 12.848 9.110 1.00 84.62 353 TRP A CA 1
ATOM 2744 C C . TRP A 1 353 ? 12.263 12.284 7.692 1.00 84.62 353 TRP A C 1
ATOM 2746 O O . TRP A 1 353 ? 12.694 13.008 6.786 1.00 84.62 353 TRP A O 1
ATOM 2756 N N . SER A 1 354 ? 11.943 11.001 7.530 1.00 89.56 354 SER A N 1
ATOM 2757 C CA . SER A 1 354 ? 12.032 10.244 6.272 1.00 89.56 354 SER A CA 1
ATOM 2758 C C . SER A 1 354 ? 10.699 9.558 5.985 1.00 89.56 354 SER A C 1
ATOM 2760 O O . SER A 1 354 ? 9.968 9.215 6.917 1.00 89.56 354 SER A O 1
ATOM 2762 N N . ASN A 1 355 ? 10.374 9.357 4.711 1.00 93.06 355 ASN A N 1
ATOM 2763 C CA . ASN A 1 355 ? 9.090 8.785 4.307 1.00 93.06 355 ASN A CA 1
ATOM 2764 C C . ASN A 1 355 ? 9.236 7.314 3.901 1.00 93.06 355 ASN A C 1
ATOM 2766 O O . ASN A 1 355 ? 10.296 6.889 3.447 1.00 93.06 355 ASN A O 1
ATOM 2770 N N . GLY A 1 356 ? 8.154 6.546 4.016 1.00 95.88 356 GLY A N 1
ATOM 2771 C CA . GLY A 1 356 ? 8.042 5.238 3.383 1.00 95.88 356 GLY A CA 1
ATOM 2772 C C . GLY A 1 356 ? 7.956 5.423 1.873 1.00 95.88 356 GLY A C 1
ATOM 2773 O O . GLY A 1 356 ? 8.951 5.303 1.160 1.00 95.88 356 GLY A O 1
ATOM 2774 N N . VAL A 1 357 ? 6.772 5.795 1.400 1.00 96.31 357 VAL A N 1
ATOM 2775 C CA . VAL A 1 357 ? 6.462 5.924 -0.023 1.00 96.31 357 VAL A CA 1
ATOM 2776 C C . VAL A 1 357 ? 6.014 7.341 -0.348 1.00 96.31 357 VAL A C 1
ATOM 2778 O O . VAL A 1 357 ? 5.157 7.902 0.335 1.00 96.31 357 VAL A O 1
ATOM 2781 N N . LEU A 1 358 ? 6.579 7.915 -1.409 1.00 94.06 358 LEU A N 1
ATOM 2782 C CA . LEU A 1 358 ? 6.101 9.161 -2.007 1.00 94.06 358 LEU A CA 1
ATOM 2783 C C . LEU A 1 358 ? 5.730 8.919 -3.468 1.00 94.06 358 LEU A C 1
ATOM 2785 O O . LEU A 1 358 ? 6.545 8.408 -4.235 1.00 94.06 358 LEU A O 1
ATOM 2789 N N . PHE A 1 359 ? 4.546 9.376 -3.859 1.00 91.88 359 PHE A N 1
ATOM 2790 C CA . PHE A 1 359 ? 4.190 9.541 -5.266 1.00 91.88 359 PHE A CA 1
ATOM 2791 C C . PHE A 1 359 ? 4.484 10.970 -5.732 1.00 91.88 359 PHE A C 1
ATOM 2793 O O . PHE A 1 359 ? 4.500 11.899 -4.924 1.00 91.88 359 PHE A O 1
ATOM 2800 N N . SER A 1 360 ? 4.750 11.165 -7.025 1.00 86.62 360 SER A N 1
ATOM 2801 C CA . SER A 1 360 ? 5.029 12.491 -7.589 1.00 86.62 360 SER A CA 1
ATOM 2802 C C . SER A 1 360 ? 3.758 13.296 -7.847 1.00 86.62 360 SER A C 1
ATOM 2804 O O . SER A 1 360 ? 2.670 12.761 -8.052 1.00 86.62 360 SER A O 1
ATOM 2806 N N . TYR A 1 361 ? 3.887 14.625 -7.798 1.00 80.19 361 TYR A N 1
ATOM 2807 C CA . TYR A 1 361 ? 2.769 15.537 -8.046 1.00 80.19 361 TYR A CA 1
ATOM 2808 C C . TYR A 1 361 ? 2.161 15.295 -9.426 1.00 80.19 361 TYR A C 1
ATOM 2810 O O . TYR A 1 361 ? 2.887 15.224 -10.417 1.00 80.19 361 TYR A O 1
ATOM 2818 N N . GLY A 1 362 ? 0.829 15.233 -9.482 1.00 68.81 362 GLY A N 1
ATOM 2819 C CA . GLY A 1 362 ? 0.107 14.988 -10.727 1.00 68.81 362 GLY A CA 1
ATOM 2820 C C . GLY A 1 362 ? 0.202 13.552 -11.244 1.00 68.81 362 GLY A C 1
ATOM 2821 O O . GLY A 1 362 ? -0.163 13.327 -12.395 1.00 68.81 362 GLY A O 1
ATOM 2822 N N . SER A 1 363 ? 0.664 12.590 -10.431 1.00 67.69 363 SER A N 1
ATOM 2823 C CA . SER A 1 363 ? 0.663 11.188 -10.839 1.00 67.69 363 SER A CA 1
ATOM 2824 C C . SER A 1 363 ? -0.757 10.671 -11.076 1.00 67.69 363 SER A C 1
ATOM 2826 O O . SER A 1 363 ? -1.574 10.579 -10.155 1.00 67.69 363 SER A O 1
ATOM 2828 N N . ALA A 1 364 ? -1.036 10.325 -12.330 1.00 71.62 364 ALA A N 1
ATOM 2829 C CA . ALA A 1 364 ? -2.262 9.682 -12.782 1.00 71.62 364 ALA A CA 1
ATOM 2830 C C . ALA A 1 364 ? -2.355 8.212 -12.324 1.00 71.62 364 ALA A C 1
ATOM 2832 O O . ALA A 1 364 ? -1.701 7.332 -12.874 1.00 71.62 364 ALA A O 1
ATOM 2833 N N . SER A 1 365 ? -3.242 7.958 -11.360 1.00 83.38 365 SER A N 1
ATOM 2834 C CA . SER A 1 365 ? -3.721 6.622 -10.972 1.00 83.38 365 SER A CA 1
ATOM 2835 C C . SER A 1 365 ? -2.687 5.602 -10.457 1.00 83.38 365 SER A C 1
ATOM 2837 O O . SER A 1 365 ? -2.704 4.449 -10.906 1.00 83.38 365 SER A O 1
ATOM 2839 N N . PRO A 1 366 ? -1.826 5.952 -9.479 1.00 91.56 366 PRO A N 1
ATOM 2840 C CA . PRO A 1 366 ? -0.993 4.954 -8.817 1.00 91.56 366 PRO A CA 1
ATOM 2841 C C . PRO A 1 366 ? -1.838 3.958 -8.010 1.00 91.56 366 PRO A C 1
ATOM 2843 O O . PRO A 1 366 ? -2.870 4.319 -7.435 1.00 91.56 366 PRO A O 1
ATOM 2846 N N . ILE A 1 367 ? -1.365 2.711 -7.921 1.00 95.56 367 ILE A N 1
ATOM 2847 C CA . ILE A 1 367 ? -1.965 1.673 -7.071 1.00 95.56 367 ILE A CA 1
ATOM 2848 C C . ILE A 1 367 ? -0.983 1.285 -5.974 1.00 95.56 367 ILE A C 1
ATOM 2850 O O . ILE A 1 367 ? 0.160 0.918 -6.248 1.00 95.56 367 ILE A O 1
ATOM 2854 N N . PHE A 1 368 ? -1.459 1.309 -4.736 1.00 97.75 368 PHE A N 1
ATOM 2855 C CA . PHE A 1 368 ? -0.706 0.894 -3.567 1.00 97.75 368 PHE A CA 1
ATOM 2856 C C . PHE A 1 368 ? -1.532 -0.082 -2.743 1.00 97.75 368 PHE A C 1
ATOM 2858 O O . PHE A 1 368 ? -2.509 0.321 -2.106 1.00 97.75 368 PHE A O 1
ATOM 2865 N N . SER A 1 369 ? -1.183 -1.366 -2.775 1.00 98.69 369 SER A N 1
ATOM 2866 C CA . SER A 1 369 ? -2.048 -2.370 -2.163 1.00 98.69 369 SER A CA 1
ATOM 2867 C C . SER A 1 369 ? -1.354 -3.524 -1.489 1.00 98.69 369 SER A C 1
ATOM 2869 O O . SER A 1 369 ? -0.317 -3.965 -1.970 1.00 98.69 369 SER A O 1
ATOM 2871 N N . HIS A 1 370 ? -1.988 -4.087 -0.468 1.00 98.69 370 HIS A N 1
ATOM 2872 C CA . HIS A 1 370 ? -1.499 -5.296 0.180 1.00 98.69 370 HIS A CA 1
ATOM 2873 C C . HIS A 1 370 ? -0.116 -5.155 0.816 1.00 98.69 370 HIS A C 1
ATOM 2875 O O . HIS A 1 370 ? 0.597 -6.137 0.914 1.00 98.69 370 HIS A O 1
ATOM 2881 N N . ASN A 1 371 ? 0.327 -3.945 1.154 1.00 98.88 371 ASN A N 1
ATOM 2882 C CA . ASN A 1 371 ? 1.676 -3.725 1.673 1.00 98.88 371 ASN A CA 1
ATOM 2883 C C . ASN A 1 371 ? 1.671 -3.617 3.201 1.00 98.88 371 ASN A C 1
ATOM 2885 O O . ASN A 1 371 ? 0.695 -3.149 3.794 1.00 98.88 371 ASN A O 1
ATOM 2889 N N . ILE A 1 372 ? 2.813 -3.923 3.822 1.00 98.81 372 ILE A N 1
ATOM 2890 C CA . ILE A 1 372 ? 3.088 -3.615 5.231 1.00 98.81 372 ILE A CA 1
ATOM 2891 C C . ILE A 1 372 ? 4.150 -2.522 5.312 1.00 98.81 372 ILE A C 1
ATOM 2893 O O . ILE A 1 372 ? 5.279 -2.699 4.851 1.00 98.81 372 ILE A O 1
ATOM 2897 N N . LEU A 1 373 ? 3.809 -1.384 5.919 1.00 98.38 373 LEU A N 1
ATOM 2898 C CA . LEU A 1 373 ? 4.734 -0.278 6.155 1.00 98.38 373 LEU A CA 1
ATOM 2899 C C . LEU A 1 373 ? 4.978 -0.090 7.640 1.00 98.38 373 LEU A C 1
ATOM 2901 O O . LEU A 1 373 ? 4.042 0.165 8.400 1.00 98.38 373 LEU A O 1
ATOM 2905 N N . LYS A 1 374 ? 6.256 -0.114 8.027 1.00 97.38 374 LYS A N 1
ATOM 2906 C CA . LYS A 1 374 ? 6.678 0.152 9.401 1.00 97.38 374 LYS A CA 1
ATOM 2907 C C . LYS A 1 374 ? 7.602 1.360 9.509 1.00 97.38 374 LYS A C 1
ATOM 2909 O O . LYS A 1 374 ? 8.649 1.4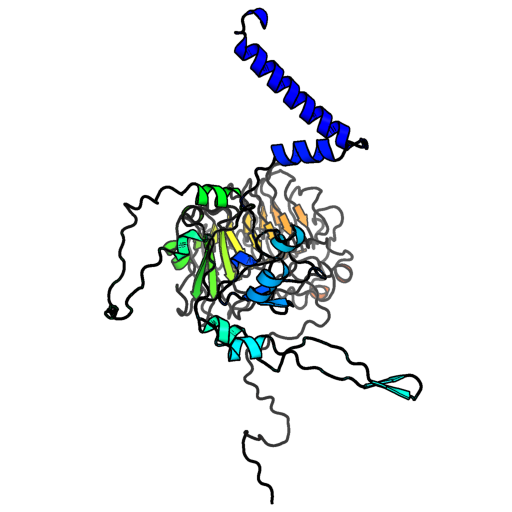38 8.864 1.00 97.38 374 LYS A O 1
ATOM 2914 N N . GLY A 1 375 ? 7.238 2.290 10.379 1.00 95.62 375 GLY A N 1
ATOM 2915 C CA . GLY A 1 375 ? 8.131 3.313 10.897 1.00 95.62 375 GLY A CA 1
ATOM 2916 C C . GLY A 1 375 ? 8.870 2.803 12.132 1.00 95.62 375 GLY A C 1
ATOM 2917 O O . GLY A 1 375 ? 8.243 2.277 13.051 1.00 95.62 375 GLY A O 1
ATOM 2918 N N . ILE A 1 376 ? 10.198 2.946 12.156 1.00 88.06 376 ILE A N 1
ATOM 2919 C CA . ILE A 1 376 ? 11.034 2.607 13.319 1.00 88.06 376 ILE A CA 1
ATOM 2920 C C . ILE A 1 376 ? 11.640 3.885 13.901 1.00 88.06 376 ILE A C 1
ATOM 2922 O O . ILE A 1 376 ? 11.303 4.291 15.014 1.00 88.06 376 ILE A O 1
ATOM 2926 N N . TYR A 1 377 ? 12.507 4.554 13.136 1.00 82.00 377 TYR A N 1
ATOM 2927 C CA . TYR A 1 377 ? 13.194 5.770 13.569 1.00 82.00 377 TYR A CA 1
ATOM 2928 C C . TYR A 1 377 ? 12.844 6.947 12.684 1.00 82.00 377 TYR A C 1
ATOM 2930 O O . TYR A 1 377 ? 12.922 6.876 11.459 1.00 82.00 377 TYR A O 1
ATOM 2938 N N . LYS A 1 378 ? 12.483 8.057 13.337 1.00 84.19 378 LYS A N 1
ATOM 2939 C CA . LYS A 1 378 ? 12.190 9.345 12.695 1.00 84.19 378 LYS A CA 1
ATOM 2940 C C . LYS A 1 378 ? 11.281 9.226 11.465 1.00 84.19 378 LYS A C 1
ATOM 2942 O O . LYS A 1 378 ? 11.379 10.009 10.521 1.00 84.19 378 LYS A O 1
ATOM 2947 N N . ALA A 1 379 ? 10.390 8.241 11.504 1.00 87.75 379 ALA A N 1
ATOM 2948 C CA . ALA A 1 379 ? 9.486 7.915 10.426 1.00 87.75 379 ALA A CA 1
ATOM 2949 C C . ALA A 1 379 ? 8.423 9.007 10.330 1.00 87.75 379 ALA A C 1
ATOM 2951 O O . ALA A 1 379 ? 7.693 9.283 11.287 1.00 87.75 379 ALA A O 1
ATOM 2952 N N . GLY A 1 380 ? 8.429 9.681 9.187 1.00 91.81 380 GLY A N 1
ATOM 2953 C CA . GLY A 1 380 ? 7.639 10.861 8.934 1.00 91.81 380 GLY A CA 1
ATOM 2954 C C . GLY A 1 380 ? 6.286 10.528 8.347 1.00 91.81 380 GLY A C 1
ATOM 2955 O O . GLY A 1 380 ? 5.289 10.554 9.056 1.00 91.81 380 GLY A O 1
ATOM 2956 N N . VAL A 1 381 ? 6.250 10.201 7.061 1.00 94.31 381 VAL A N 1
ATOM 2957 C CA . VAL A 1 381 ? 5.020 9.776 6.386 1.00 94.31 381 VAL A CA 1
ATOM 2958 C C . VAL A 1 381 ? 5.145 8.330 5.934 1.00 94.31 381 VAL A C 1
ATOM 2960 O O . VAL A 1 381 ? 6.147 7.987 5.312 1.00 94.31 381 VAL A O 1
ATOM 2963 N N . GLY A 1 382 ? 4.135 7.501 6.197 1.00 96.75 382 GLY A N 1
ATOM 2964 C CA . GLY A 1 382 ? 4.045 6.155 5.633 1.00 96.75 382 GLY A CA 1
ATOM 2965 C C . GLY A 1 382 ? 3.848 6.215 4.130 1.00 96.75 382 GLY A C 1
ATOM 2966 O O . GLY A 1 382 ? 4.761 5.888 3.375 1.00 96.75 382 GLY A O 1
ATOM 2967 N N . VAL A 1 383 ? 2.689 6.710 3.705 1.00 96.00 383 VAL A N 1
ATOM 2968 C CA . VAL A 1 383 ? 2.369 6.943 2.293 1.00 96.00 383 VAL A CA 1
ATOM 2969 C C . VAL A 1 383 ? 1.981 8.398 2.088 1.00 96.00 383 VAL A C 1
ATOM 2971 O O . VAL A 1 383 ? 1.026 8.885 2.692 1.00 96.00 383 VAL A O 1
ATOM 2974 N N . GLU A 1 384 ? 2.714 9.097 1.228 1.00 93.44 384 GLU A N 1
ATOM 2975 C CA . GLU A 1 384 ? 2.384 10.451 0.801 1.00 93.44 384 GLU A CA 1
ATOM 2976 C C . GLU A 1 384 ? 1.834 10.424 -0.626 1.00 93.44 384 GLU A C 1
ATOM 2978 O O . GLU A 1 384 ? 2.560 10.165 -1.590 1.00 93.44 384 GLU A O 1
ATOM 2983 N N . ILE A 1 385 ? 0.536 10.708 -0.743 1.00 89.88 385 ILE A N 1
ATOM 2984 C CA . ILE A 1 385 ? -0.120 10.985 -2.019 1.00 89.88 385 ILE A CA 1
ATOM 2985 C C . ILE A 1 385 ? -0.122 12.506 -2.193 1.00 89.88 385 ILE A C 1
ATOM 2987 O O . ILE A 1 385 ? -0.754 13.188 -1.390 1.00 89.88 385 ILE A O 1
ATOM 2991 N N . PRO A 1 386 ? 0.580 13.074 -3.178 1.00 81.44 386 PRO A N 1
ATOM 2992 C CA . PRO A 1 386 ? 0.600 14.516 -3.394 1.00 81.44 386 PRO A CA 1
ATOM 2993 C C . PRO A 1 386 ? -0.685 15.004 -4.074 1.00 81.44 386 PRO A C 1
ATOM 2995 O O . PRO A 1 386 ? -1.556 14.226 -4.460 1.00 81.44 386 PRO A O 1
ATOM 2998 N N . ASP A 1 387 ? -0.799 16.322 -4.220 1.00 84.12 387 ASP A N 1
ATOM 2999 C CA . ASP A 1 387 ? -1.965 16.973 -4.813 1.00 84.12 387 ASP A CA 1
ATOM 3000 C C . ASP A 1 387 ? -2.294 16.451 -6.227 1.00 84.12 387 ASP A C 1
ATOM 3002 O O . ASP A 1 387 ? -1.398 16.204 -7.043 1.00 84.12 387 ASP A O 1
ATOM 3006 N N . TYR A 1 388 ? -3.596 16.397 -6.529 1.00 74.94 388 TYR A N 1
ATOM 3007 C CA . TYR A 1 388 ? -4.168 16.078 -7.843 1.00 74.94 388 TYR A CA 1
ATOM 3008 C C . TYR A 1 388 ? -3.791 14.681 -8.374 1.00 74.94 388 TYR A C 1
ATOM 3010 O O . TYR A 1 388 ? -3.412 14.541 -9.537 1.00 74.94 388 TYR A O 1
ATOM 3018 N N . SER A 1 389 ? -3.874 13.660 -7.516 1.00 77.75 389 SER A N 1
ATOM 3019 C CA . SER A 1 389 ? -3.625 12.262 -7.881 1.00 77.75 389 SER A CA 1
ATOM 3020 C C . SER A 1 389 ? -4.869 11.389 -7.693 1.00 77.75 389 SER A C 1
ATOM 3022 O O . SER A 1 389 ? -5.523 11.443 -6.650 1.00 77.75 389 SER A O 1
ATOM 3024 N N . ASP A 1 390 ? -5.146 10.539 -8.687 1.00 84.88 390 ASP A N 1
ATOM 3025 C CA . ASP A 1 390 ? -6.240 9.554 -8.674 1.00 84.88 390 ASP A CA 1
ATOM 3026 C C . ASP A 1 390 ? -5.824 8.223 -8.030 1.00 84.88 390 ASP A C 1
ATOM 3028 O O . ASP A 1 390 ? -6.021 7.147 -8.597 1.00 84.88 390 ASP A O 1
ATOM 3032 N N . ALA A 1 391 ? -5.147 8.297 -6.884 1.00 89.88 391 ALA A N 1
ATOM 3033 C CA . ALA A 1 391 ? -4.531 7.140 -6.244 1.00 89.88 391 ALA A CA 1
ATOM 3034 C C . ALA A 1 391 ? -5.569 6.141 -5.712 1.00 89.88 391 ALA A C 1
ATOM 3036 O O . ALA A 1 391 ? -6.566 6.536 -5.108 1.00 89.88 391 ALA A O 1
ATOM 3037 N N . LEU A 1 392 ? -5.279 4.848 -5.856 1.00 94.38 392 LEU A N 1
ATOM 3038 C CA . LEU A 1 392 ? -6.018 3.764 -5.214 1.00 94.38 392 LEU A CA 1
ATOM 3039 C C . LEU A 1 392 ? -5.115 3.069 -4.186 1.00 94.38 392 LEU A C 1
ATOM 3041 O O . LEU A 1 392 ? -4.134 2.414 -4.540 1.00 94.38 392 LEU A O 1
ATOM 3045 N N . VAL A 1 393 ? -5.455 3.224 -2.908 1.00 97.19 393 VAL A N 1
ATOM 3046 C CA . VAL A 1 393 ? -4.673 2.761 -1.757 1.00 97.19 393 VAL A CA 1
ATOM 3047 C C . VAL A 1 393 ? -5.522 1.799 -0.927 1.00 97.19 393 VAL A C 1
ATOM 3049 O O . VAL A 1 393 ? -6.470 2.242 -0.275 1.00 97.19 393 VAL A O 1
ATOM 3052 N N . TYR A 1 394 ? -5.226 0.495 -0.948 1.00 98.62 394 TYR A N 1
ATOM 3053 C CA . TYR A 1 394 ? -6.087 -0.486 -0.272 1.00 98.62 394 TYR A CA 1
ATOM 3054 C C . TYR A 1 394 ? -5.415 -1.732 0.304 1.00 98.62 394 TYR A C 1
ATOM 3056 O O . TYR A 1 394 ? -4.339 -2.111 -0.137 1.00 98.62 394 TYR A O 1
ATOM 3064 N N . ASN A 1 395 ? -6.046 -2.390 1.280 1.00 98.69 395 ASN A N 1
ATOM 3065 C CA . ASN A 1 395 ? -5.512 -3.595 1.938 1.00 98.69 395 ASN A CA 1
ATOM 3066 C C . ASN A 1 395 ? -4.102 -3.405 2.519 1.00 98.69 395 ASN A C 1
ATOM 3068 O O . ASN A 1 395 ? -3.306 -4.335 2.535 1.00 98.69 395 ASN A O 1
ATOM 3072 N N . ASN A 1 396 ? -3.735 -2.195 2.951 1.00 98.88 396 ASN A N 1
ATOM 3073 C CA . ASN A 1 396 ? -2.405 -1.952 3.513 1.00 98.88 396 ASN A CA 1
ATOM 3074 C C . ASN A 1 396 ? -2.446 -1.914 5.039 1.00 98.88 396 ASN A C 1
ATOM 3076 O O . ASN A 1 396 ? -3.389 -1.389 5.635 1.00 98.88 396 ASN A O 1
ATOM 3080 N N . ILE A 1 397 ? -1.361 -2.371 5.656 1.00 98.88 397 ILE A N 1
ATOM 3081 C CA . ILE A 1 397 ? -1.087 -2.227 7.085 1.00 98.88 397 ILE A CA 1
ATOM 3082 C C . ILE A 1 397 ? 0.013 -1.177 7.250 1.00 98.88 397 ILE A C 1
ATOM 3084 O O . ILE A 1 397 ? 1.114 -1.337 6.728 1.00 98.88 397 ILE A O 1
ATOM 3088 N N . ILE A 1 398 ? -0.264 -0.081 7.960 1.00 98.81 398 ILE A N 1
ATOM 3089 C CA . ILE A 1 398 ? 0.675 1.043 8.104 1.00 98.81 398 ILE A CA 1
ATOM 3090 C C . ILE A 1 398 ? 0.796 1.448 9.571 1.00 98.81 398 ILE A C 1
ATOM 3092 O O . ILE A 1 398 ? -0.174 1.897 10.190 1.00 98.81 398 ILE A O 1
ATOM 3096 N N . TYR A 1 399 ? 2.002 1.344 10.132 1.00 98.38 399 TYR A N 1
ATOM 3097 C CA . TYR A 1 399 ? 2.219 1.650 11.542 1.00 98.38 399 TYR A CA 1
ATOM 3098 C C . TYR A 1 399 ? 3.569 2.272 11.878 1.00 98.38 399 TYR A C 1
ATOM 3100 O O . TYR A 1 399 ? 4.553 2.117 11.162 1.00 98.38 399 TYR A O 1
ATOM 3108 N N . GLY A 1 400 ? 3.631 2.940 13.033 1.00 97.06 400 GLY A N 1
ATOM 3109 C CA . GLY A 1 400 ? 4.880 3.444 13.615 1.00 97.06 400 GLY A CA 1
ATOM 3110 C C . GLY A 1 400 ? 5.380 4.773 13.040 1.00 97.06 400 GLY A C 1
ATOM 3111 O O . GLY A 1 400 ? 6.486 5.202 13.361 1.00 97.06 400 GLY A O 1
ATOM 3112 N N . PHE A 1 401 ? 4.586 5.470 12.222 1.00 96.62 401 PHE A N 1
ATOM 3113 C CA . PHE A 1 401 ? 4.915 6.808 11.715 1.00 96.62 401 PHE A CA 1
ATOM 3114 C C . PHE A 1 401 ? 4.501 7.878 12.729 1.00 96.62 401 PHE A C 1
ATOM 3116 O O . PHE A 1 401 ? 3.543 8.625 12.531 1.00 96.62 401 PHE A O 1
ATOM 3123 N N . ASN A 1 402 ? 5.191 7.908 13.873 1.00 94.69 402 ASN A N 1
ATOM 3124 C CA . ASN A 1 402 ? 4.827 8.718 15.040 1.00 94.69 402 ASN A CA 1
ATOM 3125 C C . ASN A 1 402 ? 5.953 9.638 15.545 1.00 94.69 402 ASN A C 1
ATOM 3127 O O . ASN A 1 402 ? 5.933 10.076 16.695 1.00 94.69 402 ASN A O 1
ATOM 3131 N N . TYR A 1 403 ? 6.938 9.953 14.698 1.00 92.44 403 TYR A N 1
ATOM 3132 C CA . TYR A 1 403 ? 8.137 10.678 15.125 1.00 92.44 403 TYR A CA 1
ATOM 3133 C C . TYR A 1 403 ? 7.855 12.049 15.758 1.00 92.44 403 TYR A C 1
ATOM 3135 O O . TYR A 1 403 ? 8.496 12.435 16.737 1.00 92.44 403 TYR A O 1
ATOM 3143 N N . ASN A 1 404 ? 6.954 12.826 15.164 1.00 92.06 404 ASN A N 1
ATOM 3144 C CA . ASN A 1 404 ? 6.649 14.177 15.612 1.00 92.06 404 ASN A CA 1
ATOM 3145 C C . ASN A 1 404 ? 5.232 14.579 15.199 1.00 92.06 404 ASN A C 1
ATOM 3147 O O . ASN A 1 404 ? 4.509 13.800 14.583 1.00 92.06 404 ASN A O 1
ATOM 3151 N N . SER A 1 405 ? 4.871 15.830 15.488 1.00 92.50 405 SER A N 1
ATOM 3152 C CA . SER A 1 405 ? 3.527 16.347 15.253 1.00 92.50 405 SER A CA 1
ATOM 3153 C C . SER A 1 405 ? 3.130 16.576 13.797 1.00 92.50 405 SER A C 1
ATOM 3155 O O . SER A 1 405 ? 2.064 17.119 13.538 1.00 92.50 405 SER A O 1
ATOM 3157 N N . ASN A 1 406 ? 3.999 16.223 12.859 1.00 90.69 406 ASN A N 1
ATOM 3158 C CA . ASN A 1 406 ? 3.752 16.252 11.429 1.00 90.69 406 ASN A CA 1
ATOM 3159 C C . ASN A 1 406 ? 3.880 14.849 10.827 1.00 90.69 406 ASN A C 1
ATOM 3161 O O . ASN A 1 406 ? 4.015 14.763 9.619 1.00 90.69 406 ASN A O 1
ATOM 3165 N N . ALA A 1 407 ? 3.915 13.775 11.622 1.00 94.00 407 ALA A N 1
ATOM 3166 C CA . ALA A 1 407 ? 4.022 12.415 11.101 1.00 94.00 407 ALA A CA 1
ATOM 3167 C C . ALA A 1 407 ? 2.641 11.817 10.770 1.00 94.00 407 ALA A C 1
ATOM 3169 O O . ALA A 1 407 ? 1.667 12.074 11.473 1.00 94.00 407 ALA A O 1
ATOM 3170 N N . TYR A 1 408 ? 2.544 11.023 9.706 1.00 95.50 408 TYR A N 1
ATOM 3171 C CA . TYR A 1 408 ? 1.276 10.497 9.192 1.00 95.50 408 TYR A CA 1
ATOM 3172 C C . TYR A 1 408 ? 1.429 9.033 8.785 1.00 95.50 408 TYR A C 1
ATOM 3174 O O . TYR A 1 408 ? 2.428 8.678 8.162 1.00 95.50 408 TYR A O 1
ATOM 3182 N N . GLY A 1 409 ? 0.421 8.200 9.043 1.00 97.31 409 GLY A N 1
ATOM 3183 C CA . GLY A 1 409 ? 0.314 6.900 8.384 1.00 97.31 409 GLY A CA 1
ATOM 3184 C C . GLY A 1 409 ? 0.096 7.103 6.884 1.00 97.31 409 GLY A C 1
ATOM 3185 O O . GLY A 1 409 ? 0.956 6.769 6.068 1.00 97.31 409 GLY A O 1
ATOM 3186 N N . ILE A 1 410 ? -1.012 7.754 6.527 1.00 96.12 410 ILE A N 1
ATOM 3187 C CA . ILE A 1 410 ? -1.299 8.199 5.159 1.00 96.12 410 ILE A CA 1
ATOM 3188 C C . ILE A 1 410 ? -1.506 9.713 5.151 1.00 96.12 410 ILE A C 1
ATOM 3190 O O . ILE A 1 410 ? -2.397 10.240 5.820 1.00 96.12 410 ILE A O 1
ATOM 3194 N N . LYS A 1 411 ? -0.699 10.408 4.349 1.00 93.50 411 LYS A N 1
ATOM 3195 C CA . LYS A 1 411 ? -0.869 11.827 4.047 1.00 93.50 411 LYS A CA 1
ATOM 3196 C C . LYS A 1 411 ? -1.485 11.981 2.663 1.00 93.50 411 LYS A C 1
ATOM 3198 O O . LYS A 1 411 ? -0.919 11.553 1.658 1.00 93.50 411 LYS A O 1
ATOM 3203 N N . VAL A 1 412 ? -2.630 12.641 2.630 1.00 88.69 412 VAL A N 1
ATOM 3204 C CA . VAL A 1 412 ? -3.429 12.886 1.438 1.00 88.69 412 VAL A CA 1
ATOM 3205 C C . VAL A 1 412 ? -3.200 14.318 0.946 1.00 88.69 412 VAL A C 1
ATOM 3207 O O . VAL A 1 412 ? -3.213 15.298 1.699 1.00 88.69 412 VAL A O 1
ATOM 3210 N N . GLY A 1 413 ? -2.921 14.441 -0.342 1.00 83.38 413 GLY A N 1
ATOM 3211 C CA . GLY A 1 413 ? -2.775 15.708 -1.035 1.00 83.38 413 GLY A CA 1
ATOM 3212 C C . GLY A 1 413 ? -4.125 16.357 -1.305 1.00 83.38 413 GLY A C 1
ATOM 3213 O O . GLY A 1 413 ? -5.190 15.766 -1.123 1.00 83.38 413 GLY A O 1
ATOM 3214 N N . LYS A 1 414 ? -4.087 17.598 -1.768 1.00 79.81 414 LYS A N 1
ATOM 3215 C CA . LYS A 1 414 ? -5.269 18.328 -2.209 1.00 79.81 414 LYS A CA 1
ATOM 3216 C C . LYS A 1 414 ? -5.892 17.650 -3.429 1.00 79.81 414 LYS A C 1
ATOM 3218 O O . LYS A 1 414 ? -5.247 17.502 -4.466 1.00 79.81 414 LYS A O 1
ATOM 3223 N N . THR A 1 415 ? -7.176 17.330 -3.337 1.00 72.31 415 THR A N 1
ATOM 3224 C CA . THR A 1 415 ? -7.982 16.806 -4.445 1.00 72.31 415 THR A CA 1
ATOM 3225 C C . THR A 1 415 ? -8.910 17.880 -5.022 1.00 72.31 415 THR A C 1
ATOM 3227 O O . THR A 1 415 ? -9.148 18.933 -4.419 1.00 72.31 415 THR A O 1
ATOM 3230 N N . THR A 1 416 ? -9.411 17.656 -6.236 1.00 74.69 416 THR A N 1
ATOM 3231 C CA . THR A 1 416 ? -10.390 18.531 -6.907 1.00 74.69 416 THR A CA 1
ATOM 3232 C C . THR A 1 416 ? -11.594 17.707 -7.330 1.00 74.69 416 THR A C 1
ATOM 3234 O O . THR A 1 416 ? -11.553 16.486 -7.330 1.00 74.69 416 THR A O 1
ATOM 3237 N N . SER A 1 417 ? -12.658 18.351 -7.808 1.00 73.69 417 SER A N 1
ATOM 3238 C CA . SER A 1 417 ? -13.794 17.641 -8.414 1.00 73.69 417 SER A CA 1
ATOM 3239 C C . SER A 1 417 ? -13.435 16.821 -9.666 1.00 73.69 417 SER A C 1
ATOM 3241 O O . SER A 1 417 ? -14.313 16.213 -10.266 1.00 73.69 417 SER A O 1
ATOM 3243 N N . SER A 1 418 ? -12.183 16.876 -10.125 1.00 73.00 418 SER A N 1
ATOM 3244 C CA . SER A 1 418 ? -11.668 16.138 -11.276 1.00 73.00 418 SER A CA 1
ATOM 3245 C C . SER A 1 418 ? -10.540 15.177 -10.910 1.00 73.00 418 SER A C 1
ATOM 3247 O O . SER A 1 418 ? -9.962 14.606 -11.826 1.00 73.00 418 SER A O 1
ATOM 3249 N N . SER A 1 419 ? -10.184 15.052 -9.625 1.00 76.25 419 SER A N 1
ATOM 3250 C CA . SER A 1 419 ? -9.174 14.100 -9.174 1.00 76.25 419 SER A CA 1
ATOM 3251 C C . SER A 1 419 ? -9.488 13.572 -7.775 1.00 76.25 419 SER A C 1
ATOM 3253 O O . SER A 1 419 ? -9.698 14.365 -6.856 1.00 76.25 419 SER A O 1
ATOM 3255 N N . TYR A 1 420 ? -9.533 12.247 -7.627 1.00 82.88 420 TYR A N 1
ATOM 3256 C CA . TYR A 1 420 ? -10.061 11.529 -6.467 1.00 82.88 420 TYR A CA 1
ATOM 3257 C C . TYR A 1 420 ? -9.056 10.511 -5.927 1.00 82.88 420 TYR A C 1
ATOM 3259 O O . TYR A 1 420 ? -8.717 9.551 -6.610 1.00 82.88 420 TYR A O 1
ATOM 3267 N N . GLY A 1 421 ? -8.662 10.654 -4.661 1.00 88.44 421 GLY A N 1
ATOM 3268 C CA . GLY A 1 421 ? -7.983 9.582 -3.935 1.00 88.44 421 GLY A CA 1
ATOM 3269 C C . GLY A 1 421 ? -8.989 8.601 -3.328 1.00 88.44 421 GLY A C 1
ATOM 3270 O O . GLY A 1 421 ? -9.961 9.024 -2.694 1.00 88.44 421 GLY A O 1
ATOM 3271 N N . TYR A 1 422 ? -8.739 7.305 -3.490 1.00 93.06 422 TYR A N 1
ATOM 3272 C CA . TYR A 1 422 ? -9.541 6.211 -2.950 1.00 93.06 422 TYR A CA 1
ATOM 3273 C C . TYR A 1 422 ? -8.723 5.413 -1.934 1.00 93.06 422 TYR A C 1
ATOM 3275 O O . TYR A 1 422 ? -7.676 4.861 -2.269 1.00 93.06 422 TYR A O 1
ATOM 3283 N N . TYR A 1 423 ? -9.207 5.351 -0.696 1.00 96.00 423 TYR A N 1
ATOM 3284 C CA . TYR A 1 423 ? -8.507 4.739 0.433 1.00 96.00 423 TYR A CA 1
ATOM 3285 C C . TYR A 1 423 ? -9.412 3.682 1.051 1.00 96.00 423 TYR A C 1
ATOM 3287 O O . TYR A 1 423 ? -10.364 4.030 1.754 1.00 96.00 423 TYR A O 1
ATOM 3295 N N . TYR A 1 424 ? -9.173 2.408 0.751 1.00 98.38 424 TYR A N 1
ATOM 3296 C CA . TYR A 1 424 ? -10.101 1.326 1.081 1.00 98.38 424 TYR A CA 1
ATOM 3297 C C . TYR A 1 424 ? -9.466 0.244 1.930 1.00 98.38 424 TYR A C 1
ATOM 3299 O O . TYR A 1 424 ? -8.362 -0.174 1.6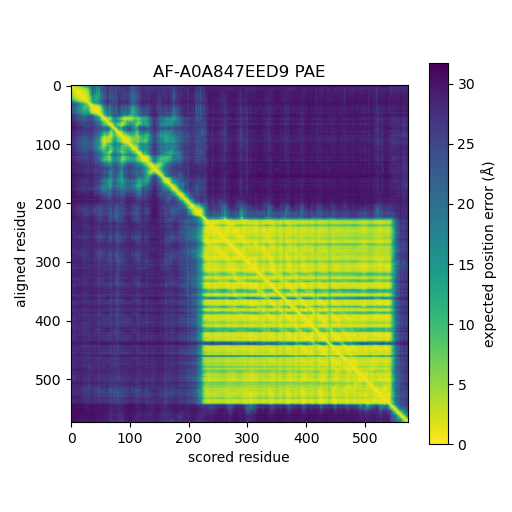25 1.00 98.38 424 TYR A O 1
ATOM 3307 N N . ASN A 1 425 ? -10.161 -0.260 2.948 1.00 98.69 425 ASN A N 1
ATOM 3308 C CA . ASN A 1 425 ? -9.707 -1.466 3.643 1.00 98.69 425 ASN A CA 1
ATOM 3309 C C . ASN A 1 425 ? -8.248 -1.367 4.132 1.00 98.69 425 ASN A C 1
ATOM 3311 O O . ASN A 1 425 ? -7.466 -2.289 3.977 1.00 98.69 425 ASN A O 1
ATOM 3315 N N . ASN A 1 426 ? -7.825 -0.220 4.663 1.00 98.81 426 ASN A N 1
ATOM 3316 C CA . ASN A 1 426 ? -6.494 -0.081 5.258 1.00 98.81 426 ASN A CA 1
ATOM 3317 C C . ASN A 1 426 ? -6.580 -0.199 6.784 1.00 98.81 426 ASN A C 1
ATOM 3319 O O . ASN A 1 426 ? -7.563 0.237 7.388 1.00 98.81 426 ASN A O 1
ATOM 3323 N N . THR A 1 427 ? -5.520 -0.719 7.399 1.00 98.75 427 THR A N 1
ATOM 3324 C CA . THR A 1 427 ? -5.329 -0.759 8.853 1.00 98.75 427 THR A CA 1
ATOM 3325 C C . THR A 1 427 ? -4.176 0.170 9.232 1.00 98.75 427 THR A C 1
ATOM 3327 O O . THR A 1 427 ? -3.024 -0.066 8.868 1.00 98.75 427 THR A O 1
ATOM 3330 N N . LEU A 1 428 ? -4.473 1.241 9.970 1.00 98.69 428 LEU A N 1
ATOM 3331 C CA . LEU A 1 428 ? -3.505 2.245 10.408 1.00 98.69 428 LEU A CA 1
ATOM 3332 C C . LEU A 1 428 ? -3.366 2.223 11.930 1.00 98.69 428 LEU A C 1
ATOM 3334 O O . LEU A 1 428 ? -4.351 2.401 12.645 1.00 98.69 428 LEU A O 1
ATOM 3338 N N . TYR A 1 429 ? -2.142 2.043 12.429 1.00 98.12 429 TYR A N 1
ATOM 3339 C CA . TYR A 1 429 ? -1.899 1.846 13.859 1.00 98.12 429 TYR A CA 1
ATOM 3340 C C . TYR A 1 429 ? -0.692 2.625 14.389 1.00 98.12 429 TYR A C 1
ATOM 3342 O O . TYR A 1 429 ? 0.401 2.545 13.833 1.00 98.12 429 TYR A O 1
ATOM 3350 N N . ASN A 1 430 ? -0.834 3.292 15.539 1.00 97.06 430 ASN A N 1
ATOM 3351 C CA . ASN A 1 430 ? 0.295 3.911 16.256 1.00 97.06 430 ASN A CA 1
ATOM 3352 C C . ASN A 1 430 ? 1.133 4.861 15.381 1.00 97.06 430 ASN A C 1
ATOM 3354 O O . ASN A 1 430 ? 2.366 4.865 15.423 1.00 97.06 430 ASN A O 1
ATOM 3358 N N . ASN A 1 431 ? 0.453 5.661 14.569 1.00 97.56 431 ASN A N 1
ATOM 3359 C CA . ASN A 1 431 ? 1.039 6.794 13.866 1.00 97.56 431 ASN A CA 1
ATOM 3360 C C . ASN A 1 431 ? 0.791 8.076 14.681 1.00 97.56 431 ASN A C 1
ATOM 3362 O O . ASN A 1 431 ? 0.097 8.045 15.701 1.00 97.56 431 ASN A O 1
ATOM 3366 N N . TYR A 1 432 ? 1.364 9.217 14.290 1.00 96.56 432 TYR A N 1
ATOM 3367 C CA . TYR A 1 432 ? 0.994 10.475 14.947 1.00 96.56 432 TYR A CA 1
ATOM 3368 C C . TYR A 1 432 ? -0.404 10.917 14.494 1.00 96.56 432 TYR A C 1
ATOM 3370 O O . TYR A 1 432 ? -1.306 11.034 15.321 1.00 96.56 432 TYR A O 1
ATOM 3378 N N . TYR A 1 433 ? -0.597 11.052 13.183 1.00 96.56 433 TYR A N 1
ATOM 3379 C CA . TYR A 1 433 ? -1.904 11.038 12.524 1.00 96.56 433 TYR A CA 1
ATOM 3380 C C . TYR A 1 433 ? -2.110 9.691 11.836 1.00 96.56 433 TYR A C 1
ATOM 3382 O O . TYR A 1 433 ? -1.187 9.203 11.182 1.00 96.56 433 TYR A O 1
ATOM 3390 N N . GLY A 1 434 ? -3.310 9.120 11.915 1.00 97.31 434 GLY A N 1
ATOM 3391 C CA . GLY A 1 434 ? -3.654 7.947 11.113 1.00 97.31 434 GLY A CA 1
ATOM 3392 C C . GLY A 1 434 ? -3.711 8.298 9.628 1.00 97.31 434 GLY A C 1
ATOM 3393 O O . GLY A 1 434 ? -2.763 8.047 8.878 1.00 97.31 434 GLY A O 1
ATOM 3394 N N . MET A 1 435 ? -4.810 8.926 9.215 1.00 94.69 435 MET A N 1
ATOM 3395 C CA . MET A 1 435 ? -5.032 9.390 7.847 1.00 94.69 435 MET A CA 1
ATOM 3396 C C . MET A 1 435 ? -5.414 10.872 7.858 1.00 94.69 435 MET A C 1
ATOM 3398 O O . MET A 1 435 ? -6.389 11.255 8.494 1.00 94.69 435 MET A O 1
ATOM 3402 N N . ALA A 1 436 ? -4.660 11.721 7.166 1.00 90.31 436 ALA A N 1
ATOM 3403 C CA . ALA A 1 436 ? -4.909 13.163 7.148 1.00 90.31 436 ALA A CA 1
ATOM 3404 C C . ALA A 1 436 ? -4.708 13.735 5.754 1.00 90.31 436 ALA A C 1
ATOM 3406 O O . ALA A 1 436 ? -3.819 13.276 5.036 1.00 90.31 436 ALA A O 1
ATOM 3407 N N . ALA A 1 437 ? -5.443 14.788 5.398 1.00 76.50 437 ALA A N 1
ATOM 3408 C CA . ALA A 1 437 ? -5.151 15.572 4.201 1.00 76.50 437 ALA A CA 1
ATOM 3409 C C . ALA A 1 437 ? -4.577 16.954 4.504 1.00 76.50 437 ALA A C 1
ATOM 3411 O O . ALA A 1 437 ? -4.949 17.645 5.446 1.00 76.50 437 ALA A O 1
ATOM 3412 N N . SER A 1 438 ? -3.638 17.359 3.657 1.00 66.56 438 SER A N 1
ATOM 3413 C CA . SER A 1 438 ? -2.824 18.548 3.887 1.00 66.56 438 SER A CA 1
ATOM 3414 C C . SER A 1 438 ? -3.484 19.868 3.481 1.00 66.56 438 SER A C 1
ATOM 3416 O O . SER A 1 438 ? -3.007 20.897 3.943 1.00 66.56 438 SER A O 1
ATOM 3418 N N . ASN A 1 439 ? -4.562 19.881 2.676 1.00 63.22 439 ASN A N 1
ATOM 3419 C CA . ASN A 1 439 ? -5.331 21.090 2.344 1.00 63.22 439 ASN A CA 1
ATOM 3420 C C . ASN A 1 439 ? -6.738 20.788 1.788 1.00 63.22 439 ASN A C 1
ATOM 3422 O O . ASN A 1 439 ? -6.963 19.808 1.085 1.00 63.22 439 ASN A O 1
ATOM 3426 N N . ILE A 1 440 ? -7.655 21.709 2.091 1.00 57.38 440 ILE A N 1
ATOM 3427 C CA . ILE A 1 440 ? -9.120 21.632 2.003 1.00 57.38 440 ILE A CA 1
ATOM 3428 C C . ILE A 1 440 ? -9.612 21.351 0.572 1.00 57.38 440 ILE A C 1
ATOM 3430 O O . ILE A 1 440 ? -9.519 22.197 -0.323 1.00 57.38 440 ILE A O 1
ATOM 3434 N N . GLY A 1 441 ? -10.185 20.164 0.391 1.00 61.47 441 GLY A N 1
ATOM 3435 C CA . GLY A 1 441 ? -10.922 19.732 -0.791 1.00 61.47 441 GLY A CA 1
ATOM 3436 C C . GLY A 1 441 ? -11.548 18.368 -0.512 1.00 61.47 441 GLY A C 1
ATOM 3437 O O . GLY A 1 441 ? -10.864 17.357 -0.601 1.00 61.47 441 GLY A O 1
ATOM 3438 N N . ALA A 1 442 ? -12.830 18.343 -0.143 1.00 68.69 442 ALA A N 1
ATOM 3439 C CA . ALA A 1 442 ? -13.564 17.152 0.298 1.00 68.69 442 ALA A CA 1
ATOM 3440 C C . ALA A 1 442 ? -13.904 16.178 -0.851 1.00 68.69 442 ALA A C 1
ATOM 3442 O O . ALA A 1 442 ? -15.076 15.903 -1.111 1.00 68.69 442 ALA A O 1
ATOM 3443 N N . TYR A 1 443 ? -12.902 15.690 -1.588 1.00 85.38 443 TYR A N 1
ATOM 3444 C CA . TYR A 1 443 ? -13.118 14.781 -2.722 1.00 85.38 443 TYR A CA 1
ATOM 3445 C C . TYR A 1 443 ? -12.542 13.384 -2.494 1.00 85.38 443 TYR A C 1
ATOM 3447 O O . TYR A 1 443 ? -13.092 12.427 -3.029 1.00 85.38 443 TYR A O 1
ATOM 3455 N N . SER A 1 444 ? -11.518 13.233 -1.652 1.00 88.44 444 SER A N 1
ATOM 3456 C CA . SER A 1 444 ? -10.980 11.918 -1.290 1.00 88.44 444 SER A CA 1
ATOM 3457 C C . SER A 1 444 ? -12.018 11.063 -0.561 1.00 88.44 444 SER A C 1
ATOM 3459 O O . SER A 1 444 ? -12.771 11.569 0.275 1.00 88.44 444 SER A O 1
ATOM 3461 N N . ILE A 1 445 ? -12.061 9.770 -0.882 1.00 91.88 445 ILE A N 1
ATOM 3462 C CA . ILE A 1 445 ? -13.042 8.818 -0.356 1.00 91.88 445 ILE A CA 1
ATOM 3463 C C . ILE A 1 445 ? -12.319 7.761 0.472 1.00 91.88 445 ILE A C 1
ATOM 3465 O O . ILE A 1 445 ? -11.513 7.000 -0.062 1.00 91.88 445 ILE A O 1
ATOM 3469 N N . ALA A 1 446 ? -12.663 7.682 1.754 1.00 94.94 446 ALA A N 1
ATOM 3470 C CA . ALA A 1 446 ? -12.230 6.616 2.645 1.00 94.94 446 ALA A CA 1
ATOM 3471 C C . ALA A 1 446 ? -13.388 5.639 2.879 1.00 94.94 446 ALA A C 1
ATOM 3473 O O . ALA A 1 446 ? -14.476 6.062 3.277 1.00 94.94 446 ALA A O 1
ATOM 3474 N N . LYS A 1 447 ? -13.183 4.340 2.649 1.00 97.56 447 LYS A N 1
ATOM 3475 C CA . LYS A 1 447 ? -14.166 3.308 3.007 1.00 97.56 447 LYS A CA 1
ATOM 3476 C C . LYS A 1 447 ? -13.535 2.110 3.685 1.00 97.56 447 LYS A C 1
ATOM 3478 O O . LYS A 1 447 ? -12.432 1.719 3.322 1.00 97.56 447 LYS A O 1
ATOM 3483 N N . ASN A 1 448 ? -14.260 1.499 4.615 1.00 98.31 448 ASN A N 1
ATOM 3484 C CA . ASN A 1 448 ? -13.853 0.251 5.260 1.00 98.31 448 ASN A CA 1
ATOM 3485 C C . ASN A 1 448 ? -12.460 0.309 5.917 1.00 98.31 448 ASN A C 1
ATOM 3487 O O . ASN A 1 448 ? -11.806 -0.719 6.030 1.00 98.31 448 ASN A O 1
ATOM 3491 N N . ASN A 1 449 ? -11.955 1.477 6.324 1.00 98.50 449 ASN A N 1
ATOM 3492 C CA . ASN A 1 449 ? -10.642 1.569 6.972 1.00 98.50 449 ASN A CA 1
ATOM 3493 C C . ASN A 1 449 ? -10.767 1.453 8.494 1.00 98.50 449 ASN A C 1
ATOM 3495 O O . ASN A 1 449 ? -11.747 1.919 9.079 1.00 98.50 449 ASN A O 1
ATOM 3499 N N . ILE A 1 450 ? -9.730 0.918 9.138 1.00 98.19 450 ILE A N 1
ATOM 3500 C CA . ILE A 1 450 ? -9.525 1.016 10.585 1.00 98.19 450 ILE A CA 1
ATOM 3501 C C . ILE A 1 450 ? -8.317 1.916 10.828 1.00 98.19 450 ILE A C 1
ATOM 3503 O O . ILE A 1 450 ? -7.226 1.645 10.336 1.00 98.19 450 ILE A O 1
ATOM 3507 N N . SER A 1 451 ? -8.490 2.964 11.624 1.00 98.19 451 SER A N 1
ATOM 3508 C CA . SER A 1 451 ? -7.395 3.816 12.087 1.00 98.19 451 SER A CA 1
ATOM 3509 C C . SER A 1 451 ? -7.487 3.927 13.599 1.00 98.19 451 SER A C 1
ATOM 3511 O O . SER A 1 451 ? -8.536 4.300 14.111 1.00 98.19 451 SER A O 1
ATOM 3513 N N . PHE A 1 452 ? -6.451 3.522 14.331 1.00 97.88 452 PHE A N 1
ATOM 3514 C CA . PHE A 1 452 ? -6.553 3.418 15.783 1.00 97.88 452 PHE A CA 1
ATOM 3515 C C . PHE A 1 452 ? -5.230 3.592 16.515 1.00 97.88 452 PHE A C 1
ATOM 3517 O O . PHE A 1 452 ? -4.142 3.343 15.987 1.00 97.88 452 PHE A O 1
ATOM 3524 N N . ASN A 1 453 ? -5.340 3.964 17.794 1.00 96.94 453 ASN A N 1
ATOM 3525 C CA . ASN A 1 453 ? -4.203 4.161 18.687 1.00 96.94 453 ASN A CA 1
ATOM 3526 C C . ASN A 1 453 ? -3.172 5.150 18.112 1.00 96.94 453 ASN A C 1
ATOM 3528 O O . ASN A 1 453 ? -1.972 5.000 18.344 1.00 96.94 453 ASN A O 1
ATOM 3532 N N . ASN A 1 454 ? -3.624 6.129 17.324 1.00 97.25 454 ASN A N 1
ATOM 3533 C CA . ASN A 1 454 ? -2.767 7.194 16.824 1.00 97.25 454 ASN A CA 1
ATOM 3534 C C . ASN A 1 454 ? -2.584 8.274 17.902 1.00 97.25 454 ASN A C 1
ATOM 3536 O O . ASN A 1 454 ? -3.405 8.429 18.803 1.00 97.25 454 ASN A O 1
ATOM 3540 N N . THR A 1 455 ? -1.469 9.005 17.849 1.00 96.56 455 THR A N 1
ATOM 3541 C CA . THR A 1 455 ? -1.079 9.927 18.932 1.00 96.56 455 THR A CA 1
ATOM 3542 C C . THR A 1 455 ? -1.988 11.150 19.018 1.00 96.56 455 THR A C 1
ATOM 3544 O O . THR A 1 455 ? -2.261 11.620 20.121 1.00 96.56 455 THR A O 1
ATOM 3547 N N . ASN A 1 456 ? -2.404 11.697 17.875 1.00 95.94 456 ASN A N 1
ATOM 3548 C CA . ASN A 1 456 ? -3.239 12.892 17.822 1.00 95.94 456 ASN A CA 1
ATOM 3549 C C . ASN A 1 456 ? -4.678 12.572 17.417 1.00 95.94 456 ASN A C 1
ATOM 3551 O O . ASN A 1 456 ? -5.599 12.842 18.180 1.00 95.94 456 ASN A O 1
ATOM 3555 N N . ILE A 1 457 ? -4.862 12.028 16.215 1.00 95.94 457 ILE A N 1
ATOM 3556 C CA . ILE A 1 457 ? -6.186 11.808 15.627 1.00 95.94 457 ILE A CA 1
ATOM 3557 C C . ILE A 1 457 ? -6.129 10.690 14.581 1.00 95.94 457 ILE A C 1
ATOM 3559 O O . ILE A 1 457 ? -5.138 10.550 13.849 1.00 95.94 457 ILE A O 1
ATOM 3563 N N . ASP A 1 458 ? -7.190 9.891 14.525 1.00 97.38 458 ASP A N 1
ATOM 3564 C CA . ASP A 1 458 ? -7.300 8.751 13.617 1.00 97.38 458 ASP A CA 1
ATOM 3565 C C . ASP A 1 458 ? -7.605 9.183 12.176 1.00 97.38 458 ASP A C 1
ATOM 3567 O O . ASP A 1 458 ? -6.959 8.678 11.249 1.00 97.38 458 ASP A O 1
ATOM 3571 N N . TYR A 1 459 ? -8.517 10.143 11.990 1.00 95.19 459 TYR A N 1
ATOM 3572 C CA . TYR A 1 459 ? -8.785 10.789 10.704 1.00 95.19 459 TYR A CA 1
ATOM 3573 C C . TYR A 1 459 ? -8.836 12.308 10.858 1.00 95.19 459 TYR A C 1
ATOM 3575 O O . TYR A 1 459 ? -9.687 12.850 11.558 1.00 95.19 459 TYR A O 1
ATOM 3583 N N . ASP A 1 460 ? -7.941 13.004 10.167 1.00 88.75 460 ASP A N 1
ATOM 3584 C CA . ASP A 1 460 ? -7.899 14.463 10.160 1.00 88.75 460 ASP A CA 1
ATOM 3585 C C . ASP A 1 460 ? -8.471 15.004 8.841 1.00 88.75 460 ASP A C 1
ATOM 3587 O O . ASP A 1 460 ? -8.121 14.512 7.765 1.00 88.75 460 ASP A O 1
ATOM 3591 N N . ILE A 1 461 ? -9.287 16.058 8.954 1.00 73.69 461 ILE A N 1
ATOM 3592 C CA . ILE A 1 461 ? -9.889 16.907 7.902 1.00 73.69 461 ILE A CA 1
ATOM 3593 C C . ILE A 1 461 ? -11.188 16.455 7.182 1.00 73.69 461 ILE A C 1
ATOM 3595 O O . ILE A 1 461 ? -11.765 15.412 7.468 1.00 73.69 461 ILE A O 1
ATOM 3599 N N . ASP A 1 462 ? -11.655 17.296 6.238 1.00 79.94 462 ASP A N 1
ATOM 3600 C CA . ASP A 1 462 ? -12.857 17.109 5.412 1.00 79.94 462 ASP A CA 1
ATOM 3601 C C . ASP A 1 462 ? -12.672 16.024 4.338 1.00 79.94 462 ASP A C 1
ATOM 3603 O O . ASP A 1 462 ? -12.036 16.232 3.300 1.00 79.94 462 ASP A O 1
ATOM 3607 N N . TRP A 1 463 ? -13.309 14.882 4.561 1.00 88.25 463 TRP A N 1
ATOM 3608 C CA . TRP A 1 463 ? -13.444 13.815 3.576 1.00 88.25 463 TRP A CA 1
ATOM 3609 C C . TRP A 1 463 ? -14.665 14.026 2.690 1.00 88.25 463 TRP A C 1
ATOM 3611 O O . TRP A 1 463 ? -15.620 14.713 3.059 1.00 88.25 463 TRP A O 1
ATOM 3621 N N . SER A 1 464 ? -14.673 13.386 1.521 1.00 89.88 464 SER A N 1
ATOM 3622 C CA . SER A 1 464 ? -15.891 13.293 0.721 1.00 89.88 464 SER A CA 1
ATOM 3623 C C . SER A 1 464 ? -17.025 12.696 1.548 1.00 89.88 464 SER A C 1
ATOM 3625 O O . SER A 1 464 ? -16.830 11.706 2.255 1.00 89.88 464 SER A O 1
ATOM 3627 N N . ALA A 1 465 ? -18.236 13.229 1.373 1.00 90.25 465 ALA A N 1
ATOM 3628 C CA . ALA A 1 465 ? -19.461 12.672 1.951 1.00 90.25 465 ALA A CA 1
ATOM 3629 C C . ALA A 1 465 ? -19.780 11.252 1.438 1.00 90.25 465 ALA A C 1
ATOM 3631 O O . ALA A 1 465 ? -20.670 10.599 1.966 1.00 90.25 465 ALA A O 1
ATOM 3632 N N . SER A 1 466 ? -19.076 10.785 0.398 1.00 91.88 466 SER A N 1
ATOM 3633 C CA . SER A 1 466 ? -19.137 9.396 -0.081 1.00 91.88 466 SER A CA 1
ATOM 3634 C C . SER A 1 466 ? -18.240 8.434 0.707 1.00 91.88 466 SER A C 1
ATOM 3636 O O . SER A 1 466 ? -18.246 7.236 0.417 1.00 91.88 466 SER A O 1
ATOM 3638 N N . SER A 1 467 ? -17.440 8.938 1.650 1.00 94.12 467 SER A N 1
ATOM 3639 C CA . SER A 1 467 ? -16.735 8.100 2.622 1.00 94.12 467 SER A CA 1
ATOM 3640 C C . SER A 1 467 ? -17.751 7.394 3.511 1.00 94.12 467 SER A C 1
ATOM 3642 O O . SER A 1 467 ? -18.790 7.969 3.836 1.00 94.12 467 SER A O 1
ATOM 3644 N N . ASP A 1 468 ? -17.481 6.148 3.885 1.00 96.25 468 ASP A N 1
ATOM 3645 C CA . ASP A 1 468 ? -18.421 5.362 4.682 1.00 96.25 468 ASP A CA 1
ATOM 3646 C C . ASP A 1 468 ? -17.747 4.175 5.371 1.00 96.25 468 ASP A C 1
ATOM 3648 O O . ASP A 1 468 ? -16.737 3.666 4.893 1.00 96.25 468 ASP A O 1
ATOM 3652 N N . ARG A 1 469 ? -18.333 3.700 6.471 1.00 96.94 469 ARG A N 1
ATOM 3653 C CA . ARG A 1 469 ? -17.947 2.467 7.182 1.00 96.94 469 ARG A CA 1
ATOM 3654 C C . ARG A 1 469 ? -16.487 2.443 7.618 1.00 96.94 469 ARG A C 1
ATOM 3656 O O . ARG A 1 469 ? -15.814 1.425 7.518 1.00 96.94 469 ARG A O 1
ATOM 3663 N N . ASN A 1 470 ? -15.992 3.576 8.103 1.00 97.62 470 ASN A N 1
ATOM 3664 C CA . ASN A 1 470 ? -14.669 3.659 8.712 1.00 97.62 470 ASN A CA 1
ATOM 3665 C C . ASN A 1 470 ? -14.768 3.501 10.234 1.00 97.62 470 ASN A C 1
ATOM 3667 O O . ASN A 1 470 ? -15.771 3.866 10.858 1.00 97.62 470 ASN A O 1
ATOM 3671 N N . VAL A 1 471 ? -13.704 2.963 10.819 1.00 98.06 471 VAL A N 1
ATOM 3672 C CA . VAL A 1 471 ? -13.560 2.712 12.252 1.00 98.06 471 VAL A CA 1
ATOM 3673 C C . VAL A 1 471 ? -12.431 3.575 12.805 1.00 98.06 471 VAL A C 1
ATOM 3675 O O . VAL A 1 471 ? -11.341 3.619 12.224 1.00 98.06 471 VAL A O 1
ATOM 3678 N N . SER A 1 472 ? -12.694 4.230 13.938 1.00 97.69 472 SER A N 1
ATOM 3679 C CA . SER A 1 472 ? -11.704 4.954 14.738 1.00 97.69 472 SER A CA 1
ATOM 3680 C C . SER A 1 472 ? -11.719 4.546 16.212 1.00 97.69 472 SER A C 1
ATOM 3682 O O . SER A 1 472 ? -12.752 4.176 16.781 1.00 97.69 472 SER A O 1
ATOM 3684 N N . SER A 1 473 ? -10.561 4.662 16.856 1.00 96.56 473 SER A N 1
ATOM 3685 C CA . SER A 1 473 ? -10.433 4.600 18.314 1.00 96.56 473 SER A CA 1
ATOM 3686 C C . SER A 1 473 ? -10.857 5.880 19.026 1.00 96.56 473 SER A C 1
ATOM 3688 O O . SER A 1 473 ? -11.227 5.842 20.199 1.00 96.56 473 SER A O 1
ATOM 3690 N N . ASP A 1 474 ? -10.860 7.003 18.313 1.00 95.50 474 ASP A N 1
ATOM 3691 C CA . ASP A 1 474 ? -11.369 8.291 18.775 1.00 95.50 474 ASP A CA 1
ATOM 3692 C C . ASP A 1 474 ? -12.723 8.637 18.115 1.00 95.50 474 ASP A C 1
ATOM 3694 O O . ASP A 1 474 ? -13.415 7.758 17.597 1.00 95.50 474 ASP A O 1
ATOM 3698 N N . ALA A 1 475 ? -13.134 9.908 18.159 1.00 95.88 475 ALA A N 1
ATOM 3699 C CA . ALA A 1 475 ? -14.407 10.389 17.614 1.00 95.88 475 ALA A CA 1
ATOM 3700 C C . ALA A 1 475 ? -14.360 10.765 16.119 1.00 95.88 475 ALA A C 1
ATOM 3702 O O . ALA A 1 475 ? -15.266 11.453 15.649 1.00 95.88 475 ALA A O 1
ATOM 3703 N N . THR A 1 476 ? -13.299 10.401 15.396 1.00 96.19 476 THR A N 1
ATOM 3704 C CA . THR A 1 476 ? -12.949 11.080 14.139 1.00 96.19 476 THR A CA 1
ATOM 3705 C C . THR A 1 476 ? -13.156 10.254 12.885 1.00 96.19 476 THR A C 1
ATOM 3707 O O . THR A 1 476 ? -12.971 10.791 11.803 1.00 96.19 476 THR A O 1
ATOM 3710 N N . ALA A 1 477 ? -13.621 9.003 12.984 1.00 95.62 477 ALA A N 1
ATOM 3711 C CA . ALA A 1 477 ? -14.033 8.226 11.816 1.00 95.62 477 ALA A CA 1
ATOM 3712 C C . ALA A 1 477 ? -14.950 9.026 10.876 1.00 95.62 477 ALA A C 1
ATOM 3714 O O . ALA A 1 477 ? -15.863 9.737 11.301 1.00 95.62 477 ALA A O 1
ATOM 3715 N N . VAL A 1 478 ? -14.704 8.880 9.575 1.00 93.19 478 VAL A N 1
ATOM 3716 C CA . VAL A 1 478 ? -15.316 9.701 8.524 1.00 93.19 478 VAL A CA 1
ATOM 3717 C C . VAL A 1 478 ? -16.369 8.926 7.739 1.00 93.19 478 VAL A C 1
ATOM 3719 O O . VAL A 1 478 ? -16.187 7.745 7.440 1.00 93.19 478 VAL A O 1
ATOM 3722 N N . GLY A 1 479 ? -17.457 9.601 7.366 1.00 92.44 479 GLY A N 1
ATOM 3723 C CA . GLY A 1 479 ? -18.543 9.031 6.566 1.00 92.44 479 GLY A CA 1
ATOM 3724 C C . GLY A 1 479 ? -19.903 9.004 7.261 1.00 92.44 479 GLY A C 1
ATOM 3725 O O . GLY A 1 479 ? -20.085 9.619 8.311 1.00 92.44 479 GLY A O 1
ATOM 3726 N N . THR A 1 480 ? -20.881 8.330 6.650 1.00 89.12 480 THR A N 1
ATOM 3727 C CA . THR A 1 480 ? -22.271 8.300 7.149 1.00 89.12 480 THR A CA 1
ATOM 3728 C C . THR A 1 480 ? -22.529 7.239 8.216 1.00 89.12 480 THR A C 1
ATOM 3730 O O . THR A 1 480 ? -23.238 7.490 9.189 1.00 89.12 480 THR A O 1
ATOM 3733 N N . THR A 1 481 ? -21.938 6.066 8.044 1.00 95.62 481 THR A N 1
ATOM 3734 C CA . THR A 1 481 ? -21.988 4.911 8.933 1.00 95.62 481 THR A CA 1
ATOM 3735 C C . THR A 1 481 ? -20.583 4.729 9.476 1.00 95.62 481 THR A C 1
ATOM 3737 O O . THR A 1 481 ? -19.686 4.382 8.722 1.00 95.62 481 THR A O 1
ATOM 3740 N N . VAL A 1 482 ? -20.349 4.994 10.757 1.00 96.81 482 VAL A N 1
ATOM 3741 C CA . VAL A 1 482 ? -19.006 4.920 11.352 1.00 96.81 482 VAL A CA 1
ATOM 3742 C C . VAL A 1 482 ? -19.054 4.257 12.720 1.00 96.81 482 VAL A C 1
ATOM 3744 O O . VAL A 1 482 ? -20.075 4.329 13.406 1.00 96.81 482 VAL A O 1
ATOM 3747 N N . ALA A 1 483 ? -17.940 3.655 13.131 1.00 97.00 483 ALA A N 1
ATOM 3748 C CA . ALA A 1 483 ? -17.723 3.250 14.516 1.00 97.00 483 ALA A CA 1
ATOM 3749 C C . ALA A 1 483 ? -16.584 4.081 15.112 1.00 97.00 483 ALA A C 1
ATOM 3751 O O . ALA A 1 483 ? -15.563 4.308 14.469 1.00 97.00 483 ALA A O 1
ATOM 3752 N N . THR A 1 484 ? -16.781 4.561 16.335 1.00 97.06 484 THR A N 1
ATOM 3753 C CA . THR A 1 484 ? -15.878 5.495 17.023 1.00 97.06 484 THR A CA 1
ATOM 3754 C C . THR A 1 484 ? -15.658 5.040 18.463 1.00 97.06 484 THR A C 1
ATOM 3756 O O . THR A 1 484 ? -16.461 4.278 19.007 1.00 97.06 484 THR A O 1
ATOM 3759 N N . GLY A 1 485 ? -14.590 5.514 19.107 1.00 95.25 485 GLY A N 1
ATOM 3760 C CA . GLY A 1 485 ? -14.328 5.230 20.523 1.00 95.25 485 GLY A CA 1
ATOM 3761 C C . GLY A 1 485 ? -13.894 3.790 20.821 1.00 95.25 485 GLY A C 1
ATOM 3762 O O . GLY A 1 485 ? -13.949 3.360 21.978 1.00 95.25 485 GLY A O 1
ATOM 3763 N N . LEU A 1 486 ? -13.499 3.017 19.805 1.00 92.56 486 LEU A N 1
ATOM 3764 C CA . LEU A 1 486 ? -13.133 1.614 19.975 1.00 92.56 486 LEU A CA 1
ATOM 3765 C C . LEU A 1 486 ? -11.714 1.501 20.539 1.00 92.56 486 LEU A C 1
ATOM 3767 O O . LEU A 1 486 ? -10.751 1.744 19.829 1.00 92.56 486 LEU A O 1
ATOM 3771 N N . THR A 1 487 ? -11.575 1.118 21.810 1.00 92.25 487 THR A N 1
ATOM 3772 C CA . THR A 1 487 ? -10.270 1.084 22.511 1.00 92.25 487 THR A CA 1
ATOM 3773 C C . THR A 1 487 ? -9.851 -0.305 23.007 1.00 92.25 487 THR A C 1
ATOM 3775 O O . THR A 1 487 ? -8.699 -0.499 23.395 1.00 92.25 487 THR A O 1
ATOM 3778 N N . SER A 1 488 ? -10.742 -1.300 22.946 1.00 91.81 488 SER A N 1
ATOM 3779 C CA . SER A 1 488 ? -10.478 -2.692 23.347 1.00 91.81 488 SER A CA 1
ATOM 3780 C C . SER A 1 488 ? -9.837 -3.522 22.224 1.00 91.81 488 SER A C 1
ATOM 3782 O O . SER A 1 488 ? -10.369 -4.544 21.814 1.00 91.81 488 SER A O 1
ATOM 3784 N N . TYR A 1 489 ? -8.685 -3.094 21.702 1.00 92.62 489 TYR A N 1
ATOM 3785 C CA . TYR A 1 489 ? -8.093 -3.675 20.481 1.00 92.62 489 TYR A CA 1
ATOM 3786 C C . TYR A 1 489 ? -7.838 -5.191 20.535 1.00 92.62 489 TYR A C 1
ATOM 3788 O O . TYR A 1 489 ? -7.932 -5.864 19.513 1.00 92.62 489 TYR A O 1
ATOM 3796 N N . GLY A 1 490 ? -7.542 -5.735 21.720 1.00 92.62 490 GLY A N 1
ATOM 3797 C CA . GLY A 1 490 ? -7.321 -7.174 21.916 1.00 92.62 490 GLY A CA 1
ATOM 3798 C C . GLY A 1 490 ? -8.564 -8.049 21.704 1.00 92.62 490 GLY A C 1
ATOM 3799 O O . GLY A 1 490 ? -8.416 -9.259 21.521 1.00 92.62 490 GLY A O 1
ATOM 3800 N N . ASP A 1 491 ? -9.757 -7.447 21.697 1.00 93.12 491 ASP A N 1
ATOM 3801 C CA . ASP A 1 491 ? -11.013 -8.128 21.371 1.00 93.12 491 ASP A CA 1
ATOM 3802 C C . ASP A 1 491 ? -11.229 -8.221 19.850 1.00 93.12 491 ASP A C 1
ATOM 3804 O O . ASP A 1 491 ? -11.993 -9.068 19.393 1.00 93.12 491 ASP A O 1
ATOM 3808 N N . TYR A 1 492 ? -10.558 -7.368 19.065 1.00 94.12 492 TYR A N 1
ATOM 3809 C CA . TYR A 1 492 ? -10.750 -7.265 17.614 1.00 94.12 492 TYR A CA 1
ATOM 3810 C C . TYR A 1 492 ? -9.692 -8.016 16.815 1.00 94.12 492 TYR A C 1
ATOM 3812 O O . TYR A 1 492 ? -10.018 -8.608 15.793 1.00 94.12 492 TYR A O 1
ATOM 3820 N N . PHE A 1 493 ? -8.445 -7.990 17.285 1.00 96.75 493 PHE A N 1
ATOM 3821 C CA . PHE A 1 493 ? -7.294 -8.523 16.560 1.00 96.75 493 PHE A CA 1
ATOM 3822 C C . PHE A 1 493 ? -6.667 -9.699 17.285 1.00 96.75 493 PHE A C 1
ATOM 3824 O O . PHE A 1 493 ? -6.648 -9.705 18.520 1.00 96.75 493 PHE A O 1
ATOM 3831 N N . GLU A 1 494 ? -6.098 -10.646 16.543 1.00 96.38 494 GLU A N 1
ATOM 3832 C CA . GLU A 1 494 ? -5.396 -11.802 17.103 1.00 96.38 494 GLU A CA 1
ATOM 3833 C C . GLU A 1 494 ? -4.287 -11.378 18.080 1.00 96.38 494 GLU A C 1
ATOM 3835 O O . GLU A 1 494 ? -4.363 -11.729 19.266 1.00 96.38 494 GLU A O 1
ATOM 3840 N N . ASP A 1 495 ? -3.357 -10.511 17.651 1.00 96.69 495 ASP A N 1
ATOM 3841 C CA . ASP A 1 495 ? -2.289 -9.968 18.504 1.00 96.69 495 ASP A CA 1
ATOM 3842 C C . ASP A 1 495 ? -1.785 -8.575 18.060 1.00 96.69 495 ASP A C 1
ATOM 3844 O O . ASP A 1 495 ? -0.669 -8.378 17.563 1.00 96.69 495 ASP A O 1
ATOM 3848 N N . TYR A 1 496 ? -2.591 -7.542 18.330 1.00 95.50 496 TYR A N 1
ATOM 3849 C CA . TYR A 1 496 ? -2.245 -6.156 17.975 1.00 95.50 496 TYR A CA 1
ATOM 3850 C C . TYR A 1 496 ? -0.948 -5.643 18.641 1.00 95.50 496 TYR A C 1
ATOM 3852 O O . TYR A 1 496 ? -0.322 -4.683 18.162 1.00 95.50 496 TYR A O 1
ATOM 3860 N N . ILE A 1 497 ? -0.533 -6.243 19.767 1.00 95.50 497 ILE A N 1
ATOM 3861 C CA . ILE A 1 497 ? 0.701 -5.869 20.469 1.00 95.50 497 ILE A CA 1
ATOM 3862 C C . ILE A 1 497 ? 1.889 -6.226 19.580 1.00 95.50 497 ILE A C 1
ATOM 3864 O O . ILE A 1 497 ? 2.733 -5.356 19.335 1.00 95.50 497 ILE A O 1
ATOM 3868 N N . ASN A 1 498 ? 1.884 -7.432 19.015 1.00 96.19 498 ASN A N 1
ATOM 3869 C CA . ASN A 1 498 ? 2.896 -7.910 18.076 1.00 96.19 498 ASN A CA 1
ATOM 3870 C C . ASN A 1 498 ? 2.623 -7.531 16.611 1.00 96.19 498 ASN A C 1
ATOM 3872 O O . ASN A 1 498 ? 3.366 -7.952 15.733 1.00 96.19 498 ASN A O 1
ATOM 3876 N N . LYS A 1 499 ? 1.649 -6.639 16.369 1.00 97.44 499 LYS A N 1
ATOM 3877 C CA . LYS A 1 499 ? 1.278 -6.125 15.033 1.00 97.44 499 LYS A CA 1
ATOM 3878 C C . LYS A 1 499 ? 0.666 -7.189 14.127 1.00 97.44 499 LYS A C 1
ATOM 3880 O O . LYS A 1 499 ? 0.707 -7.050 12.911 1.00 97.44 499 LYS A O 1
ATOM 3885 N N . ASP A 1 500 ? 0.079 -8.204 14.741 1.00 97.88 500 ASP A N 1
ATOM 3886 C CA . ASP A 1 500 ? -0.825 -9.120 14.080 1.00 97.88 500 ASP A CA 1
ATOM 3887 C C . ASP A 1 500 ? -2.232 -8.513 14.123 1.00 97.88 500 ASP A C 1
ATOM 3889 O O . ASP A 1 500 ? -2.840 -8.361 15.191 1.00 97.88 500 ASP A O 1
ATOM 3893 N N . PHE A 1 501 ? -2.694 -8.073 12.956 1.00 98.00 501 PHE A N 1
ATOM 3894 C CA . PHE A 1 501 ? -3.981 -7.410 12.786 1.00 98.00 501 PHE A CA 1
ATOM 3895 C C . PHE A 1 501 ? -5.004 -8.286 12.062 1.00 98.00 501 PHE A C 1
ATOM 3897 O O . PHE A 1 501 ? -5.994 -7.736 11.574 1.00 98.00 501 PHE A O 1
ATOM 3904 N N . HIS A 1 502 ? -4.802 -9.608 12.031 1.00 97.75 502 HIS A N 1
ATOM 3905 C CA . HIS A 1 502 ? -5.866 -10.515 11.619 1.00 97.75 502 HIS A CA 1
ATOM 3906 C C . HIS A 1 502 ? -7.050 -10.370 12.573 1.00 97.75 502 HIS A C 1
ATOM 3908 O O . HIS A 1 502 ? -6.885 -10.201 13.792 1.00 97.75 502 HIS A O 1
ATOM 3914 N N . LEU A 1 503 ? -8.254 -10.372 12.019 1.00 97.06 503 LEU A N 1
ATOM 3915 C CA . LEU A 1 503 ? -9.481 -10.157 12.760 1.00 97.06 503 LEU A CA 1
ATOM 3916 C C . LEU A 1 503 ? -9.875 -11.427 13.518 1.00 97.06 503 LEU A C 1
ATOM 3918 O O . LEU A 1 503 ? -9.765 -12.542 13.029 1.00 97.06 503 LEU A O 1
ATOM 3922 N N . LYS A 1 504 ? -10.432 -11.253 14.717 1.00 95.12 504 LYS A N 1
ATOM 3923 C CA . LYS A 1 504 ? -11.007 -12.348 15.524 1.00 95.12 504 LYS A CA 1
ATOM 3924 C C . LYS A 1 504 ? -12.446 -12.706 15.141 1.00 95.12 504 LYS A C 1
ATOM 3926 O O . LYS A 1 504 ? -13.054 -13.607 15.725 1.00 95.12 504 LYS A O 1
ATOM 3931 N N . GLY A 1 505 ? -13.033 -11.954 14.219 1.00 93.75 505 GLY A N 1
ATOM 3932 C CA . GLY A 1 505 ? -14.418 -12.085 13.800 1.00 93.75 505 GLY A CA 1
ATOM 3933 C C . GLY A 1 505 ? -14.776 -11.058 12.736 1.00 93.75 505 GLY A C 1
ATOM 3934 O O . GLY A 1 505 ? -14.007 -10.154 12.435 1.00 93.75 505 GLY A O 1
ATOM 3935 N N . THR A 1 506 ? -15.988 -11.157 12.203 1.00 91.31 506 THR A N 1
ATOM 3936 C CA . THR A 1 506 ? -16.457 -10.205 11.186 1.00 91.31 506 THR A CA 1
ATOM 3937 C C . THR A 1 506 ? -16.625 -8.789 11.749 1.00 91.31 506 THR A C 1
ATOM 3939 O O . THR A 1 506 ? -16.953 -8.609 12.930 1.00 91.31 506 THR A O 1
ATOM 3942 N N . GLY A 1 507 ? -16.517 -7.769 10.900 1.00 80.12 507 GLY A N 1
ATOM 3943 C CA . GLY A 1 507 ? -16.662 -6.363 11.276 1.00 80.12 507 GLY A CA 1
ATOM 3944 C C . GLY A 1 507 ? -17.984 -6.066 11.989 1.00 80.12 507 GLY A C 1
ATOM 3945 O O . GLY A 1 507 ? -18.002 -5.328 12.972 1.00 80.12 507 GLY A O 1
ATOM 3946 N N . LEU A 1 508 ? -19.086 -6.720 11.593 1.00 86.81 508 LEU A N 1
ATOM 3947 C CA . LEU A 1 508 ? -20.379 -6.552 12.269 1.00 86.81 508 LEU A CA 1
ATOM 3948 C C . LEU A 1 508 ? -20.317 -6.978 13.739 1.00 86.81 508 LEU A C 1
ATOM 3950 O O . LEU A 1 508 ? -20.865 -6.295 14.603 1.00 86.81 508 LEU A O 1
ATOM 3954 N N . SER A 1 509 ? -19.652 -8.100 14.019 1.00 87.19 509 SER A N 1
ATOM 3955 C CA . SER A 1 509 ? -19.471 -8.598 15.383 1.00 87.19 509 SER A CA 1
ATOM 3956 C C . SER A 1 509 ? -18.444 -7.802 16.185 1.00 87.19 509 SER A C 1
ATOM 3958 O O . SER A 1 509 ? -18.618 -7.671 17.394 1.00 87.19 509 SER A O 1
ATOM 3960 N N . LEU A 1 510 ? -17.404 -7.266 15.540 1.00 90.12 510 LEU A N 1
ATOM 3961 C CA . LEU A 1 510 ? -16.313 -6.569 16.225 1.00 90.12 510 LEU A CA 1
ATOM 3962 C C . LEU A 1 510 ? -16.599 -5.078 16.444 1.00 90.12 510 LEU A C 1
ATOM 3964 O O . LEU A 1 510 ? -16.346 -4.543 17.519 1.00 90.12 510 LEU A O 1
ATOM 3968 N N . PHE A 1 511 ? -17.153 -4.405 15.439 1.00 92.25 511 PHE A N 1
ATOM 3969 C CA . PHE A 1 511 ? -17.294 -2.946 15.392 1.00 92.25 511 PHE A CA 1
ATOM 3970 C C . PHE A 1 511 ? -18.755 -2.483 15.431 1.00 92.25 511 PHE A C 1
ATOM 3972 O O . PHE A 1 511 ? -19.026 -1.283 15.482 1.00 92.25 511 PHE A O 1
ATOM 3979 N N . GLY A 1 512 ? -19.711 -3.418 15.387 1.00 91.12 512 GLY A N 1
ATOM 3980 C CA . GLY A 1 512 ? -21.143 -3.118 15.320 1.00 91.12 512 GLY A CA 1
ATOM 3981 C C . GLY A 1 512 ? -21.617 -2.632 13.946 1.00 91.12 512 GLY A C 1
ATOM 3982 O O . GLY A 1 512 ? -22.782 -2.260 13.805 1.00 91.12 512 GLY A O 1
ATOM 3983 N N . ILE A 1 513 ? -20.740 -2.642 12.937 1.00 94.50 513 ILE A N 1
ATOM 3984 C CA . ILE A 1 513 ? -21.017 -2.239 11.554 1.00 94.50 513 ILE A CA 1
ATOM 3985 C C . ILE A 1 513 ? -20.318 -3.192 10.572 1.00 94.50 513 ILE A C 1
ATOM 3987 O O . ILE A 1 513 ? -19.196 -3.621 10.815 1.00 94.50 513 ILE A O 1
ATOM 3991 N N . SER A 1 514 ? -20.969 -3.518 9.455 1.00 93.62 514 SER A N 1
ATOM 3992 C CA . SER A 1 514 ? -20.343 -4.236 8.329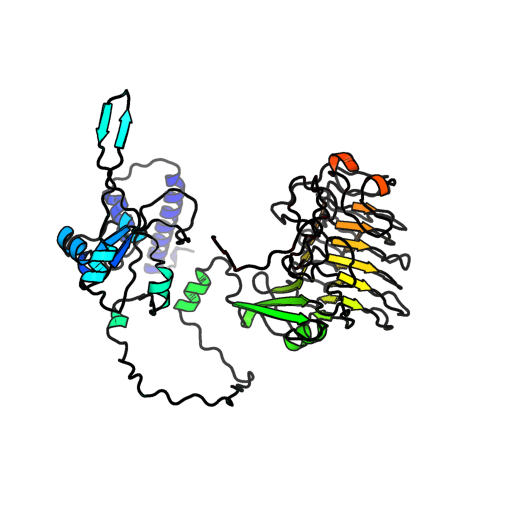 1.00 93.62 514 SER A CA 1
ATOM 3993 C C . SER A 1 514 ? -19.674 -3.256 7.371 1.00 93.62 514 SER A C 1
ATOM 3995 O O . SER A 1 514 ? -20.144 -2.115 7.269 1.00 93.62 514 SER A O 1
ATOM 3997 N N . GLY A 1 515 ? -18.651 -3.705 6.639 1.00 96.19 515 GLY A N 1
ATOM 3998 C CA . GLY A 1 515 ? -18.070 -2.943 5.536 1.00 96.19 515 GLY A CA 1
ATOM 3999 C C . GLY A 1 515 ? -18.964 -2.902 4.290 1.00 96.19 515 GLY A C 1
ATOM 4000 O O . GLY A 1 515 ? -20.032 -3.514 4.223 1.00 96.19 515 GLY A O 1
ATOM 4001 N N . GLU A 1 516 ? -18.565 -2.060 3.342 1.00 95.62 516 GLU A N 1
ATOM 4002 C CA . GLU A 1 516 ? -19.178 -1.886 2.027 1.00 95.62 516 GLU A CA 1
ATOM 4003 C C . GLU A 1 516 ? -18.600 -2.922 1.063 1.00 95.62 516 GLU A C 1
ATOM 4005 O O . GLU A 1 516 ? -17.389 -3.136 1.059 1.00 95.62 516 GLU A O 1
ATOM 4010 N N . ASP A 1 517 ? -19.435 -3.489 0.196 1.00 96.19 517 ASP A N 1
ATOM 4011 C CA . ASP A 1 517 ? -18.970 -4.320 -0.913 1.00 96.19 517 ASP A CA 1
ATOM 4012 C C . ASP A 1 517 ? -18.219 -3.468 -1.951 1.00 96.19 517 ASP A C 1
ATOM 4014 O O . ASP A 1 517 ? -18.796 -2.574 -2.580 1.00 96.19 517 ASP A O 1
ATOM 4018 N N . LEU A 1 518 ? -16.924 -3.742 -2.132 1.00 96.00 518 LEU A N 1
ATOM 4019 C CA . LEU A 1 518 ? -16.065 -3.090 -3.124 1.00 96.00 518 LEU A CA 1
ATOM 4020 C C . LEU A 1 518 ? -15.568 -4.077 -4.195 1.00 96.00 518 LEU A C 1
ATOM 4022 O O . LEU A 1 518 ? -14.536 -3.826 -4.820 1.00 96.00 518 LEU A O 1
ATOM 4026 N N . SER A 1 519 ? -16.312 -5.160 -4.461 1.00 95.81 519 SER A N 1
ATOM 4027 C CA . SER A 1 519 ? -15.947 -6.250 -5.395 1.00 95.81 519 SER A CA 1
ATOM 4028 C C . SER A 1 519 ? -15.698 -5.789 -6.829 1.00 95.81 519 SER A C 1
ATOM 4030 O O . SER A 1 519 ? -14.992 -6.444 -7.592 1.00 95.81 519 SER A O 1
ATOM 4032 N N . GLY A 1 520 ? -16.235 -4.625 -7.206 1.00 92.75 520 GLY A N 1
ATOM 4033 C CA . GLY A 1 520 ? -15.921 -3.965 -8.475 1.00 92.75 520 GLY A CA 1
ATOM 4034 C C . GLY A 1 520 ? -14.505 -3.373 -8.553 1.00 92.75 520 GLY A C 1
ATOM 4035 O O . GLY A 1 520 ? -14.124 -2.895 -9.619 1.00 92.75 520 GLY A O 1
ATOM 4036 N N . THR A 1 521 ? -13.748 -3.372 -7.450 1.00 94.12 521 THR A N 1
ATOM 4037 C CA . THR A 1 521 ? -12.412 -2.762 -7.334 1.00 94.12 521 THR A CA 1
ATOM 4038 C C . THR A 1 521 ? -11.329 -3.799 -7.026 1.00 94.12 521 THR A C 1
ATOM 4040 O O . THR A 1 521 ? -10.304 -3.816 -7.703 1.00 94.12 521 THR A O 1
ATOM 4043 N N . PHE A 1 522 ? -11.546 -4.654 -6.025 1.00 96.50 522 PHE A N 1
ATOM 4044 C CA . PHE A 1 522 ? -10.646 -5.742 -5.614 1.00 96.50 522 PHE A CA 1
ATOM 4045 C C . PHE A 1 522 ? -11.466 -6.876 -4.983 1.00 96.50 522 PHE A C 1
ATOM 4047 O O . PHE A 1 522 ? -12.670 -6.716 -4.807 1.00 96.50 522 PHE A O 1
ATOM 4054 N N . THR A 1 523 ? -10.863 -8.032 -4.695 1.00 97.00 523 THR A N 1
ATOM 4055 C CA . THR A 1 523 ? -11.606 -9.219 -4.211 1.00 97.00 523 THR A CA 1
ATOM 4056 C C . THR A 1 523 ? -10.921 -9.980 -3.085 1.00 97.00 523 THR A C 1
ATOM 4058 O O . THR A 1 523 ? -11.528 -10.877 -2.513 1.00 97.00 523 THR A O 1
ATOM 4061 N N . ASP A 1 524 ? -9.673 -9.655 -2.790 1.00 96.44 524 ASP A N 1
ATOM 4062 C CA . ASP A 1 524 ? -8.836 -10.260 -1.763 1.00 96.44 524 ASP A CA 1
ATOM 4063 C C . ASP A 1 524 ? -8.522 -9.253 -0.646 1.00 96.44 524 ASP A C 1
ATOM 4065 O O . ASP A 1 524 ? -8.917 -8.081 -0.706 1.00 96.44 524 ASP A O 1
ATOM 4069 N N . ASP A 1 525 ? -7.882 -9.715 0.416 1.00 97.94 525 ASP A N 1
ATOM 4070 C CA . ASP A 1 525 ? -7.376 -8.928 1.535 1.00 97.94 525 ASP A CA 1
ATOM 4071 C C . ASP A 1 525 ? -5.831 -8.938 1.568 1.00 97.94 525 ASP A C 1
ATOM 4073 O O . ASP A 1 525 ? -5.194 -9.360 0.605 1.00 97.94 525 ASP A O 1
ATOM 4077 N N . VAL A 1 526 ? -5.216 -8.419 2.639 1.00 98.00 526 VAL A N 1
ATOM 4078 C CA . VAL A 1 526 ? -3.764 -8.175 2.752 1.00 98.00 526 VAL A CA 1
ATOM 4079 C C . VAL A 1 526 ? -2.868 -9.393 2.478 1.00 98.00 526 VAL A C 1
ATOM 4081 O O . VAL A 1 526 ? -1.790 -9.223 1.887 1.00 98.00 526 VAL A O 1
ATOM 4084 N N . ASP A 1 527 ? -3.284 -10.594 2.862 1.00 95.19 527 ASP A N 1
ATOM 4085 C CA . ASP A 1 527 ? -2.529 -11.840 2.683 1.00 95.19 527 ASP A CA 1
ATOM 4086 C C . ASP A 1 527 ? -3.066 -12.720 1.545 1.00 95.19 527 ASP A C 1
ATOM 4088 O O . ASP A 1 527 ? -2.337 -13.581 1.050 1.00 95.19 527 ASP A O 1
ATOM 4092 N N . GLY A 1 528 ? -4.239 -12.390 1.002 1.00 94.44 528 GLY A N 1
ATOM 4093 C CA . GLY A 1 528 ? -4.781 -12.992 -0.212 1.00 94.44 528 GLY A CA 1
ATOM 4094 C C . GLY A 1 528 ? -6.058 -13.793 0.016 1.00 94.44 528 GLY A C 1
ATOM 4095 O O . GLY A 1 528 ? -6.551 -14.418 -0.933 1.00 94.44 528 GLY A O 1
ATOM 4096 N N . ASP A 1 529 ? -6.614 -13.768 1.224 1.00 94.81 529 ASP A N 1
ATOM 4097 C CA . ASP A 1 529 ? -7.910 -14.348 1.517 1.00 94.81 529 ASP A CA 1
ATOM 4098 C C . ASP A 1 529 ? -9.034 -13.612 0.776 1.00 94.81 529 ASP A C 1
ATOM 4100 O O . ASP A 1 529 ? -9.053 -12.395 0.580 1.00 94.81 529 ASP A O 1
ATOM 4104 N N . THR A 1 530 ? -10.001 -14.386 0.280 1.00 95.25 530 THR A N 1
ATOM 4105 C CA . THR A 1 530 ? -11.105 -13.840 -0.519 1.00 95.25 530 THR A CA 1
ATOM 4106 C C . THR A 1 530 ? -12.096 -13.093 0.363 1.00 95.25 530 THR A C 1
ATOM 4108 O O . THR A 1 530 ? -12.699 -13.677 1.264 1.00 95.25 530 THR A O 1
ATOM 4111 N N . ARG A 1 531 ? -12.389 -11.840 0.007 1.00 94.56 531 ARG A N 1
ATOM 4112 C CA . ARG A 1 531 ? -13.395 -11.022 0.685 1.00 94.56 531 ARG A CA 1
ATOM 4113 C C . ARG A 1 531 ? -14.806 -11.492 0.378 1.00 94.56 531 ARG A C 1
ATOM 4115 O O . ARG A 1 531 ? -15.242 -11.508 -0.774 1.00 94.56 531 ARG A O 1
ATOM 4122 N N . SER A 1 532 ? -15.539 -11.847 1.427 1.00 90.81 532 SER A N 1
ATOM 4123 C CA . SER A 1 532 ? -16.905 -12.367 1.336 1.00 90.81 532 SER A CA 1
ATOM 4124 C C . SER A 1 532 ? -17.886 -11.610 2.233 1.00 90.81 532 SER A C 1
ATOM 4126 O O . SER A 1 532 ? -19.008 -11.323 1.811 1.00 90.81 532 SER A O 1
ATOM 4128 N N . ALA A 1 533 ? -17.461 -11.248 3.440 1.00 91.00 533 ALA A N 1
ATOM 4129 C CA . ALA A 1 533 ? -18.168 -10.409 4.393 1.00 91.00 533 ALA A CA 1
ATOM 4130 C C . ALA A 1 533 ? -17.834 -8.921 4.225 1.00 91.00 533 ALA A C 1
ATOM 4132 O O . ALA A 1 533 ? -18.618 -8.086 4.687 1.00 91.00 533 ALA A O 1
ATOM 4133 N N . TRP A 1 534 ? -16.728 -8.604 3.537 1.00 94.62 534 TRP A N 1
ATOM 4134 C CA . TRP A 1 534 ? -16.220 -7.240 3.389 1.00 94.62 534 TRP A CA 1
ATOM 4135 C C . TRP A 1 534 ? -15.910 -6.630 4.747 1.00 94.62 534 TRP A C 1
ATOM 4137 O O . TRP A 1 534 ? -16.441 -5.580 5.120 1.00 94.62 534 TRP A O 1
ATOM 4147 N N . ASP A 1 535 ? -15.077 -7.322 5.516 1.00 97.56 535 ASP A N 1
ATOM 4148 C CA . ASP A 1 535 ? -14.696 -6.842 6.832 1.00 97.56 535 ASP A CA 1
ATOM 4149 C C . ASP A 1 535 ? -13.918 -5.526 6.731 1.00 97.56 535 ASP A C 1
ATOM 4151 O O . ASP A 1 535 ? -13.266 -5.217 5.733 1.00 97.56 535 ASP A O 1
ATOM 4155 N N . ILE A 1 536 ? -14.070 -4.683 7.751 1.00 98.25 536 ILE A N 1
ATOM 4156 C CA . ILE A 1 536 ? -13.416 -3.375 7.803 1.00 98.25 536 ILE A CA 1
ATOM 4157 C C . ILE A 1 536 ? -11.955 -3.606 8.198 1.00 98.25 536 ILE A C 1
ATOM 4159 O O . ILE A 1 536 ? -11.692 -4.323 9.156 1.00 98.25 536 ILE A O 1
ATOM 4163 N N . GLY A 1 537 ? -11.024 -2.951 7.507 1.00 98.25 537 GLY A N 1
ATOM 4164 C CA . GLY A 1 537 ? -9.583 -3.098 7.701 1.00 98.25 537 GLY A CA 1
ATOM 4165 C C . GLY A 1 537 ? -8.912 -3.882 6.577 1.00 98.25 537 GLY A C 1
ATOM 4166 O O . GLY A 1 537 ? -9.540 -4.229 5.577 1.00 98.25 537 GLY A O 1
ATOM 4167 N N . ALA A 1 538 ? -7.608 -4.101 6.730 1.00 98.38 538 ALA A N 1
ATOM 4168 C CA . ALA A 1 538 ? -6.760 -4.767 5.740 1.00 98.38 538 ALA A CA 1
ATOM 4169 C C . ALA A 1 538 ? -7.010 -6.270 5.600 1.00 98.38 538 ALA A C 1
ATOM 4171 O O . ALA A 1 538 ? -6.688 -6.819 4.555 1.00 98.38 538 ALA A O 1
ATOM 4172 N N . ASP A 1 539 ? -7.629 -6.876 6.603 1.00 98.06 539 ASP A N 1
ATOM 4173 C CA . ASP A 1 539 ? -7.867 -8.310 6.743 1.00 98.06 539 ASP A CA 1
ATOM 4174 C C . ASP A 1 539 ? -9.344 -8.655 6.489 1.00 98.06 539 ASP A C 1
ATOM 4176 O O . ASP A 1 539 ? -10.228 -7.796 6.624 1.00 98.06 539 ASP A O 1
ATOM 4180 N N . GLU A 1 540 ? -9.605 -9.888 6.080 1.00 96.38 540 GLU A N 1
ATOM 4181 C CA . GLU A 1 540 ? -10.914 -10.518 6.015 1.00 96.38 540 GLU A CA 1
ATOM 4182 C C . GLU A 1 540 ? -10.975 -11.668 7.020 1.00 96.38 540 GLU A C 1
ATOM 4184 O O . GLU A 1 540 ? -10.175 -12.598 6.987 1.00 96.38 540 GLU A O 1
ATOM 4189 N N . TYR A 1 541 ? -11.994 -11.681 7.880 1.00 95.94 541 TYR A N 1
ATOM 4190 C CA . TYR A 1 541 ? -12.116 -12.771 8.831 1.00 95.94 541 TYR A CA 1
ATOM 4191 C C . TYR A 1 541 ? -12.501 -14.084 8.140 1.00 95.94 541 TYR A C 1
ATOM 4193 O O . TYR A 1 541 ? -13.649 -14.284 7.723 1.00 95.94 541 TYR A O 1
ATOM 4201 N N . VAL A 1 542 ? -11.585 -15.051 8.145 1.00 89.56 542 VAL A N 1
ATOM 4202 C CA . VAL A 1 542 ? -11.867 -16.423 7.716 1.00 89.56 542 VAL A CA 1
ATOM 4203 C C . VAL A 1 542 ? -12.162 -17.313 8.924 1.00 89.56 542 VAL A C 1
ATOM 4205 O O . VAL A 1 542 ? -11.292 -17.677 9.719 1.00 89.56 542 VAL A O 1
ATOM 4208 N N . ALA A 1 543 ? -13.430 -17.717 9.060 1.00 81.12 543 ALA A N 1
ATOM 4209 C CA . ALA A 1 543 ? -13.884 -18.604 10.131 1.00 81.12 543 ALA A CA 1
ATOM 4210 C C . ALA A 1 543 ? -13.216 -19.991 10.024 1.00 81.12 543 ALA A C 1
ATOM 4212 O O . ALA A 1 543 ? -13.666 -20.860 9.277 1.00 81.12 543 ALA A O 1
ATOM 4213 N N . GLY A 1 544 ? -12.149 -20.197 10.801 1.00 67.62 544 GLY A N 1
ATOM 4214 C CA . GLY A 1 544 ? -11.313 -21.403 10.773 1.00 67.62 544 GLY A CA 1
ATOM 4215 C C . GLY A 1 544 ? -9.834 -21.158 10.442 1.00 67.62 544 GLY A C 1
ATOM 4216 O O . GLY A 1 544 ? -9.097 -22.137 10.346 1.00 67.62 544 GLY A O 1
ATOM 4217 N N . GLY A 1 545 ? -9.415 -19.894 10.287 1.00 48.00 545 GLY A N 1
ATOM 4218 C CA . GLY A 1 545 ? -8.063 -19.453 9.927 1.00 48.00 545 GLY A CA 1
ATOM 4219 C C . GLY A 1 545 ? -6.976 -19.920 10.894 1.00 48.00 545 GLY A C 1
ATOM 4220 O O . GLY A 1 545 ? -6.719 -19.329 11.937 1.00 48.00 545 GLY A O 1
ATOM 4221 N N . GLY A 1 546 ? -6.361 -21.040 10.543 1.00 38.41 546 GLY A N 1
ATOM 4222 C CA . GLY A 1 546 ? -5.223 -21.629 11.228 1.00 38.41 546 GLY A CA 1
ATOM 4223 C C . GLY A 1 546 ? -4.646 -22.793 10.434 1.00 38.41 546 GLY A C 1
ATOM 4224 O O . GLY A 1 546 ? -4.127 -23.735 11.029 1.00 38.41 546 GLY A O 1
ATOM 4225 N N . GLU A 1 547 ? -4.749 -22.780 9.104 1.00 42.19 547 GLU A N 1
ATOM 4226 C CA . GLU A 1 547 ? -3.787 -23.533 8.307 1.00 42.19 547 GLU A CA 1
ATOM 4227 C C . GLU A 1 547 ? -2.631 -22.592 8.014 1.00 42.19 547 GLU A C 1
ATOM 4229 O O . GLU A 1 547 ? -2.628 -21.851 7.042 1.00 42.19 547 GLU A O 1
ATOM 4234 N N . THR A 1 548 ? -1.643 -22.624 8.909 1.00 42.81 548 THR A N 1
ATOM 4235 C CA . THR A 1 548 ? -0.307 -22.098 8.640 1.00 42.81 548 THR A CA 1
ATOM 4236 C C . THR A 1 548 ? 0.104 -22.545 7.233 1.00 42.81 548 THR A C 1
ATOM 4238 O O . THR A 1 548 ? 0.024 -23.757 6.967 1.00 42.81 548 THR A O 1
ATOM 4241 N N . PRO A 1 549 ? 0.574 -21.646 6.347 1.00 42.72 549 PRO A N 1
ATOM 4242 C CA . PRO A 1 549 ? 1.125 -22.052 5.066 1.00 42.72 549 PRO A CA 1
ATOM 4243 C C . PRO A 1 549 ? 2.178 -23.110 5.362 1.00 42.72 549 PRO A C 1
ATOM 4245 O O . PRO A 1 549 ? 3.137 -22.871 6.102 1.00 42.72 549 PRO A O 1
ATOM 4248 N N . THR A 1 550 ? 1.958 -24.335 4.886 1.00 34.59 550 THR A N 1
ATOM 4249 C CA . THR A 1 550 ? 2.891 -25.421 5.158 1.00 34.59 550 THR A CA 1
ATOM 4250 C C . THR A 1 550 ? 4.147 -25.119 4.353 1.00 34.59 550 THR A C 1
ATOM 4252 O O . THR A 1 550 ? 4.255 -25.502 3.189 1.00 34.59 550 THR A O 1
ATOM 4255 N N . ALA A 1 551 ? 5.099 -24.412 4.968 1.00 40.22 551 ALA A N 1
ATOM 4256 C CA . ALA A 1 551 ? 6.474 -24.353 4.507 1.00 40.22 551 ALA A CA 1
ATOM 4257 C C . ALA A 1 551 ? 6.891 -25.788 4.196 1.00 40.22 551 ALA A C 1
ATOM 4259 O O . ALA A 1 551 ? 6.728 -26.657 5.054 1.00 40.22 551 ALA A O 1
ATOM 4260 N N . GLY A 1 552 ? 7.330 -26.027 2.956 1.00 40.50 552 GLY A N 1
ATOM 4261 C CA . GLY A 1 552 ? 7.544 -27.342 2.358 1.00 40.50 552 GLY A CA 1
ATOM 4262 C C . GLY A 1 552 ? 8.028 -28.400 3.345 1.00 40.50 552 GLY A C 1
ATOM 4263 O O . GLY A 1 552 ? 9.225 -28.610 3.533 1.00 40.50 552 GLY A O 1
ATOM 4264 N N . ALA A 1 553 ? 7.082 -29.106 3.961 1.00 35.38 553 ALA A N 1
ATOM 4265 C CA . ALA A 1 553 ? 7.386 -30.261 4.766 1.00 35.38 553 ALA A CA 1
ATOM 4266 C C . ALA A 1 553 ? 7.593 -31.401 3.776 1.00 35.38 553 ALA A C 1
ATOM 4268 O O . ALA A 1 553 ? 6.636 -31.999 3.280 1.00 35.38 553 ALA A O 1
ATOM 4269 N N . SER A 1 554 ? 8.863 -31.697 3.488 1.00 40.75 554 SER A N 1
ATOM 4270 C CA . SER A 1 554 ? 9.278 -33.051 3.129 1.00 40.75 554 SER A CA 1
ATOM 4271 C C . SER A 1 554 ? 8.504 -34.007 4.030 1.00 40.75 554 SER A C 1
ATOM 4273 O O . SER A 1 554 ? 8.687 -34.005 5.248 1.00 40.75 554 SER A O 1
ATOM 4275 N N . ALA A 1 555 ? 7.573 -34.744 3.433 1.00 43.50 555 ALA A N 1
ATOM 4276 C CA . ALA A 1 555 ? 6.671 -35.618 4.147 1.00 43.50 555 ALA A CA 1
ATOM 4277 C C . ALA A 1 555 ? 7.473 -36.645 4.949 1.00 43.50 555 ALA A C 1
ATOM 4279 O O . ALA A 1 555 ? 8.000 -37.590 4.383 1.00 43.50 555 ALA A O 1
ATOM 4280 N N . ASP A 1 556 ? 7.517 -36.463 6.264 1.00 37.34 556 ASP A N 1
ATOM 4281 C CA . ASP A 1 556 ? 7.726 -37.533 7.231 1.00 37.34 556 ASP A CA 1
ATOM 4282 C C . ASP A 1 556 ? 6.940 -37.182 8.498 1.00 37.34 556 ASP A C 1
ATOM 4284 O O . ASP A 1 556 ? 7.455 -36.703 9.510 1.00 37.34 556 ASP A O 1
ATOM 4288 N N . LYS A 1 557 ? 5.623 -37.422 8.441 1.00 39.69 557 LYS A N 1
ATOM 4289 C CA . LYS A 1 557 ? 4.807 -37.523 9.652 1.00 39.69 557 LYS A CA 1
ATOM 4290 C C . LYS A 1 557 ? 5.246 -38.783 10.397 1.00 39.69 557 LYS A C 1
ATOM 4292 O O . LYS A 1 557 ? 4.806 -39.888 10.088 1.00 39.69 557 LYS A O 1
ATOM 4297 N N . VAL A 1 558 ? 6.103 -38.610 11.399 1.00 35.56 558 VAL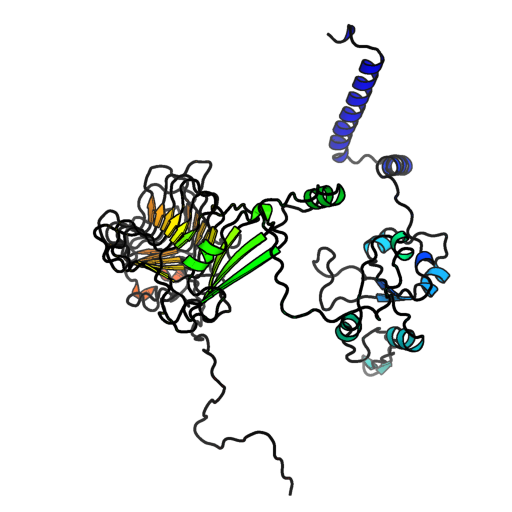 A N 1
ATOM 4298 C CA . VAL A 1 558 ? 6.420 -39.652 12.379 1.00 35.56 558 VAL A CA 1
ATOM 4299 C C . VAL A 1 558 ? 5.162 -39.930 13.202 1.00 35.56 558 VAL A C 1
ATOM 4301 O O . VAL A 1 558 ? 4.846 -39.222 14.159 1.00 35.56 558 VAL A O 1
ATOM 4304 N N . LEU A 1 559 ? 4.425 -40.977 12.834 1.00 38.09 559 LEU A N 1
ATOM 4305 C CA . LEU A 1 559 ? 3.434 -41.573 13.721 1.00 38.09 559 LEU A CA 1
ATOM 4306 C C . LEU A 1 559 ? 4.176 -42.231 14.891 1.00 38.09 559 LEU A C 1
ATOM 4308 O O . LEU A 1 559 ? 5.100 -43.026 14.705 1.00 38.09 559 LEU A O 1
ATOM 4312 N N . LYS A 1 560 ? 3.778 -41.887 16.121 1.00 40.31 560 LYS A N 1
ATOM 4313 C CA . LYS A 1 560 ? 4.247 -42.566 17.333 1.00 40.31 560 LYS A CA 1
ATOM 4314 C C . LYS A 1 560 ? 3.865 -44.047 17.255 1.00 40.31 560 LYS A C 1
ATOM 4316 O O . LYS A 1 560 ? 2.722 -44.407 17.509 1.00 40.31 560 LYS A O 1
ATOM 4321 N N . GLY A 1 561 ? 4.862 -44.878 16.964 1.00 42.28 561 GLY A N 1
ATOM 4322 C CA . GLY A 1 561 ? 4.800 -46.334 17.057 1.00 42.28 561 GLY A CA 1
ATOM 4323 C C . GLY A 1 561 ? 4.517 -47.032 15.728 1.00 42.28 561 GLY A C 1
ATOM 4324 O O . GLY A 1 561 ? 3.365 -47.239 15.374 1.00 42.28 561 GLY A O 1
ATOM 4325 N N . GLY A 1 562 ? 5.579 -47.490 15.056 1.00 31.69 562 GLY A N 1
ATOM 4326 C CA . GLY A 1 562 ? 5.491 -48.528 14.021 1.00 31.69 562 GLY A CA 1
ATOM 4327 C C . GLY A 1 562 ? 6.201 -48.192 12.708 1.00 31.69 562 GLY A C 1
ATOM 4328 O O . GLY A 1 562 ? 5.699 -47.403 11.927 1.00 31.69 562 GLY A O 1
ATOM 4329 N N . ALA A 1 563 ? 7.361 -48.828 12.506 1.00 33.88 563 ALA A N 1
ATOM 4330 C CA . ALA A 1 563 ? 8.078 -49.141 11.259 1.00 33.88 563 ALA A CA 1
ATOM 4331 C C . ALA A 1 563 ? 7.904 -48.250 10.002 1.00 33.88 563 ALA A C 1
ATOM 4333 O O . ALA A 1 563 ? 6.849 -48.190 9.378 1.00 33.88 563 ALA A O 1
ATOM 4334 N N . ILE A 1 564 ? 9.034 -47.708 9.531 1.00 38.09 564 ILE A N 1
ATOM 4335 C CA . ILE A 1 564 ? 9.199 -47.098 8.204 1.00 38.09 564 ILE A CA 1
ATOM 4336 C C . ILE A 1 564 ? 9.302 -48.217 7.156 1.00 38.09 564 ILE A C 1
ATOM 4338 O O . ILE A 1 564 ? 10.258 -48.994 7.176 1.00 38.09 564 ILE A O 1
ATOM 4342 N N . PHE A 1 565 ? 8.363 -48.277 6.211 1.00 36.16 565 PHE A N 1
ATOM 4343 C CA . PHE A 1 565 ? 8.502 -49.097 5.006 1.00 36.16 565 PHE A CA 1
ATOM 4344 C C . PHE A 1 565 ? 8.948 -48.221 3.839 1.00 36.16 565 PHE A C 1
ATOM 4346 O O . PHE A 1 565 ? 8.209 -47.361 3.367 1.00 36.16 565 PHE A O 1
ATOM 4353 N N . LYS A 1 566 ? 10.168 -48.462 3.353 1.00 37.47 566 LYS A N 1
ATOM 4354 C CA . LYS A 1 566 ? 10.643 -47.907 2.086 1.00 37.47 566 LYS A CA 1
ATOM 4355 C C . LYS A 1 566 ? 10.090 -48.771 0.948 1.00 37.47 566 LYS A C 1
ATOM 4357 O O . LYS A 1 566 ? 10.201 -49.993 0.986 1.00 37.47 566 LYS A O 1
ATOM 4362 N N . SER A 1 567 ? 9.478 -48.111 -0.029 1.00 38.50 567 SER A N 1
ATOM 4363 C CA . SER A 1 567 ? 8.974 -48.657 -1.294 1.00 38.50 567 SER A CA 1
ATOM 4364 C C . SER A 1 567 ? 9.834 -49.799 -1.871 1.00 38.50 567 SER A C 1
ATOM 4366 O O . SER A 1 567 ? 11.028 -49.606 -2.101 1.00 38.50 567 SER A O 1
ATOM 4368 N N . GLY A 1 568 ? 9.212 -50.954 -2.165 1.00 40.66 568 GLY A N 1
ATOM 4369 C CA . GLY A 1 568 ? 9.648 -51.768 -3.308 1.00 40.66 568 GLY A CA 1
ATOM 4370 C C . GLY A 1 568 ? 9.927 -53.267 -3.151 1.00 40.66 568 GLY A C 1
ATOM 4371 O O . GLY A 1 568 ? 10.468 -53.828 -4.098 1.00 40.66 568 GLY A O 1
ATOM 4372 N N . VAL A 1 569 ? 9.577 -53.962 -2.059 1.00 35.09 569 VAL A N 1
ATOM 4373 C CA . VAL A 1 569 ? 9.761 -55.432 -2.001 1.00 35.09 569 VAL A CA 1
ATOM 4374 C C . VAL A 1 569 ? 8.542 -56.140 -1.408 1.00 35.09 569 VAL A C 1
ATOM 4376 O O . VAL A 1 569 ? 8.218 -55.965 -0.238 1.00 35.09 569 VAL A O 1
ATOM 4379 N N . ILE A 1 570 ? 7.886 -56.969 -2.224 1.00 38.97 570 ILE A N 1
ATOM 4380 C CA . ILE A 1 570 ? 6.894 -57.961 -1.794 1.00 38.97 570 ILE A CA 1
ATOM 4381 C C . ILE A 1 570 ? 7.585 -59.324 -1.852 1.00 38.97 570 ILE A C 1
ATOM 4383 O O . ILE A 1 570 ? 7.987 -59.749 -2.933 1.00 38.97 570 ILE A O 1
ATOM 4387 N N . PHE A 1 571 ? 7.673 -60.032 -0.727 1.00 37.56 571 PHE A N 1
ATOM 4388 C CA . PHE A 1 571 ? 7.839 -61.485 -0.746 1.00 37.56 571 PHE A CA 1
ATOM 4389 C C . PHE A 1 571 ? 6.489 -62.120 -0.405 1.00 37.56 571 PHE A C 1
ATOM 4391 O O . PHE A 1 571 ? 5.909 -61.834 0.643 1.00 37.56 571 PHE A O 1
ATOM 4398 N N . ARG A 1 572 ? 5.972 -62.942 -1.323 1.00 35.41 572 ARG A N 1
ATOM 4399 C CA . ARG A 1 572 ? 5.027 -64.017 -0.996 1.00 35.41 572 ARG A CA 1
ATOM 4400 C C . ARG A 1 572 ? 5.848 -65.255 -0.633 1.00 35.41 572 ARG A C 1
ATOM 4402 O O . ARG A 1 572 ? 6.972 -65.366 -1.119 1.00 35.41 572 ARG A O 1
ATOM 4409 N N . GLU A 1 573 ? 5.275 -66.098 0.227 1.00 36.56 573 GLU A N 1
ATOM 4410 C CA . GLU A 1 573 ? 5.854 -67.373 0.694 1.00 36.56 573 GLU A CA 1
ATOM 4411 C C . GLU A 1 573 ? 6.520 -68.204 -0.407 1.00 36.56 573 GLU A C 1
ATOM 4413 O O . GLU A 1 573 ? 5.954 -68.278 -1.527 1.00 36.56 573 GLU A O 1
#

Secondary structure (DSSP, 8-state):
-GGGS-HHHHHHHHHHHHHHHHHHHHHHHTTS-----HHHHHHHHHHHS--PPPPBGGGG-SS-EEEE----SS--SS---TT---EEEEHHHHHHHHTTTSBPPHHHHTTEEE----S---HHHHHHHH----EEEEEEETTEEEEEEE------TT--HHHHHHTS-------GGGGG------TT--PPPPTT------GGG--PPPPPHHHHHHHHHSTT---SEEEEEEEETTS-SSBSSHHHHHHHT-SBHHHHTEEEEEEEE-TT-PPB-S-EEE-S-B-BTTB-EEEE--TTSTTS--SS--TTS-EEEE---STT-EEEEE-TT--SEEEES-EEEEE---SS-BEEEEEPTT----EEES-EEEEEESB-EEEEE-SS---EEES-EEE---SSTT-EEEEEPPPBTTB--EEES-EEES-SEEEEESS--TT-EEES-EEES-SSEEEES---TT-BSEEESSS---SSSEE-----HHHHEEETTTTEEEESS-HHHHHSSPPPP-TTT--B-SSSPBPSS--SSS----TT----------S----SSS----S------

Radius of gyration: 33.39 Å; Cα contacts (8 Å, |Δi|>4): 1208; chains: 1; bounding box: 74×101×83 Å

pLDDT: mean 72.88, std 23.67, range [26.88, 98.88]

Solvent-accessible surface area (backbone atoms only — not comparable to full-atom values): 31973 Å² total; per-residue (Å²): 129,78,84,81,61,55,73,68,58,53,52,51,51,51,50,49,51,50,52,53,49,48,52,56,48,47,66,59,41,75,78,47,96,72,89,68,61,67,68,60,56,48,54,53,50,60,68,76,47,82,82,75,86,80,64,40,40,45,80,34,49,89,81,36,52,36,46,33,50,78,84,84,87,78,94,66,96,80,70,90,57,96,82,68,73,66,47,79,43,59,19,57,61,44,16,72,73,54,32,83,82,42,59,60,51,79,77,50,63,81,41,47,59,83,52,63,65,92,68,84,71,49,74,67,58,53,48,60,75,67,60,67,59,79,54,76,54,77,51,74,60,96,87,45,83,48,80,47,86,50,84,53,86,62,81,76,82,87,71,62,60,64,62,66,52,71,74,46,90,78,64,86,79,89,56,82,74,59,76,80,67,69,75,87,78,70,83,89,76,73,78,84,81,72,97,79,80,77,88,83,73,76,74,88,75,72,72,80,77,81,75,48,75,64,57,54,48,53,62,68,71,41,78,83,62,57,36,85,40,79,47,78,45,40,23,10,46,60,54,83,35,84,22,53,32,64,38,60,43,44,61,73,68,46,41,54,25,65,83,67,33,21,26,44,33,40,42,40,35,14,84,70,28,44,68,34,55,64,54,27,66,46,43,67,36,38,45,41,99,48,15,31,44,35,41,30,27,49,82,93,45,86,26,32,49,74,64,34,93,55,75,61,20,28,31,41,33,19,57,51,59,57,55,70,41,40,29,33,35,36,31,68,54,36,20,27,34,35,43,32,32,42,36,38,30,23,51,24,74,23,89,48,47,29,28,30,34,38,49,28,70,57,27,56,46,28,35,43,31,26,26,42,36,40,28,73,33,47,10,20,31,37,36,34,44,37,40,48,24,39,31,41,39,28,20,24,40,30,30,35,8,43,60,45,101,82,12,16,21,34,34,35,36,36,29,43,102,86,23,42,34,38,39,33,19,25,29,26,37,42,8,17,26,14,36,33,52,80,47,96,34,54,40,33,30,44,30,13,25,31,17,31,72,29,74,75,37,26,41,45,76,70,59,14,83,83,8,28,31,14,35,12,31,43,90,40,39,48,45,83,48,59,32,54,57,56,74,66,56,74,74,39,16,75,36,58,90,82,53,30,60,48,45,69,49,48,21,44,81,65,59,75,45,58,27,65,88,53,69,94,80,54,56,56,29,28,57,60,55,70,54,81,75,28,30,46,16,19,38,53,51,57,96,81,80,72,79,70,81,75,70,85,68,78,88,71,84,80,67,90,82,77,82,91,80,78,90,86,80,87,83,75,137

Foldseek 3Di:
DPPPDDPVVVVVVVVVVVVVVVVVVVVVCVVPDDPDDPVVVVVVVCVVDPDDDFDFLQVQPDQWKKWFQDDDDDDDPPDDDPPGDTDIDHSVVSCVVRPRPDGDPPVRVSGIDGWDDPDRDDPVNVCLVPDQDFDWDWDQDPNDIDIDGDRDRDDDPDPPVCVVPVVDDTDDDPDPVVVVPDDDDDPPPDDDDDPDDDDDDDPPPDDDPDDDPVNVVVVVPDDPDAFPEEAEFEAECVPPTPHNAPQVVLVVVQDEQVVVSYAYEYAYWYQPLDERADAHENDNYAADPRHAYEYEHDLVDPQFDQLADDSSHYAQEHAEQAAATESYEYDPNNLAYEYARYEYEYNYVHPAAYEHYEYDPQREEYEAELYEYEYDPSHAEDYEDAEQYQYEHELYEFEHQANDLRGESYEAYHYEPNHEAEHAQAEAEAHQEYYEYDDDDQRYEYFLAEFEPHNHYRYYDHHHLNHEAYEYCAPHGDYDHYAYVDDPQVQFAVCVVSPGRAGPDAQCVRRVDFTDDPVVPPAAASSGHGADRRGRHRYHHDPPPDPDPPPDPPDDPPDPDDDDDDDDDDDDD

Mean predicted aligned error: 19.21 Å

Sequence (573 aa):
MLTKLHKSTKIGLVVIFLITGFIIFSQTAVGQKLNLPNDIVQTVWNFIVPTDPDFKACDYKDGMILLVKPVATGVGEGRYEAGDIVEIRDGTKLCNQFGDRNPLSRLETVKLLPLYYPAKLTKGQIADLMSSEVVTEREVVEGEEIEFEKTLKMRKKGIDYTTILNANEIEKVSKLEDIKRLPVIDLNIIKEKKSDQKAVVSMADYVPPEKTNWQKFVDIMRPTAYALTATVVTVDTGGTGDYASLNAAVVAEARDLTVSDEQLTFECEASDGTADTTSVDVTGYTTNSTHYIKIWTNPAGSDRHDGVWDDTKYRLINTDSVSYTRVLNVGANTDYTKIIGLQMGVDSNATYWSNGVLFSYGSASPIFSHNILKGIYKAGVGVEIPDYSDALVYNNIIYGFNYNSNAYGIKVGKTTSSSYGYYYNNTLYNNYYGMAASNIGAYSIAKNNISFNNTNIDYDIDWSASSDRNVSSDATAVGTTVATGLTSYGDYFEDYINKDFHLKGTGLSLFGISGEDLSGTFTDDVDGDTRSAWDIGADEYVAGGGETPTAGASADKVLKGGAIFKSGVIFRE

Nearest PDB structures (foldseek):
  5zks-assembly1_A  TM=4.507E-01  e=1.264E+00  Pseudarthrobacter chlorophenolicus A6
  3gq7-assembly1_A  TM=2.866E-01  e=8.452E-01  Salasvirus phi29
  3jur-assembly1_C  TM=2.209E-01  e=4.181E-01  Thermotoga maritima
  3suc-assembly1_A  TM=3.393E-01  e=3.820E+00  Salasvirus phi29